Protein 1PSM (pdb70)

Structure (mmCIF, N/CA/C/O backbone):
data_1PSM
#
_entry.id   1PSM
#
_cell.length_a   1.000
_cell.length_b   1.000
_cell.length_c   1.000
_cell.angle_alpha   90.00
_cell.angle_beta   90.00
_cell.angle_gamma   90.00
#
_symmetry.space_group_name_H-M   'P 1'
#
loop_
_atom_site.group_PDB
_atom_site.id
_atom_site.type_symbol
_atom_site.label_atom_id
_atom_site.label_alt_id
_atom_site.label_comp_id
_atom_site.label_asym_id
_atom_site.label_entity_id
_atom_site.label_seq_id
_atom_site.pdbx_PDB_ins_code
_atom_site.Cartn_x
_atom_site.Cartn_y
_atom_site.Cartn_z
_atom_site.occupancy
_atom_site.B_iso_or_equiv
_atom_site.auth_seq_id
_atom_site.auth_comp_id
_atom_site.auth_asym_id
_atom_site.auth_atom_id
_atom_site.pdbx_PDB_model_num
ATOM 1 N N . GLU A 1 1 ? 0.238 -0.153 -0.857 1.00 0.00 1 GLU A N 1
ATOM 2 C CA . GLU A 1 1 ? 1.695 0.093 -0.970 1.00 0.00 1 GLU A CA 1
ATOM 3 C C . GLU A 1 1 ? 1.850 1.530 -0.544 1.00 0.00 1 GLU A C 1
ATOM 4 O O . GLU A 1 1 ? 0.995 2.009 0.202 1.00 0.00 1 GLU A O 1
ATOM 18 N N . ALA A 1 2 ? 2.891 2.270 -1.024 1.00 0.00 2 ALA A N 1
ATOM 19 C CA . ALA A 1 2 ? 3.148 3.660 -0.674 1.00 0.00 2 ALA A CA 1
ATOM 20 C C . ALA A 1 2 ? 3.400 4.433 -1.949 1.00 0.00 2 ALA A C 1
ATOM 21 O O . ALA A 1 2 ? 4.383 5.170 -2.066 1.00 0.00 2 ALA A O 1
ATOM 28 N N . TYR A 1 3 ? 2.461 4.281 -2.916 1.00 0.00 3 TYR A N 1
ATOM 29 C CA . TYR A 1 3 ? 2.452 4.695 -4.315 1.00 0.00 3 TYR A CA 1
ATOM 30 C C . TYR A 1 3 ? 2.334 6.200 -4.522 1.00 0.00 3 TYR A C 1
ATOM 31 O O . TYR A 1 3 ? 3.324 6.938 -4.505 1.00 0.00 3 TYR A O 1
ATOM 49 N N . LYS A 1 4 ? 1.081 6.668 -4.713 1.00 0.00 4 LYS A N 1
ATOM 50 C CA . LYS A 1 4 ? 0.675 8.011 -5.022 1.00 0.00 4 LYS A CA 1
ATOM 51 C C . LYS A 1 4 ? -0.444 8.301 -4.062 1.00 0.00 4 LYS A C 1
ATOM 52 O O . LYS A 1 4 ? -1.579 7.867 -4.243 1.00 0.00 4 LYS A O 1
ATOM 71 N N . LYS A 1 5 ? -0.099 9.088 -3.028 1.00 0.00 5 LYS A N 1
ATOM 72 C CA . LYS A 1 5 ? -0.955 9.612 -2.009 1.00 0.00 5 LYS A CA 1
ATOM 73 C C . LYS A 1 5 ? -0.076 10.764 -1.619 1.00 0.00 5 LYS A C 1
ATOM 74 O O . LYS A 1 5 ? 1.028 10.886 -2.166 1.00 0.00 5 LYS A O 1
ATOM 93 N N . ALA A 1 6 ? -0.501 11.588 -0.632 1.00 0.00 6 ALA A N 1
ATOM 94 C CA . ALA A 1 6 ? 0.286 12.643 -0.019 1.00 0.00 6 ALA A CA 1
ATOM 95 C C . ALA A 1 6 ? 1.026 12.067 1.169 1.00 0.00 6 ALA A C 1
ATOM 96 O O . ALA A 1 6 ? 0.441 11.771 2.207 1.00 0.00 6 ALA A O 1
ATOM 103 N N . LYS A 1 7 ? 2.365 11.878 1.024 1.00 0.00 7 LYS A N 1
ATOM 104 C CA . LYS A 1 7 ? 3.256 11.243 1.995 1.00 0.00 7 LYS A CA 1
ATOM 105 C C . LYS A 1 7 ? 3.801 12.272 2.962 1.00 0.00 7 LYS A C 1
ATOM 106 O O . LYS A 1 7 ? 4.277 11.944 4.044 1.00 0.00 7 LYS A O 1
ATOM 125 N N . GLN A 1 8 ? 3.628 13.569 2.584 1.00 0.00 8 GLN A N 1
ATOM 126 C CA . GLN A 1 8 ? 3.927 14.751 3.378 1.00 0.00 8 GLN A CA 1
ATOM 127 C C . GLN A 1 8 ? 2.802 15.099 4.346 1.00 0.00 8 GLN A C 1
ATOM 128 O O . GLN A 1 8 ? 3.019 15.765 5.346 1.00 0.00 8 GLN A O 1
ATOM 142 N N . ALA A 1 9 ? 1.550 14.655 4.062 1.00 0.00 9 ALA A N 1
ATOM 143 C CA . ALA A 1 9 ? 0.397 14.755 4.949 1.00 0.00 9 ALA A CA 1
ATOM 144 C C . ALA A 1 9 ? 0.152 13.410 5.601 1.00 0.00 9 ALA A C 1
ATOM 145 O O . ALA A 1 9 ? -0.583 12.596 5.047 1.00 0.00 9 ALA A O 1
ATOM 152 N N . SER A 1 10 ? 0.766 13.076 6.747 1.00 0.00 10 SER A N 1
ATOM 153 C CA . SER A 1 10 ? 0.625 11.772 7.352 1.00 0.00 10 SER A CA 1
ATOM 154 C C . SER A 1 10 ? 1.349 12.027 8.631 1.00 0.00 10 SER A C 1
ATOM 155 O O . SER A 1 10 ? 1.803 13.156 8.852 1.00 0.00 10 SER A O 1
ATOM 163 N N . GLN A 1 11 ? 1.567 10.958 9.453 1.00 0.00 11 GLN A N 1
ATOM 164 C CA . GLN A 1 11 ? 2.186 10.973 10.772 1.00 0.00 11 GLN A CA 1
ATOM 165 C C . GLN A 1 11 ? 3.686 11.239 10.767 1.00 0.00 11 GLN A C 1
ATOM 166 O O . GLN A 1 11 ? 4.320 11.387 11.810 1.00 0.00 11 GLN A O 1
ATOM 180 N N . ASP A 1 12 ? 4.238 11.414 9.538 1.00 0.00 12 ASP A N 1
ATOM 181 C CA . ASP A 1 12 ? 5.579 11.844 9.203 1.00 0.00 12 ASP A CA 1
ATOM 182 C C . ASP A 1 12 ? 5.693 13.360 9.241 1.00 0.00 12 ASP A C 1
ATOM 183 O O . ASP A 1 12 ? 6.764 13.915 9.470 1.00 0.00 12 ASP A O 1
ATOM 192 N N . ALA A 1 13 ? 4.537 14.076 9.100 1.00 0.00 13 ALA A N 1
ATOM 193 C CA . ALA A 1 13 ? 4.475 15.517 9.308 1.00 0.00 13 ALA A CA 1
ATOM 194 C C . ALA A 1 13 ? 3.953 15.815 10.684 1.00 0.00 13 ALA A C 1
ATOM 195 O O . ALA A 1 13 ? 4.220 16.887 11.210 1.00 0.00 13 ALA A O 1
ATOM 202 N N . GLU A 1 14 ? 3.220 14.860 11.316 1.00 0.00 14 GLU A N 1
ATOM 203 C CA . GLU A 1 14 ? 2.563 14.988 12.604 1.00 0.00 14 GLU A CA 1
ATOM 204 C C . GLU A 1 14 ? 3.526 14.793 13.750 1.00 0.00 14 GLU A C 1
ATOM 205 O O . GLU A 1 14 ? 3.443 15.482 14.763 1.00 0.00 14 GLU A O 1
ATOM 217 N N . GLN A 1 15 ? 4.496 13.838 13.600 1.00 0.00 15 GLN A N 1
ATOM 218 C CA . GLN A 1 15 ? 5.466 13.499 14.643 1.00 0.00 15 GLN A CA 1
ATOM 219 C C . GLN A 1 15 ? 6.652 14.450 14.645 1.00 0.00 15 GLN A C 1
ATOM 220 O O . GLN A 1 15 ? 7.144 14.859 15.699 1.00 0.00 15 GLN A O 1
ATOM 234 N N . ALA A 1 16 ? 7.061 14.927 13.438 1.00 0.00 16 ALA A N 1
ATOM 235 C CA . ALA A 1 16 ? 8.184 15.824 13.182 1.00 0.00 16 ALA A CA 1
ATOM 236 C C . ALA A 1 16 ? 7.838 17.273 13.490 1.00 0.00 16 ALA A C 1
ATOM 237 O O . ALA A 1 16 ? 8.698 18.147 13.564 1.00 0.00 16 ALA A O 1
ATOM 244 N N . ALA A 1 17 ? 6.521 17.524 13.701 1.00 0.00 17 ALA A N 1
ATOM 245 C CA . ALA A 1 17 ? 5.939 18.740 14.229 1.00 0.00 17 ALA A CA 1
ATOM 246 C C . ALA A 1 17 ? 5.802 18.711 15.738 1.00 0.00 17 ALA A C 1
ATOM 247 O O . ALA A 1 17 ? 5.650 19.753 16.371 1.00 0.00 17 ALA A O 1
ATOM 254 N N . LYS A 1 18 ? 5.858 17.494 16.351 1.00 0.00 18 LYS A N 1
ATOM 255 C CA . LYS A 1 18 ? 5.644 17.289 17.772 1.00 0.00 18 LYS A CA 1
ATOM 256 C C . LYS A 1 18 ? 6.965 17.395 18.492 1.00 0.00 18 LYS A C 1
ATOM 257 O O . LYS A 1 18 ? 7.084 18.107 19.476 1.00 0.00 18 LYS A O 1
ATOM 276 N N . ASP A 1 19 ? 8.048 16.774 17.950 1.00 0.00 19 ASP A N 1
ATOM 277 C CA . ASP A 1 19 ? 9.395 16.866 18.528 1.00 0.00 19 ASP A CA 1
ATOM 278 C C . ASP A 1 19 ? 10.159 18.052 17.950 1.00 0.00 19 ASP A C 1
ATOM 279 O O . ASP A 1 19 ? 11.369 18.185 18.109 1.00 0.00 19 ASP A O 1
ATOM 288 N N . ALA A 1 20 ? 9.396 18.983 17.315 1.00 0.00 20 ALA A N 1
ATOM 289 C CA . ALA A 1 20 ? 9.746 20.343 16.954 1.00 0.00 20 ALA A CA 1
ATOM 290 C C . ALA A 1 20 ? 9.395 21.357 18.031 1.00 0.00 20 ALA A C 1
ATOM 291 O O . ALA A 1 20 ? 10.147 22.317 18.201 1.00 0.00 20 ALA A O 1
ATOM 298 N N . GLU A 1 21 ? 8.237 21.174 18.768 1.00 0.00 21 GLU A N 1
ATOM 299 C CA . GLU A 1 21 ? 7.728 22.087 19.814 1.00 0.00 21 GLU A CA 1
ATOM 300 C C . GLU A 1 21 ? 8.424 21.820 21.127 1.00 0.00 21 GLU A C 1
ATOM 301 O O . GLU A 1 21 ? 8.596 22.688 21.983 1.00 0.00 21 GLU A O 1
ATOM 313 N N . ASN A 1 22 ? 8.814 20.523 21.282 1.00 0.00 22 ASN A N 1
ATOM 314 C CA . ASN A 1 22 ? 9.167 19.825 22.517 1.00 0.00 22 ASN A CA 1
ATOM 315 C C . ASN A 1 22 ? 10.449 20.340 23.124 1.00 0.00 22 ASN A C 1
ATOM 316 O O . ASN A 1 22 ? 10.630 20.298 24.333 1.00 0.00 22 ASN A O 1
ATOM 327 N N . ALA A 1 23 ? 11.315 20.964 22.284 1.00 0.00 23 ALA A N 1
ATOM 328 C CA . ALA A 1 23 ? 12.554 21.609 22.691 1.00 0.00 23 ALA A CA 1
ATOM 329 C C . ALA A 1 23 ? 12.321 23.003 23.262 1.00 0.00 23 ALA A C 1
ATOM 330 O O . ALA A 1 23 ? 13.035 23.435 24.160 1.00 0.00 23 ALA A O 1
ATOM 337 N N . SER A 1 24 ? 11.270 23.732 22.788 1.00 0.00 24 SER A N 1
ATOM 338 C CA . SER A 1 24 ? 10.864 25.054 23.251 1.00 0.00 24 SER A CA 1
ATOM 339 C C . SER A 1 24 ? 9.863 24.980 24.376 1.00 0.00 24 SER A C 1
ATOM 340 O O . SER A 1 24 ? 9.638 25.964 25.068 1.00 0.00 24 SER A O 1
ATOM 348 N N . LYS A 1 25 ? 9.273 23.771 24.619 1.00 0.00 25 LYS A N 1
ATOM 349 C CA . LYS A 1 25 ? 8.520 23.416 25.817 1.00 0.00 25 LYS A CA 1
ATOM 350 C C . LYS A 1 25 ? 9.422 23.235 27.022 1.00 0.00 25 LYS A C 1
ATOM 351 O O . LYS A 1 25 ? 9.132 23.749 28.100 1.00 0.00 25 LYS A O 1
ATOM 370 N N . GLU A 1 26 ? 10.585 22.554 26.792 1.00 0.00 26 GLU A N 1
ATOM 371 C CA . GLU A 1 26 ? 11.707 22.464 27.730 1.00 0.00 26 GLU A CA 1
ATOM 372 C C . GLU A 1 26 ? 12.460 23.784 27.870 1.00 0.00 26 GLU A C 1
ATOM 373 O O . GLU A 1 26 ? 12.506 24.376 28.946 1.00 0.00 26 GLU A O 1
ATOM 385 N N . ALA A 1 27 ? 13.024 24.336 26.758 1.00 0.00 27 ALA A N 1
ATOM 386 C CA . ALA A 1 27 ? 13.820 25.555 26.753 1.00 0.00 27 ALA A CA 1
ATOM 387 C C . ALA A 1 27 ? 12.973 26.804 26.545 1.00 0.00 27 ALA A C 1
ATOM 388 O O . ALA A 1 27 ? 13.358 27.731 25.832 1.00 0.00 27 ALA A O 1
ATOM 395 N N . GLU A 1 28 ? 11.824 26.848 27.286 1.00 0.00 28 GLU A N 1
ATOM 396 C CA . GLU A 1 28 ? 10.917 27.950 27.574 1.00 0.00 28 GLU A CA 1
ATOM 397 C C . GLU A 1 28 ? 11.384 28.631 28.836 1.00 0.00 28 GLU A C 1
ATOM 398 O O . GLU A 1 28 ? 11.296 29.854 28.970 1.00 0.00 28 GLU A O 1
ATOM 410 N N . GLU A 1 29 ? 11.839 27.792 29.826 1.00 0.00 29 GLU A N 1
ATOM 411 C CA . GLU A 1 29 ? 11.803 27.985 31.282 1.00 0.00 29 GLU A CA 1
ATOM 412 C C . GLU A 1 29 ? 12.690 29.099 31.820 1.00 0.00 29 GLU A C 1
ATOM 413 O O . GLU A 1 29 ? 12.587 29.496 32.978 1.00 0.00 29 GLU A O 1
ATOM 425 N N . ALA A 1 30 ? 13.569 29.681 30.962 1.00 0.00 30 ALA A N 1
ATOM 426 C CA . ALA A 1 30 ? 14.383 30.854 31.271 1.00 0.00 30 ALA A CA 1
ATOM 427 C C . ALA A 1 30 ? 13.673 32.152 30.905 1.00 0.00 30 ALA A C 1
ATOM 428 O O . ALA A 1 30 ? 13.993 33.216 31.435 1.00 0.00 30 ALA A O 1
ATOM 435 N N . ALA A 1 31 ? 12.698 32.081 29.955 1.00 0.00 31 ALA A N 1
ATOM 436 C CA . ALA A 1 31 ? 11.778 33.151 29.591 1.00 0.00 31 ALA A CA 1
ATOM 437 C C . ALA A 1 31 ? 10.507 33.056 30.412 1.00 0.00 31 ALA A C 1
ATOM 438 O O . ALA A 1 31 ? 10.220 33.904 31.255 1.00 0.00 31 ALA A O 1
ATOM 445 N N . LYS A 1 32 ? 9.726 31.972 30.154 1.00 0.00 32 LYS A N 1
ATOM 446 C CA . LYS A 1 32 ? 8.470 31.600 30.797 1.00 0.00 32 LYS A CA 1
ATOM 447 C C . LYS A 1 32 ? 7.260 32.326 30.215 1.00 0.00 32 LYS A C 1
ATOM 448 O O . LYS A 1 32 ? 6.595 33.127 30.870 1.00 0.00 32 LYS A O 1
ATOM 467 N N . GLU A 1 33 ? 6.886 32.043 28.940 1.00 0.00 33 GLU A N 1
ATOM 468 C CA . GLU A 1 33 ? 5.919 32.791 28.126 1.00 0.00 33 GLU A CA 1
ATOM 469 C C . GLU A 1 33 ? 4.465 32.382 28.330 1.00 0.00 33 GLU A C 1
ATOM 470 O O . GLU A 1 33 ? 3.632 32.380 27.426 1.00 0.00 33 GLU A O 1
ATOM 482 N N . ALA A 1 34 ? 4.167 32.064 29.608 1.00 0.00 34 ALA A N 1
ATOM 483 C CA . ALA A 1 34 ? 2.908 32.162 30.309 1.00 0.00 34 ALA A CA 1
ATOM 484 C C . ALA A 1 34 ? 2.822 33.513 30.997 1.00 0.00 34 ALA A C 1
ATOM 485 O O . ALA A 1 34 ? 1.756 34.116 31.079 1.00 0.00 34 ALA A O 1
ATOM 492 N N . VAL A 1 35 ? 3.973 34.003 31.549 1.00 0.00 35 VAL A N 1
ATOM 493 C CA . VAL A 1 35 ? 4.033 35.096 32.512 1.00 0.00 35 VAL A CA 1
ATOM 494 C C . VAL A 1 35 ? 4.810 36.254 31.911 1.00 0.00 35 VAL A C 1
ATOM 495 O O . VAL A 1 35 ? 5.147 37.225 32.586 1.00 0.00 35 VAL A O 1
ATOM 508 N N . ASN A 1 36 ? 5.069 36.172 30.586 1.00 0.00 36 ASN A N 1
ATOM 509 C CA . ASN A 1 36 ? 5.613 37.208 29.745 1.00 0.00 36 ASN A CA 1
ATOM 510 C C . ASN A 1 36 ? 4.820 36.920 28.501 1.00 0.00 36 ASN A C 1
ATOM 511 O O . ASN A 1 36 ? 4.506 35.756 28.273 1.00 0.00 36 ASN A O 1
ATOM 522 N N . LEU A 1 37 ? 4.508 37.976 27.721 1.00 0.00 37 LEU A N 1
ATOM 523 C CA . LEU A 1 37 ? 3.787 37.952 26.471 1.00 0.00 37 LEU A CA 1
ATOM 524 C C . LEU A 1 37 ? 4.210 39.271 25.847 1.00 0.00 37 LEU A C 1
ATOM 525 O O . LEU A 1 37 ? 3.384 40.012 25.318 1.00 0.00 37 LEU A O 1
ATOM 541 N N . LYS A 1 38 ? 5.514 39.634 25.929 1.00 0.00 38 LYS A N 1
ATOM 542 C CA . LYS A 1 38 ? 6.031 40.868 25.383 1.00 0.00 38 LYS A CA 1
ATOM 543 C C . LYS A 1 38 ? 7.472 40.570 24.973 1.00 0.00 38 LYS A C 1
ATOM 544 O O . LYS A 1 38 ? 8.086 39.647 25.571 1.00 0.00 38 LYS A O 1
ATOM 564 N N . GLU A 1 1 ? 7.173 4.425 2.451 1.00 0.00 1 GLU A N 2
ATOM 565 C CA . GLU A 1 1 ? 6.428 4.435 3.753 1.00 0.00 1 GLU A CA 2
ATOM 566 C C . GLU A 1 1 ? 6.925 3.695 4.981 1.00 0.00 1 GLU A C 2
ATOM 567 O O . GLU A 1 1 ? 6.167 3.598 5.941 1.00 0.00 1 GLU A O 2
ATOM 581 N N . ALA A 1 2 ? 8.170 3.172 5.073 1.00 0.00 2 ALA A N 2
ATOM 582 C CA . ALA A 1 2 ? 8.613 2.565 6.318 1.00 0.00 2 ALA A CA 2
ATOM 583 C C . ALA A 1 2 ? 10.094 2.802 6.360 1.00 0.00 2 ALA A C 2
ATOM 584 O O . ALA A 1 2 ? 10.820 2.401 5.452 1.00 0.00 2 ALA A O 2
ATOM 591 N N . TYR A 1 3 ? 10.550 3.519 7.424 1.00 0.00 3 TYR A N 2
ATOM 592 C CA . TYR A 1 3 ? 11.917 3.990 7.564 1.00 0.00 3 TYR A CA 2
ATOM 593 C C . TYR A 1 3 ? 12.294 4.140 9.040 1.00 0.00 3 TYR A C 2
ATOM 594 O O . TYR A 1 3 ? 13.389 4.622 9.331 1.00 0.00 3 TYR A O 2
ATOM 612 N N . LYS A 1 4 ? 11.371 3.760 9.973 1.00 0.00 4 LYS A N 2
ATOM 613 C CA . LYS A 1 4 ? 11.288 4.072 11.409 1.00 0.00 4 LYS A CA 2
ATOM 614 C C . LYS A 1 4 ? 10.307 5.220 11.591 1.00 0.00 4 LYS A C 2
ATOM 615 O O . LYS A 1 4 ? 10.201 6.072 10.712 1.00 0.00 4 LYS A O 2
ATOM 634 N N . LYS A 1 5 ? 9.543 5.244 12.730 1.00 0.00 5 LYS A N 2
ATOM 635 C CA . LYS A 1 5 ? 8.639 6.308 13.190 1.00 0.00 5 LYS A CA 2
ATOM 636 C C . LYS A 1 5 ? 7.310 6.387 12.448 1.00 0.00 5 LYS A C 2
ATOM 637 O O . LYS A 1 5 ? 6.445 7.229 12.713 1.00 0.00 5 LYS A O 2
ATOM 656 N N . ALA A 1 6 ? 7.126 5.446 11.487 1.00 0.00 6 ALA A N 2
ATOM 657 C CA . ALA A 1 6 ? 6.100 5.370 10.463 1.00 0.00 6 ALA A CA 2
ATOM 658 C C . ALA A 1 6 ? 4.828 4.732 10.990 1.00 0.00 6 ALA A C 2
ATOM 659 O O . ALA A 1 6 ? 4.382 3.687 10.523 1.00 0.00 6 ALA A O 2
ATOM 666 N N . LYS A 1 7 ? 4.247 5.423 11.999 1.00 0.00 7 LYS A N 2
ATOM 667 C CA . LYS A 1 7 ? 2.982 5.250 12.674 1.00 0.00 7 LYS A CA 2
ATOM 668 C C . LYS A 1 7 ? 1.995 6.256 12.100 1.00 0.00 7 LYS A C 2
ATOM 669 O O . LYS A 1 7 ? 2.397 7.339 11.682 1.00 0.00 7 LYS A O 2
ATOM 688 N N . GLN A 1 8 ? 0.667 5.965 12.127 1.00 0.00 8 GLN A N 2
ATOM 689 C CA . GLN A 1 8 ? -0.383 6.758 11.491 1.00 0.00 8 GLN A CA 2
ATOM 690 C C . GLN A 1 8 ? -1.443 7.180 12.507 1.00 0.00 8 GLN A C 2
ATOM 691 O O . GLN A 1 8 ? -2.628 7.247 12.199 1.00 0.00 8 GLN A O 2
ATOM 705 N N . ALA A 1 9 ? -1.031 7.441 13.759 1.00 0.00 9 ALA A N 2
ATOM 706 C CA . ALA A 1 9 ? -1.899 7.829 14.872 1.00 0.00 9 ALA A CA 2
ATOM 707 C C . ALA A 1 9 ? -1.870 9.329 15.162 1.00 0.00 9 ALA A C 2
ATOM 708 O O . ALA A 1 9 ? -2.593 9.813 16.031 1.00 0.00 9 ALA A O 2
ATOM 715 N N . SER A 1 10 ? -0.959 10.066 14.457 1.00 0.00 10 SER A N 2
ATOM 716 C CA . SER A 1 10 ? -0.691 11.514 14.450 1.00 0.00 10 SER A CA 2
ATOM 717 C C . SER A 1 10 ? -0.166 12.103 15.746 1.00 0.00 10 SER A C 2
ATOM 718 O O . SER A 1 10 ? -0.387 13.267 16.069 1.00 0.00 10 SER A O 2
ATOM 726 N N . GLN A 1 11 ? 0.590 11.261 16.483 1.00 0.00 11 GLN A N 2
ATOM 727 C CA . GLN A 1 11 ? 1.375 11.569 17.668 1.00 0.00 11 GLN A CA 2
ATOM 728 C C . GLN A 1 11 ? 2.827 11.706 17.297 1.00 0.00 11 GLN A C 2
ATOM 729 O O . GLN A 1 11 ? 3.632 12.316 17.990 1.00 0.00 11 GLN A O 2
ATOM 743 N N . ASP A 1 12 ? 3.153 11.031 16.170 1.00 0.00 12 ASP A N 2
ATOM 744 C CA . ASP A 1 12 ? 4.463 10.866 15.574 1.00 0.00 12 ASP A CA 2
ATOM 745 C C . ASP A 1 12 ? 4.599 11.811 14.424 1.00 0.00 12 ASP A C 2
ATOM 746 O O . ASP A 1 12 ? 5.581 12.530 14.270 1.00 0.00 12 ASP A O 2
ATOM 755 N N . ALA A 1 13 ? 3.548 11.827 13.578 1.00 0.00 13 ALA A N 2
ATOM 756 C CA . ALA A 1 13 ? 3.524 12.314 12.213 1.00 0.00 13 ALA A CA 2
ATOM 757 C C . ALA A 1 13 ? 3.146 13.775 12.156 1.00 0.00 13 ALA A C 2
ATOM 758 O O . ALA A 1 13 ? 3.378 14.459 11.166 1.00 0.00 13 ALA A O 2
ATOM 765 N N . GLU A 1 14 ? 2.558 14.257 13.275 1.00 0.00 14 GLU A N 2
ATOM 766 C CA . GLU A 1 14 ? 2.198 15.615 13.606 1.00 0.00 14 GLU A CA 2
ATOM 767 C C . GLU A 1 14 ? 3.366 16.258 14.331 1.00 0.00 14 GLU A C 2
ATOM 768 O O . GLU A 1 14 ? 3.634 17.446 14.179 1.00 0.00 14 GLU A O 2
ATOM 780 N N . GLN A 1 15 ? 4.140 15.427 15.090 1.00 0.00 15 GLN A N 2
ATOM 781 C CA . GLN A 1 15 ? 5.247 15.803 15.973 1.00 0.00 15 GLN A CA 2
ATOM 782 C C . GLN A 1 15 ? 6.548 15.863 15.200 1.00 0.00 15 GLN A C 2
ATOM 783 O O . GLN A 1 15 ? 7.401 16.696 15.474 1.00 0.00 15 GLN A O 2
ATOM 797 N N . ALA A 1 16 ? 6.722 15.047 14.124 1.00 0.00 16 ALA A N 2
ATOM 798 C CA . ALA A 1 16 ? 7.876 15.042 13.210 1.00 0.00 16 ALA A CA 2
ATOM 799 C C . ALA A 1 16 ? 7.993 16.307 12.353 1.00 0.00 16 ALA A C 2
ATOM 800 O O . ALA A 1 16 ? 9.036 16.603 11.782 1.00 0.00 16 ALA A O 2
ATOM 807 N N . ALA A 1 17 ? 6.878 17.081 12.317 1.00 0.00 17 ALA A N 2
ATOM 808 C CA . ALA A 1 17 ? 6.722 18.405 11.744 1.00 0.00 17 ALA A CA 2
ATOM 809 C C . ALA A 1 17 ? 6.995 19.538 12.721 1.00 0.00 17 ALA A C 2
ATOM 810 O O . ALA A 1 17 ? 7.153 20.675 12.280 1.00 0.00 17 ALA A O 2
ATOM 817 N N . LYS A 1 18 ? 7.030 19.262 14.061 1.00 0.00 18 LYS A N 2
ATOM 818 C CA . LYS A 1 18 ? 7.234 20.251 15.133 1.00 0.00 18 LYS A CA 2
ATOM 819 C C . LYS A 1 18 ? 8.692 20.416 15.470 1.00 0.00 18 LYS A C 2
ATOM 820 O O . LYS A 1 18 ? 9.082 21.357 16.151 1.00 0.00 18 LYS A O 2
ATOM 839 N N . ASP A 1 19 ? 9.536 19.464 15.012 1.00 0.00 19 ASP A N 2
ATOM 840 C CA . ASP A 1 19 ? 10.912 19.156 15.419 1.00 0.00 19 ASP A CA 2
ATOM 841 C C . ASP A 1 19 ? 11.982 20.211 15.192 1.00 0.00 19 ASP A C 2
ATOM 842 O O . ASP A 1 19 ? 13.135 20.045 15.571 1.00 0.00 19 ASP A O 2
ATOM 851 N N . ALA A 1 20 ? 11.567 21.374 14.630 1.00 0.00 20 ALA A N 2
ATOM 852 C CA . ALA A 1 20 ? 12.299 22.631 14.530 1.00 0.00 20 ALA A CA 2
ATOM 853 C C . ALA A 1 20 ? 12.030 23.549 15.710 1.00 0.00 20 ALA A C 2
ATOM 854 O O . ALA A 1 20 ? 12.940 24.2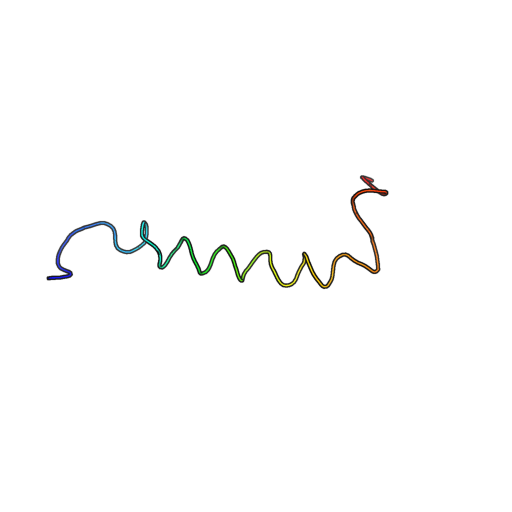05 16.229 1.00 0.00 20 ALA A O 2
ATOM 861 N N . GLU A 1 21 ? 10.729 23.575 16.166 1.00 0.00 21 GLU A N 2
ATOM 862 C CA . GLU A 1 21 ? 10.123 24.397 17.224 1.00 0.00 21 GLU A CA 2
ATOM 863 C C . GLU A 1 21 ? 10.358 23.713 18.562 1.00 0.00 21 GLU A C 2
ATOM 864 O O . GLU A 1 21 ? 10.274 24.310 19.632 1.00 0.00 21 GLU A O 2
ATOM 876 N N . ASN A 1 22 ? 10.688 22.405 18.479 1.00 0.00 22 ASN A N 2
ATOM 877 C CA . ASN A 1 22 ? 10.807 21.420 19.541 1.00 0.00 22 ASN A CA 2
ATOM 878 C C . ASN A 1 22 ? 12.041 21.550 20.398 1.00 0.00 22 ASN A C 2
ATOM 879 O O . ASN A 1 22 ? 12.070 21.039 21.511 1.00 0.00 22 ASN A O 2
ATOM 890 N N . ALA A 1 23 ? 13.063 22.305 19.931 1.00 0.00 23 ALA A N 2
ATOM 891 C CA . ALA A 1 23 ? 14.239 22.688 20.712 1.00 0.00 23 ALA A CA 2
ATOM 892 C C . ALA A 1 23 ? 13.955 23.666 21.858 1.00 0.00 23 ALA A C 2
ATOM 893 O O . ALA A 1 23 ? 14.342 23.428 23.000 1.00 0.00 23 ALA A O 2
ATOM 900 N N . SER A 1 24 ? 13.250 24.803 21.583 1.00 0.00 24 SER A N 2
ATOM 901 C CA . SER A 1 24 ? 12.878 25.819 22.572 1.00 0.00 24 SER A CA 2
ATOM 902 C C . SER A 1 24 ? 11.509 25.577 23.196 1.00 0.00 24 SER A C 2
ATOM 903 O O . SER A 1 24 ? 11.024 26.415 23.956 1.00 0.00 24 SER A O 2
ATOM 911 N N . LYS A 1 25 ? 10.896 24.399 22.911 1.00 0.00 25 LYS A N 2
ATOM 912 C CA . LYS A 1 25 ? 9.562 23.960 23.348 1.00 0.00 25 LYS A CA 2
ATOM 913 C C . LYS A 1 25 ? 9.615 23.400 24.741 1.00 0.00 25 LYS A C 2
ATOM 914 O O . LYS A 1 25 ? 8.628 23.366 25.470 1.00 0.00 25 LYS A O 2
ATOM 933 N N . GLU A 1 26 ? 10.816 22.926 25.152 1.00 0.00 26 GLU A N 2
ATOM 934 C CA . GLU A 1 26 ? 11.054 22.319 26.450 1.00 0.00 26 GLU A CA 2
ATOM 935 C C . GLU A 1 26 ? 11.465 23.343 27.495 1.00 0.00 26 GLU A C 2
ATOM 936 O O . GLU A 1 26 ? 11.110 23.271 28.671 1.00 0.00 26 GLU A O 2
ATOM 948 N N . ALA A 1 27 ? 12.204 24.377 27.020 1.00 0.00 27 ALA A N 2
ATOM 949 C CA . ALA A 1 27 ? 12.789 25.443 27.810 1.00 0.00 27 ALA A CA 2
ATOM 950 C C . ALA A 1 27 ? 11.768 26.466 28.259 1.00 0.00 27 ALA A C 2
ATOM 951 O O . ALA A 1 27 ? 11.921 27.028 29.336 1.00 0.00 27 ALA A O 2
ATOM 958 N N . GLU A 1 28 ? 10.697 26.695 27.451 1.00 0.00 28 GLU A N 2
ATOM 959 C CA . GLU A 1 28 ? 9.634 27.685 27.624 1.00 0.00 28 GLU A CA 2
ATOM 960 C C . GLU A 1 28 ? 8.822 27.600 28.916 1.00 0.00 28 GLU A C 2
ATOM 961 O O . GLU A 1 28 ? 8.904 28.528 29.712 1.00 0.00 28 GLU A O 2
ATOM 973 N N . GLU A 1 29 ? 8.078 26.465 29.174 1.00 0.00 29 GLU A N 2
ATOM 974 C CA . GLU A 1 29 ? 7.245 26.188 30.369 1.00 0.00 29 GLU A CA 2
ATOM 975 C C . GLU A 1 29 ? 8.089 26.066 31.622 1.00 0.00 29 GLU A C 2
ATOM 976 O O . GLU A 1 29 ? 7.671 26.393 32.727 1.00 0.00 29 GLU A O 2
ATOM 988 N N . ALA A 1 30 ? 9.342 25.618 31.423 1.00 0.00 30 ALA A N 2
ATOM 989 C CA . ALA A 1 30 ? 10.335 25.257 32.403 1.00 0.00 30 ALA A CA 2
ATOM 990 C C . ALA A 1 30 ? 11.091 26.455 32.921 1.00 0.00 30 ALA A C 2
ATOM 991 O O . ALA A 1 30 ? 11.248 26.606 34.127 1.00 0.00 30 ALA A O 2
ATOM 998 N N . ALA A 1 31 ? 11.543 27.366 32.017 1.00 0.00 31 ALA A N 2
ATOM 999 C CA . ALA A 1 31 ? 12.132 28.664 32.313 1.00 0.00 31 ALA A CA 2
ATOM 1000 C C . ALA A 1 31 ? 11.079 29.758 32.353 1.00 0.00 31 ALA A C 2
ATOM 1001 O O . ALA A 1 31 ? 11.356 30.929 32.097 1.00 0.00 31 ALA A O 2
ATOM 1008 N N . LYS A 1 32 ? 9.843 29.381 32.774 1.00 0.00 32 LYS A N 2
ATOM 1009 C CA . LYS A 1 32 ? 8.749 30.249 33.171 1.00 0.00 32 LYS A CA 2
ATOM 1010 C C . LYS A 1 32 ? 8.764 30.261 34.681 1.00 0.00 32 LYS A C 2
ATOM 1011 O O . LYS A 1 32 ? 9.420 31.117 35.282 1.00 0.00 32 LYS A O 2
ATOM 1030 N N . GLU A 1 33 ? 8.107 29.244 35.313 1.00 0.00 33 GLU A N 2
ATOM 1031 C CA . GLU A 1 33 ? 7.880 29.093 36.751 1.00 0.00 33 GLU A CA 2
ATOM 1032 C C . GLU A 1 33 ? 9.141 28.843 37.565 1.00 0.00 33 GLU A C 2
ATOM 1033 O O . GLU A 1 33 ? 9.214 29.219 38.732 1.00 0.00 33 GLU A O 2
ATOM 1045 N N . ALA A 1 34 ? 10.162 28.192 36.958 1.00 0.00 34 ALA A N 2
ATOM 1046 C CA . ALA A 1 34 ? 11.432 27.898 37.605 1.00 0.00 34 ALA A CA 2
ATOM 1047 C C . ALA A 1 34 ? 12.530 28.932 37.432 1.00 0.00 34 ALA A C 2
ATOM 1048 O O . ALA A 1 34 ? 13.656 28.681 37.860 1.00 0.00 34 ALA A O 2
ATOM 1055 N N . VAL A 1 35 ? 12.267 30.093 36.766 1.00 0.00 35 VAL A N 2
ATOM 1056 C CA . VAL A 1 35 ? 13.285 31.100 36.480 1.00 0.00 35 VAL A CA 2
ATOM 1057 C C . VAL A 1 35 ? 12.697 32.439 36.831 1.00 0.00 35 VAL A C 2
ATOM 1058 O O . VAL A 1 35 ? 13.208 33.149 37.698 1.00 0.00 35 VAL A O 2
ATOM 1071 N N . ASN A 1 36 ? 11.617 32.848 36.105 1.00 0.00 36 ASN A N 2
ATOM 1072 C CA . ASN A 1 36 ? 11.078 34.205 36.192 1.00 0.00 36 ASN A CA 2
ATOM 1073 C C . ASN A 1 36 ? 9.848 34.234 37.070 1.00 0.00 36 ASN A C 2
ATOM 1074 O O . ASN A 1 36 ? 9.641 35.213 37.782 1.00 0.00 36 ASN A O 2
ATOM 1085 N N . LEU A 1 37 ? 9.029 33.158 37.016 1.00 0.00 37 LEU A N 2
ATOM 1086 C CA . LEU A 1 37 ? 7.899 32.806 37.862 1.00 0.00 37 LEU A CA 2
ATOM 1087 C C . LEU A 1 37 ? 6.572 33.006 37.147 1.00 0.00 37 LEU A C 2
ATOM 1088 O O . LEU A 1 37 ? 5.509 32.752 37.708 1.00 0.00 37 LEU A O 2
ATOM 1104 N N . LYS A 1 38 ? 6.617 33.492 35.887 1.00 0.00 38 LYS A N 2
ATOM 1105 C CA . LYS A 1 38 ? 5.471 33.710 35.040 1.00 0.00 38 LYS A CA 2
ATOM 1106 C C . LYS A 1 38 ? 5.876 32.929 33.788 1.00 0.00 38 LYS A C 2
ATOM 1107 O O . LYS A 1 38 ? 4.987 32.468 33.011 1.00 0.00 38 LYS A O 2
ATOM 1127 N N . GLU A 1 1 ? 1.668 2.342 -8.200 1.00 0.00 1 GLU A N 3
ATOM 1128 C CA . GLU A 1 1 ? 0.632 1.387 -7.756 1.00 0.00 1 GLU A CA 3
ATOM 1129 C C . GLU A 1 1 ? -0.334 2.255 -7.013 1.00 0.00 1 GLU A C 3
ATOM 1130 O O . GLU A 1 1 ? -0.686 3.332 -7.493 1.00 0.00 1 GLU A O 3
ATOM 1144 N N . ALA A 1 2 ? -0.721 1.843 -5.781 1.00 0.00 2 ALA A N 3
ATOM 1145 C CA . ALA A 1 2 ? -1.595 2.573 -4.886 1.00 0.00 2 ALA A CA 3
ATOM 1146 C C . ALA A 1 2 ? -0.761 3.277 -3.829 1.00 0.00 2 ALA A C 3
ATOM 1147 O O . ALA A 1 2 ? -0.835 2.943 -2.648 1.00 0.00 2 ALA A O 3
ATOM 1154 N N . TYR A 1 3 ? 0.046 4.276 -4.260 1.00 0.00 3 TYR A N 3
ATOM 1155 C CA . TYR A 1 3 ? 0.776 5.216 -3.444 1.00 0.00 3 TYR A CA 3
ATOM 1156 C C . TYR A 1 3 ? 1.200 6.206 -4.506 1.00 0.00 3 TYR A C 3
ATOM 1157 O O . TYR A 1 3 ? 0.930 5.963 -5.682 1.00 0.00 3 TYR A O 3
ATOM 1175 N N . LYS A 1 4 ? 1.847 7.332 -4.123 1.00 0.00 4 LYS A N 3
ATOM 1176 C CA . LYS A 1 4 ? 2.231 8.418 -5.006 1.00 0.00 4 LYS A CA 3
ATOM 1177 C C . LYS A 1 4 ? 3.571 8.853 -4.457 1.00 0.00 4 LYS A C 3
ATOM 1178 O O . LYS A 1 4 ? 4.456 8.042 -4.206 1.00 0.00 4 LYS A O 3
ATOM 1197 N N . LYS A 1 5 ? 3.732 10.167 -4.171 1.00 0.00 5 LYS A N 3
ATOM 1198 C CA . LYS A 1 5 ? 4.789 10.748 -3.359 1.00 0.00 5 LYS A CA 3
ATOM 1199 C C . LYS A 1 5 ? 4.073 11.438 -2.223 1.00 0.00 5 LYS A C 3
ATOM 1200 O O . LYS A 1 5 ? 4.576 12.381 -1.622 1.00 0.00 5 LYS A O 3
ATOM 1219 N N . ALA A 1 6 ? 2.877 10.875 -1.896 1.00 0.00 6 ALA A N 3
ATOM 1220 C CA . ALA A 1 6 ? 2.194 10.893 -0.622 1.00 0.00 6 ALA A CA 3
ATOM 1221 C C . ALA A 1 6 ? 2.677 9.649 0.092 1.00 0.00 6 ALA A C 3
ATOM 1222 O O . ALA A 1 6 ? 2.786 8.583 -0.517 1.00 0.00 6 ALA A O 3
ATOM 1229 N N . LYS A 1 7 ? 3.005 9.803 1.395 1.00 0.00 7 LYS A N 3
ATOM 1230 C CA . LYS A 1 7 ? 3.780 8.883 2.212 1.00 0.00 7 LYS A CA 3
ATOM 1231 C C . LYS A 1 7 ? 2.885 8.011 3.060 1.00 0.00 7 LYS A C 3
ATOM 1232 O O . LYS A 1 7 ? 3.307 6.958 3.533 1.00 0.00 7 LYS A O 3
ATOM 1251 N N . GLN A 1 8 ? 1.654 8.491 3.351 1.00 0.00 8 GLN A N 3
ATOM 1252 C CA . GLN A 1 8 ? 0.739 7.964 4.329 1.00 0.00 8 GLN A CA 3
ATOM 1253 C C . GLN A 1 8 ? -0.266 9.085 4.301 1.00 0.00 8 GLN A C 3
ATOM 1254 O O . GLN A 1 8 ? -0.361 9.751 3.271 1.00 0.00 8 GLN A O 3
ATOM 1268 N N . ALA A 1 9 ? -0.942 9.368 5.448 1.00 0.00 9 ALA A N 3
ATOM 1269 C CA . ALA A 1 9 ? -1.856 10.476 5.662 1.00 0.00 9 ALA A CA 3
ATOM 1270 C C . ALA A 1 9 ? -1.090 11.611 6.309 1.00 0.00 9 ALA A C 3
ATOM 1271 O O . ALA A 1 9 ? -0.331 12.326 5.656 1.00 0.00 9 ALA A O 3
ATOM 1278 N N . SER A 1 10 ? -1.243 11.849 7.630 1.00 0.00 10 SER A N 3
ATOM 1279 C CA . SER A 1 10 ? -0.522 12.924 8.283 1.00 0.00 10 SER A CA 3
ATOM 1280 C C . SER A 1 10 ? -0.275 12.542 9.712 1.00 0.00 10 SER A C 3
ATOM 1281 O O . SER A 1 10 ? -0.451 13.355 10.608 1.00 0.00 10 SER A O 3
ATOM 1289 N N . GLN A 1 11 ? 0.207 11.293 9.957 1.00 0.00 11 GLN A N 3
ATOM 1290 C CA . GLN A 1 11 ? 0.521 10.706 11.260 1.00 0.00 11 GLN A CA 3
ATOM 1291 C C . GLN A 1 11 ? 1.972 10.944 11.589 1.00 0.00 11 GLN A C 3
ATOM 1292 O O . GLN A 1 11 ? 2.424 10.819 12.716 1.00 0.00 11 GLN A O 3
ATOM 1306 N N . ASP A 1 12 ? 2.723 11.264 10.514 1.00 0.00 12 ASP A N 3
ATOM 1307 C CA . ASP A 1 12 ? 4.158 11.360 10.391 1.00 0.00 12 ASP A CA 3
ATOM 1308 C C . ASP A 1 12 ? 4.535 12.818 10.465 1.00 0.00 12 ASP A C 3
ATOM 1309 O O . ASP A 1 12 ? 5.693 13.215 10.554 1.00 0.00 12 ASP A O 3
ATOM 1318 N N . ALA A 1 13 ? 3.472 13.655 10.456 1.00 0.00 13 ALA A N 3
ATOM 1319 C CA . ALA A 1 13 ? 3.500 15.099 10.450 1.00 0.00 13 ALA A CA 3
ATOM 1320 C C . ALA A 1 13 ? 3.272 15.630 11.843 1.00 0.00 13 ALA A C 3
ATOM 1321 O O . ALA A 1 13 ? 3.545 16.797 12.109 1.00 0.00 13 ALA A O 3
ATOM 1328 N N . GLU A 1 14 ? 2.796 14.754 12.776 1.00 0.00 14 GLU A N 3
ATOM 1329 C CA . GLU A 1 14 ? 2.533 15.048 14.169 1.00 0.00 14 GLU A CA 3
ATOM 1330 C C . GLU A 1 14 ? 3.807 14.914 14.969 1.00 0.00 14 GLU A C 3
ATOM 1331 O O . GLU A 1 14 ? 4.065 15.662 15.909 1.00 0.00 14 GLU A O 3
ATOM 1343 N N . GLN A 1 15 ? 4.686 13.950 14.599 1.00 0.00 15 GLN A N 3
ATOM 1344 C CA . GLN A 1 15 ? 5.904 13.659 15.350 1.00 0.00 15 GLN A CA 3
ATOM 1345 C C . GLN A 1 15 ? 7.025 14.592 14.894 1.00 0.00 15 GLN A C 3
ATOM 1346 O O . GLN A 1 15 ? 7.861 15.052 15.669 1.00 0.00 15 GLN A O 3
ATOM 1360 N N . ALA A 1 16 ? 6.905 15.049 13.617 1.00 0.00 16 ALA A N 3
ATOM 1361 C CA . ALA A 1 16 ? 7.695 16.098 12.991 1.00 0.00 16 ALA A CA 3
ATOM 1362 C C . ALA A 1 16 ? 7.297 17.504 13.431 1.00 0.00 16 ALA A C 3
ATOM 1363 O O . ALA A 1 16 ? 7.970 18.474 13.095 1.00 0.00 16 ALA A O 3
ATOM 1370 N N . ALA A 1 17 ? 6.190 17.622 14.222 1.00 0.00 17 ALA A N 3
ATOM 1371 C CA . ALA A 1 17 ? 5.817 18.833 14.940 1.00 0.00 17 ALA A CA 3
ATOM 1372 C C . ALA A 1 17 ? 6.433 18.824 16.326 1.00 0.00 17 ALA A C 3
ATOM 1373 O O . ALA A 1 17 ? 6.753 19.868 16.888 1.00 0.00 17 ALA A O 3
ATOM 1380 N N . LYS A 1 18 ? 6.682 17.612 16.893 1.00 0.00 18 LYS A N 3
ATOM 1381 C CA . LYS A 1 18 ? 7.117 17.381 18.262 1.00 0.00 18 LYS A CA 3
ATOM 1382 C C . LYS A 1 18 ? 8.599 17.570 18.429 1.00 0.00 18 LYS A C 3
ATOM 1383 O O . LYS A 1 18 ? 9.041 18.118 19.434 1.00 0.00 18 LYS A O 3
ATOM 1402 N N . ASP A 1 19 ? 9.403 17.183 17.405 1.00 0.00 19 ASP A N 3
ATOM 1403 C CA . ASP A 1 19 ? 10.853 17.366 17.364 1.00 0.00 19 ASP A CA 3
ATOM 1404 C C . ASP A 1 19 ? 11.223 18.699 16.730 1.00 0.00 19 ASP A C 3
ATOM 1405 O O . ASP A 1 19 ? 12.394 19.046 16.592 1.00 0.00 19 ASP A O 3
ATOM 1414 N N . ALA A 1 20 ? 10.178 19.498 16.379 1.00 0.00 20 ALA A N 3
ATOM 1415 C CA . ALA A 1 20 ? 10.232 20.921 16.119 1.00 0.00 20 ALA A CA 3
ATOM 1416 C C . ALA A 1 20 ? 9.969 21.687 17.407 1.00 0.00 20 ALA A C 3
ATOM 1417 O O . ALA A 1 20 ? 10.800 22.515 17.779 1.00 0.00 20 ALA A O 3
ATOM 1424 N N . GLU A 1 21 ? 8.823 21.397 18.130 1.00 0.00 21 GLU A N 3
ATOM 1425 C CA . GLU A 1 21 ? 8.356 22.016 19.389 1.00 0.00 21 GLU A CA 3
ATOM 1426 C C . GLU A 1 21 ? 9.328 21.833 20.558 1.00 0.00 21 GLU A C 3
ATOM 1427 O O . GLU A 1 21 ? 9.568 22.766 21.328 1.00 0.00 21 GLU A O 3
ATOM 1439 N N . ASN A 1 22 ? 9.962 20.624 20.677 1.00 0.00 22 ASN A N 3
ATOM 1440 C CA . ASN A 1 22 ? 10.905 20.215 21.736 1.00 0.00 22 ASN A CA 3
ATOM 1441 C C . ASN A 1 22 ? 12.193 21.006 21.820 1.00 0.00 22 ASN A C 3
ATOM 1442 O O . ASN A 1 22 ? 12.872 20.964 22.840 1.00 0.00 22 ASN A O 3
ATOM 1453 N N . ALA A 1 23 ? 12.521 21.828 20.792 1.00 0.00 23 ALA A N 3
ATOM 1454 C CA . ALA A 1 23 ? 13.651 22.747 20.810 1.00 0.00 23 ALA A CA 3
ATOM 1455 C C . ALA A 1 23 ? 13.414 23.999 21.644 1.00 0.00 23 ALA A C 3
ATOM 1456 O O . ALA A 1 23 ? 14.359 24.552 22.199 1.00 0.00 23 ALA A O 3
ATOM 1463 N N . SER A 1 24 ? 12.133 24.455 21.769 1.00 0.00 24 SER A N 3
ATOM 1464 C CA . SER A 1 24 ? 11.706 25.585 22.582 1.00 0.00 24 SER A CA 3
ATOM 1465 C C . SER A 1 24 ? 11.316 25.203 23.979 1.00 0.00 24 SER A C 3
ATOM 1466 O O . SER A 1 24 ? 11.543 25.983 24.898 1.00 0.00 24 SER A O 3
ATOM 1474 N N . LYS A 1 25 ? 10.780 23.965 24.166 1.00 0.00 25 LYS A N 3
ATOM 1475 C CA . LYS A 1 25 ? 10.191 23.363 25.370 1.00 0.00 25 LYS A CA 3
ATOM 1476 C C . LYS A 1 25 ? 11.106 23.230 26.582 1.00 0.00 25 LYS A C 3
ATOM 1477 O O . LYS A 1 25 ? 10.672 22.899 27.680 1.00 0.00 25 LYS A O 3
ATOM 1496 N N . GLU A 1 26 ? 12.409 23.510 26.383 1.00 0.00 26 GLU A N 3
ATOM 1497 C CA . GLU A 1 26 ? 13.453 23.625 27.395 1.00 0.00 26 GLU A CA 3
ATOM 1498 C C . GLU A 1 26 ? 13.412 24.982 28.122 1.00 0.00 26 GLU A C 3
ATOM 1499 O O . GLU A 1 26 ? 13.051 25.119 29.293 1.00 0.00 26 GLU A O 3
ATOM 1511 N N . ALA A 1 27 ? 13.782 26.045 27.363 1.00 0.00 27 ALA A N 3
ATOM 1512 C CA . ALA A 1 27 ? 14.078 27.387 27.830 1.00 0.00 27 ALA A CA 3
ATOM 1513 C C . ALA A 1 27 ? 12.861 28.277 27.853 1.00 0.00 27 ALA A C 3
ATOM 1514 O O . ALA A 1 27 ? 12.761 29.187 28.678 1.00 0.00 27 ALA A O 3
ATOM 1521 N N . GLU A 1 28 ? 11.857 28.000 26.978 1.00 0.00 28 GLU A N 3
ATOM 1522 C CA . GLU A 1 28 ? 10.639 28.792 26.829 1.00 0.00 28 GLU A CA 3
ATOM 1523 C C . GLU A 1 28 ? 9.574 28.274 27.766 1.00 0.00 28 GLU A C 3
ATOM 1524 O O . GLU A 1 28 ? 8.613 28.968 28.077 1.00 0.00 28 GLU A O 3
ATOM 1536 N N . GLU A 1 29 ? 9.790 27.061 28.344 1.00 0.00 29 GLU A N 3
ATOM 1537 C CA . GLU A 1 29 ? 8.939 26.494 29.381 1.00 0.00 29 GLU A CA 3
ATOM 1538 C C . GLU A 1 29 ? 9.424 26.917 30.756 1.00 0.00 29 GLU A C 3
ATOM 1539 O O . GLU A 1 29 ? 8.650 27.098 31.695 1.00 0.00 29 GLU A O 3
ATOM 1551 N N . ALA A 1 30 ? 10.750 27.198 30.853 1.00 0.00 30 ALA A N 3
ATOM 1552 C CA . ALA A 1 30 ? 11.425 27.722 32.032 1.00 0.00 30 ALA A CA 3
ATOM 1553 C C . ALA A 1 30 ? 11.229 29.225 32.147 1.00 0.00 30 ALA A C 3
ATOM 1554 O O . ALA A 1 30 ? 10.874 29.725 33.211 1.00 0.00 30 ALA A O 3
ATOM 1561 N N . ALA A 1 31 ? 11.336 29.971 31.006 1.00 0.00 31 ALA A N 3
ATOM 1562 C CA . ALA A 1 31 ? 11.029 31.386 30.874 1.00 0.00 31 ALA A CA 3
ATOM 1563 C C . ALA A 1 31 ? 9.566 31.623 30.543 1.00 0.00 31 ALA A C 3
ATOM 1564 O O . ALA A 1 31 ? 9.228 32.516 29.767 1.00 0.00 31 ALA A O 3
ATOM 1571 N N . LYS A 1 32 ? 8.666 30.844 31.194 1.00 0.00 32 LYS A N 3
ATOM 1572 C CA . LYS A 1 32 ? 7.243 31.028 31.206 1.00 0.00 32 LYS A CA 3
ATOM 1573 C C . LYS A 1 32 ? 6.847 30.841 32.626 1.00 0.00 32 LYS A C 3
ATOM 1574 O O . LYS A 1 32 ? 6.830 31.809 33.391 1.00 0.00 32 LYS A O 3
ATOM 1593 N N . GLU A 1 33 ? 6.562 29.577 33.055 1.00 0.00 33 GLU A N 3
ATOM 1594 C CA . GLU A 1 33 ? 5.758 29.319 34.244 1.00 0.00 33 GLU A CA 3
ATOM 1595 C C . GLU A 1 33 ? 6.577 29.457 35.514 1.00 0.00 33 GLU A C 3
ATOM 1596 O O . GLU A 1 33 ? 6.065 29.848 36.549 1.00 0.00 33 GLU A O 3
ATOM 1608 N N . ALA A 1 34 ? 7.913 29.243 35.419 1.00 0.00 34 ALA A N 3
ATOM 1609 C CA . ALA A 1 34 ? 8.863 29.421 36.510 1.00 0.00 34 ALA A CA 3
ATOM 1610 C C . ALA A 1 34 ? 9.460 30.821 36.551 1.00 0.00 34 ALA A C 3
ATOM 1611 O O . ALA A 1 34 ? 10.463 31.052 37.227 1.00 0.00 34 ALA A O 3
ATOM 1618 N N . VAL A 1 35 ? 8.847 31.785 35.812 1.00 0.00 35 VAL A N 3
ATOM 1619 C CA . VAL A 1 35 ? 9.225 33.184 35.758 1.00 0.00 35 VAL A CA 3
ATOM 1620 C C . VAL A 1 35 ? 8.025 34.006 36.160 1.00 0.00 35 VAL A C 3
ATOM 1621 O O . VAL A 1 35 ? 8.068 34.689 37.177 1.00 0.00 35 VAL A O 3
ATOM 1634 N N . ASN A 1 36 ? 6.944 34.039 35.339 1.00 0.00 36 ASN A N 3
ATOM 1635 C CA . ASN A 1 36 ? 5.972 35.139 35.362 1.00 0.00 36 ASN A CA 3
ATOM 1636 C C . ASN A 1 36 ? 4.692 34.738 36.057 1.00 0.00 36 ASN A C 3
ATOM 1637 O O . ASN A 1 36 ? 4.041 35.568 36.708 1.00 0.00 36 ASN A O 3
ATOM 1648 N N . LEU A 1 37 ? 4.323 33.432 35.907 1.00 0.00 37 LEU A N 3
ATOM 1649 C CA . LEU A 1 37 ? 3.278 32.703 36.615 1.00 0.00 37 LEU A CA 3
ATOM 1650 C C . LEU A 1 37 ? 1.901 33.046 36.054 1.00 0.00 37 LEU A C 3
ATOM 1651 O O . LEU A 1 37 ? 0.886 33.023 36.745 1.00 0.00 37 LEU A O 3
ATOM 1667 N N . LYS A 1 38 ? 1.900 33.472 34.772 1.00 0.00 38 LYS A N 3
ATOM 1668 C CA . LYS A 1 38 ? 0.788 34.017 34.037 1.00 0.00 38 LYS A CA 3
ATOM 1669 C C . LYS A 1 38 ? 0.890 33.390 32.630 1.00 0.00 38 LYS A C 3
ATOM 1670 O O . LYS A 1 38 ? -0.097 33.514 31.853 1.00 0.00 38 LYS A O 3
ATOM 1690 N N . GLU A 1 1 ? 1.296 3.737 20.815 1.00 0.00 1 GLU A N 4
ATOM 1691 C CA . GLU A 1 1 ? -0.102 3.263 21.035 1.00 0.00 1 GLU A CA 4
ATOM 1692 C C . GLU A 1 1 ? -0.623 3.937 22.273 1.00 0.00 1 GLU A C 4
ATOM 1693 O O . GLU A 1 1 ? -1.180 5.025 22.159 1.00 0.00 1 GLU A O 4
ATOM 1707 N N . ALA A 1 2 ? -0.380 3.348 23.478 1.00 0.00 2 ALA A N 4
ATOM 1708 C CA . ALA A 1 2 ? -0.700 3.936 24.777 1.00 0.00 2 ALA A CA 4
ATOM 1709 C C . ALA A 1 2 ? 0.492 4.682 25.357 1.00 0.00 2 ALA A C 4
ATOM 1710 O O . ALA A 1 2 ? 0.348 5.497 26.262 1.00 0.00 2 ALA A O 4
ATOM 1717 N N . TYR A 1 3 ? 1.695 4.455 24.783 1.00 0.00 3 TYR A N 4
ATOM 1718 C CA . TYR A 1 3 ? 2.834 5.333 24.894 1.00 0.00 3 TYR A CA 4
ATOM 1719 C C . TYR A 1 3 ? 3.482 5.022 23.567 1.00 0.00 3 TYR A C 4
ATOM 1720 O O . TYR A 1 3 ? 3.144 3.978 22.994 1.00 0.00 3 TYR A O 4
ATOM 1738 N N . LYS A 1 4 ? 4.368 5.924 23.047 1.00 0.00 4 LYS A N 4
ATOM 1739 C CA . LYS A 1 4 ? 5.263 5.852 21.879 1.00 0.00 4 LYS A CA 4
ATOM 1740 C C . LYS A 1 4 ? 4.739 5.126 20.634 1.00 0.00 4 LYS A C 4
ATOM 1741 O O . LYS A 1 4 ? 3.580 5.309 20.267 1.00 0.00 4 LYS A O 4
ATOM 1760 N N . LYS A 1 5 ? 5.574 4.259 20.001 1.00 0.00 5 LYS A N 4
ATOM 1761 C CA . LYS A 1 5 ? 5.317 3.427 18.826 1.00 0.00 5 LYS A CA 4
ATOM 1762 C C . LYS A 1 5 ? 4.959 4.136 17.508 1.00 0.00 5 LYS A C 4
ATOM 1763 O O . LYS A 1 5 ? 3.895 4.730 17.334 1.00 0.00 5 LYS A O 4
ATOM 1782 N N . ALA A 1 6 ? 5.861 4.005 16.497 1.00 0.00 6 ALA A N 4
ATOM 1783 C CA . ALA A 1 6 ? 5.676 4.487 15.147 1.00 0.00 6 ALA A CA 4
ATOM 1784 C C . ALA A 1 6 ? 5.031 3.380 14.341 1.00 0.00 6 ALA A C 4
ATOM 1785 O O . ALA A 1 6 ? 5.447 2.228 14.402 1.00 0.00 6 ALA A O 4
ATOM 1792 N N . LYS A 1 7 ? 3.953 3.721 13.583 1.00 0.00 7 LYS A N 4
ATOM 1793 C CA . LYS A 1 7 ? 3.244 2.805 12.704 1.00 0.00 7 LYS A CA 4
ATOM 1794 C C . LYS A 1 7 ? 3.720 3.093 11.307 1.00 0.00 7 LYS A C 4
ATOM 1795 O O . LYS A 1 7 ? 4.622 3.898 11.115 1.00 0.00 7 LYS A O 4
ATOM 1814 N N . GLN A 1 8 ? 3.065 2.507 10.281 1.00 0.00 8 GLN A N 4
ATOM 1815 C CA . GLN A 1 8 ? 3.324 2.784 8.880 1.00 0.00 8 GLN A CA 4
ATOM 1816 C C . GLN A 1 8 ? 2.069 3.362 8.295 1.00 0.00 8 GLN A C 4
ATOM 1817 O O . GLN A 1 8 ? 1.544 2.923 7.276 1.00 0.00 8 GLN A O 4
ATOM 1831 N N . ALA A 1 9 ? 1.601 4.417 8.974 1.00 0.00 9 ALA A N 4
ATOM 1832 C CA . ALA A 1 9 ? 0.607 5.366 8.517 1.00 0.00 9 ALA A CA 4
ATOM 1833 C C . ALA A 1 9 ? 1.384 6.586 8.062 1.00 0.00 9 ALA A C 4
ATOM 1834 O O . ALA A 1 9 ? 2.289 6.513 7.231 1.00 0.00 9 ALA A O 4
ATOM 1841 N N . SER A 1 10 ? 1.080 7.757 8.634 1.00 0.00 10 SER A N 4
ATOM 1842 C CA . SER A 1 10 ? 1.847 8.963 8.434 1.00 0.00 10 SER A CA 4
ATOM 1843 C C . SER A 1 10 ? 1.521 9.751 9.666 1.00 0.00 10 SER A C 4
ATOM 1844 O O . SER A 1 10 ? 0.953 10.834 9.598 1.00 0.00 10 SER A O 4
ATOM 1852 N N . GLN A 1 11 ? 1.902 9.187 10.847 1.00 0.00 11 GLN A N 4
ATOM 1853 C CA . GLN A 1 11 ? 1.821 9.822 12.158 1.00 0.00 11 GLN A CA 4
ATOM 1854 C C . GLN A 1 11 ? 3.117 10.555 12.448 1.00 0.00 11 GLN A C 4
ATOM 1855 O O . GLN A 1 11 ? 3.211 11.424 13.315 1.00 0.00 11 GLN A O 4
ATOM 1869 N N . ASP A 1 12 ? 4.157 10.194 11.651 1.00 0.00 12 ASP A N 4
ATOM 1870 C CA . ASP A 1 12 ? 5.548 10.571 11.783 1.00 0.00 12 ASP A CA 4
ATOM 1871 C C . ASP A 1 12 ? 5.767 12.028 11.422 1.00 0.00 12 ASP A C 4
ATOM 1872 O O . ASP A 1 12 ? 6.410 12.770 12.148 1.00 0.00 12 ASP A O 4
ATOM 1881 N N . ALA A 1 13 ? 5.117 12.501 10.325 1.00 0.00 13 ALA A N 4
ATOM 1882 C CA . ALA A 1 13 ? 5.212 13.856 9.785 1.00 0.00 13 ALA A CA 4
ATOM 1883 C C . ALA A 1 13 ? 4.277 14.822 10.501 1.00 0.00 13 ALA A C 4
ATOM 1884 O O . ALA A 1 13 ? 4.319 16.031 10.300 1.00 0.00 13 ALA A O 4
ATOM 1891 N N . GLU A 1 14 ? 3.437 14.254 11.406 1.00 0.00 14 GLU A N 4
ATOM 1892 C CA . GLU A 1 14 ? 2.548 14.908 12.334 1.00 0.00 14 GLU A CA 4
ATOM 1893 C C . GLU A 1 14 ? 3.272 15.149 13.639 1.00 0.00 14 GLU A C 4
ATOM 1894 O O . GLU A 1 14 ? 3.147 16.221 14.229 1.00 0.00 14 GLU A O 4
ATOM 1906 N N . GLN A 1 15 ? 4.055 14.134 14.098 1.00 0.00 15 GLN A N 4
ATOM 1907 C CA . GLN A 1 15 ? 4.784 14.096 15.354 1.00 0.00 15 GLN A CA 4
ATOM 1908 C C . GLN A 1 15 ? 6.097 14.837 15.262 1.00 0.00 15 GLN A C 4
ATOM 1909 O O . GLN A 1 15 ? 6.424 15.648 16.126 1.00 0.00 15 GLN A O 4
ATOM 1923 N N . ALA A 1 16 ? 6.854 14.637 14.138 1.00 0.00 16 ALA A N 4
ATOM 1924 C CA . ALA A 1 16 ? 8.176 15.206 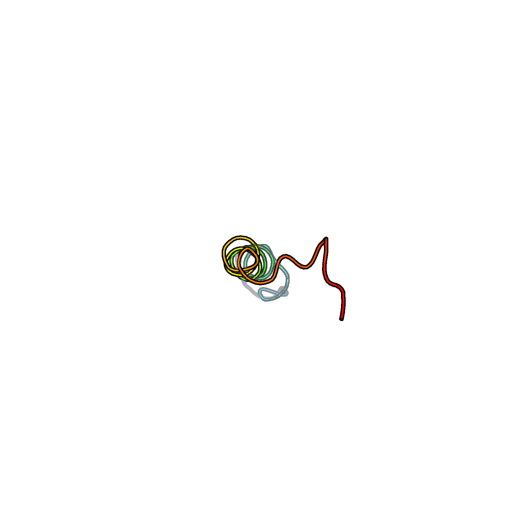13.865 1.00 0.00 16 ALA A CA 4
ATOM 1925 C C . ALA A 1 16 ? 8.125 16.690 13.543 1.00 0.00 16 ALA A C 4
ATOM 1926 O O . ALA A 1 16 ? 9.106 17.421 13.639 1.00 0.00 16 ALA A O 4
ATOM 1933 N N . ALA A 1 17 ? 6.896 17.174 13.233 1.00 0.00 17 ALA A N 4
ATOM 1934 C CA . ALA A 1 17 ? 6.506 18.558 13.014 1.00 0.00 17 ALA A CA 4
ATOM 1935 C C . ALA A 1 17 ? 6.197 19.281 14.315 1.00 0.00 17 ALA A C 4
ATOM 1936 O O . ALA A 1 17 ? 6.302 20.504 14.390 1.00 0.00 17 ALA A O 4
ATOM 1943 N N . LYS A 1 18 ? 5.813 18.526 15.396 1.00 0.00 18 LYS A N 4
ATOM 1944 C CA . LYS A 1 18 ? 5.460 19.061 16.704 1.00 0.00 18 LYS A CA 4
ATOM 1945 C C . LYS A 1 18 ? 6.648 19.145 17.638 1.00 0.00 18 LYS A C 4
ATOM 1946 O O . LYS A 1 18 ? 6.694 20.018 18.500 1.00 0.00 18 LYS A O 4
ATOM 1965 N N . ASP A 1 19 ? 7.707 18.312 17.432 1.00 0.00 19 ASP A N 4
ATOM 1966 C CA . ASP A 1 19 ? 8.951 18.328 18.219 1.00 0.00 19 ASP A CA 4
ATOM 1967 C C . ASP A 1 19 ? 9.963 19.308 17.632 1.00 0.00 19 ASP A C 4
ATOM 1968 O O . ASP A 1 19 ? 11.143 19.275 17.961 1.00 0.00 19 ASP A O 4
ATOM 1977 N N . ALA A 1 20 ? 9.497 20.238 16.754 1.00 0.00 20 ALA A N 4
ATOM 1978 C CA . ALA A 1 20 ? 10.233 21.377 16.243 1.00 0.00 20 ALA A CA 4
ATOM 1979 C C . ALA A 1 20 ? 10.022 22.596 17.132 1.00 0.00 20 ALA A C 4
ATOM 1980 O O . ALA A 1 20 ? 10.938 23.383 17.367 1.00 0.00 20 ALA A O 4
ATOM 1987 N N . GLU A 1 21 ? 8.773 22.749 17.673 1.00 0.00 21 GLU A N 4
ATOM 1988 C CA . GLU A 1 21 ? 8.302 23.823 18.547 1.00 0.00 21 GLU A CA 4
ATOM 1989 C C . GLU A 1 21 ? 8.538 23.391 19.981 1.00 0.00 21 GLU A C 4
ATOM 1990 O O . GLU A 1 21 ? 9.155 24.115 20.769 1.00 0.00 21 GLU A O 4
ATOM 2002 N N . ASN A 1 22 ? 8.144 22.119 20.315 1.00 0.00 22 ASN A N 4
ATOM 2003 C CA . ASN A 1 22 ? 8.237 21.444 21.630 1.00 0.00 22 ASN A CA 4
ATOM 2004 C C . ASN A 1 22 ? 9.645 21.141 22.077 1.00 0.00 22 ASN A C 4
ATOM 2005 O O . ASN A 1 22 ? 9.859 20.811 23.237 1.00 0.00 22 ASN A O 4
ATOM 2016 N N . ALA A 1 23 ? 10.633 21.318 21.162 1.00 0.00 23 ALA A N 4
ATOM 2017 C CA . ALA A 1 23 ? 12.059 21.191 21.441 1.00 0.00 23 ALA A CA 4
ATOM 2018 C C . ALA A 1 23 ? 12.597 22.350 22.261 1.00 0.00 23 ALA A C 4
ATOM 2019 O O . ALA A 1 23 ? 13.387 22.151 23.178 1.00 0.00 23 ALA A O 4
ATOM 2026 N N . SER A 1 24 ? 12.170 23.598 21.938 1.00 0.00 24 SER A N 4
ATOM 2027 C CA . SER A 1 24 ? 12.622 24.818 22.596 1.00 0.00 24 SER A CA 4
ATOM 2028 C C . SER A 1 24 ? 11.759 25.223 23.770 1.00 0.00 24 SER A C 4
ATOM 2029 O O . SER A 1 24 ? 12.187 25.996 24.625 1.00 0.00 24 SER A O 4
ATOM 2037 N N . LYS A 1 25 ? 10.517 24.669 23.887 1.00 0.00 25 LYS A N 4
ATOM 2038 C CA . LYS A 1 25 ? 9.534 24.964 24.925 1.00 0.00 25 LYS A CA 4
ATOM 2039 C C . LYS A 1 25 ? 9.940 24.584 26.353 1.00 0.00 25 LYS A C 4
ATOM 2040 O O . LYS A 1 25 ? 9.538 25.258 27.304 1.00 0.00 25 LYS A O 4
ATOM 2059 N N . GLU A 1 26 ? 10.878 23.589 26.464 1.00 0.00 26 GLU A N 4
ATOM 2060 C CA . GLU A 1 26 ? 11.660 23.198 27.644 1.00 0.00 26 GLU A CA 4
ATOM 2061 C C . GLU A 1 26 ? 12.573 24.310 28.165 1.00 0.00 26 GLU A C 4
ATOM 2062 O O . GLU A 1 26 ? 12.780 24.457 29.366 1.00 0.00 26 GLU A O 4
ATOM 2074 N N . ALA A 1 27 ? 13.126 25.158 27.251 1.00 0.00 27 ALA A N 4
ATOM 2075 C CA . ALA A 1 27 ? 14.052 26.238 27.548 1.00 0.00 27 ALA A CA 4
ATOM 2076 C C . ALA A 1 27 ? 13.317 27.527 27.792 1.00 0.00 27 ALA A C 4
ATOM 2077 O O . ALA A 1 27 ? 13.879 28.467 28.340 1.00 0.00 27 ALA A O 4
ATOM 2084 N N . GLU A 1 28 ? 12.036 27.574 27.345 1.00 0.00 28 GLU A N 4
ATOM 2085 C CA . GLU A 1 28 ? 11.250 28.790 27.178 1.00 0.00 28 GLU A CA 4
ATOM 2086 C C . GLU A 1 28 ? 10.511 29.076 28.480 1.00 0.00 28 GLU A C 4
ATOM 2087 O O . GLU A 1 28 ? 10.504 30.211 28.949 1.00 0.00 28 GLU A O 4
ATOM 2099 N N . GLU A 1 29 ? 9.921 28.024 29.130 1.00 0.00 29 GLU A N 4
ATOM 2100 C CA . GLU A 1 29 ? 9.298 28.158 30.457 1.00 0.00 29 GLU A CA 4
ATOM 2101 C C . GLU A 1 29 ? 10.283 27.893 31.602 1.00 0.00 29 GLU A C 4
ATOM 2102 O O . GLU A 1 29 ? 10.106 28.378 32.717 1.00 0.00 29 GLU A O 4
ATOM 2114 N N . ALA A 1 30 ? 11.428 27.200 31.343 1.00 0.00 30 ALA A N 4
ATOM 2115 C CA . ALA A 1 30 ? 12.483 26.976 32.351 1.00 0.00 30 ALA A CA 4
ATOM 2116 C C . ALA A 1 30 ? 13.355 28.207 32.520 1.00 0.00 30 ALA A C 4
ATOM 2117 O O . ALA A 1 30 ? 13.888 28.486 33.593 1.00 0.00 30 ALA A O 4
ATOM 2124 N N . ALA A 1 31 ? 13.380 29.052 31.443 1.00 0.00 31 ALA A N 4
ATOM 2125 C CA . ALA A 1 31 ? 13.809 30.433 31.426 1.00 0.00 31 ALA A CA 4
ATOM 2126 C C . ALA A 1 31 ? 12.650 31.350 31.694 1.00 0.00 31 ALA A C 4
ATOM 2127 O O . ALA A 1 31 ? 12.393 32.288 30.945 1.00 0.00 31 ALA A O 4
ATOM 2134 N N . LYS A 1 32 ? 11.913 31.066 32.793 1.00 0.00 32 LYS A N 4
ATOM 2135 C CA . LYS A 1 32 ? 10.772 31.822 33.222 1.00 0.00 32 LYS A CA 4
ATOM 2136 C C . LYS A 1 32 ? 10.635 31.606 34.703 1.00 0.00 32 LYS A C 4
ATOM 2137 O O . LYS A 1 32 ? 10.425 32.581 35.419 1.00 0.00 32 LYS A O 4
ATOM 2156 N N . GLU A 1 33 ? 10.749 30.315 35.191 1.00 0.00 33 GLU A N 4
ATOM 2157 C CA . GLU A 1 33 ? 10.604 29.818 36.580 1.00 0.00 33 GLU A CA 4
ATOM 2158 C C . GLU A 1 33 ? 11.200 30.692 37.691 1.00 0.00 33 GLU A C 4
ATOM 2159 O O . GLU A 1 33 ? 10.521 31.013 38.661 1.00 0.00 33 GLU A O 4
ATOM 2171 N N . ALA A 1 34 ? 12.492 31.094 37.540 1.00 0.00 34 ALA A N 4
ATOM 2172 C CA . ALA A 1 34 ? 13.164 32.133 38.309 1.00 0.00 34 ALA A CA 4
ATOM 2173 C C . ALA A 1 34 ? 13.047 33.512 37.664 1.00 0.00 34 ALA A C 4
ATOM 2174 O O . ALA A 1 34 ? 12.261 34.366 38.072 1.00 0.00 34 ALA A O 4
ATOM 2181 N N . VAL A 1 35 ? 13.922 33.726 36.642 1.00 0.00 35 VAL A N 4
ATOM 2182 C CA . VAL A 1 35 ? 14.123 34.926 35.844 1.00 0.00 35 VAL A CA 4
ATOM 2183 C C . VAL A 1 35 ? 14.788 34.410 34.575 1.00 0.00 35 VAL A C 4
ATOM 2184 O O . VAL A 1 35 ? 14.379 34.742 33.465 1.00 0.00 35 VAL A O 4
ATOM 2197 N N . ASN A 1 36 ? 15.879 33.611 34.715 1.00 0.00 36 ASN A N 4
ATOM 2198 C CA . ASN A 1 36 ? 16.713 33.188 33.595 1.00 0.00 36 ASN A CA 4
ATOM 2199 C C . ASN A 1 36 ? 17.015 31.721 33.788 1.00 0.00 36 ASN A C 4
ATOM 2200 O O . ASN A 1 36 ? 16.335 30.878 33.233 1.00 0.00 36 ASN A O 4
ATOM 2211 N N . LEU A 1 37 ? 18.085 31.366 34.537 1.00 0.00 37 LEU A N 4
ATOM 2212 C CA . LEU A 1 37 ? 18.485 29.986 34.839 1.00 0.00 37 LEU A CA 4
ATOM 2213 C C . LEU A 1 37 ? 18.975 29.202 33.611 1.00 0.00 37 LEU A C 4
ATOM 2214 O O . LEU A 1 37 ? 18.612 28.041 33.421 1.00 0.00 37 LEU A O 4
ATOM 2230 N N . LYS A 1 38 ? 19.783 29.817 32.706 1.00 0.00 38 LYS A N 4
ATOM 2231 C CA . LYS A 1 38 ? 20.102 29.180 31.441 1.00 0.00 38 LYS A CA 4
ATOM 2232 C C . LYS A 1 38 ? 21.511 29.596 31.027 1.00 0.00 38 LYS A C 4
ATOM 2233 O O . LYS A 1 38 ? 22.266 28.709 30.546 1.00 0.00 38 LYS A O 4
ATOM 2253 N N . GLU A 1 1 ? -0.064 12.067 -5.271 1.00 0.00 1 GLU A N 5
ATOM 2254 C CA . GLU A 1 1 ? 1.233 11.670 -5.846 1.00 0.00 1 GLU A CA 5
ATOM 2255 C C . GLU A 1 1 ? 0.869 10.417 -6.588 1.00 0.00 1 GLU A C 5
ATOM 2256 O O . GLU A 1 1 ? -0.315 10.240 -6.889 1.00 0.00 1 GLU A O 5
ATOM 2270 N N . ALA A 1 2 ? 1.846 9.540 -6.900 1.00 0.00 2 ALA A N 5
ATOM 2271 C CA . ALA A 1 2 ? 1.594 8.291 -7.578 1.00 0.00 2 ALA A CA 5
ATOM 2272 C C . ALA A 1 2 ? 2.854 7.497 -7.413 1.00 0.00 2 ALA A C 5
ATOM 2273 O O . ALA A 1 2 ? 3.526 7.183 -8.390 1.00 0.00 2 ALA A O 5
ATOM 2280 N N . TYR A 1 3 ? 3.218 7.170 -6.154 1.00 0.00 3 TYR A N 5
ATOM 2281 C CA . TYR A 1 3 ? 4.350 6.322 -5.844 1.00 0.00 3 TYR A CA 5
ATOM 2282 C C . TYR A 1 3 ? 3.842 5.358 -4.795 1.00 0.00 3 TYR A C 5
ATOM 2283 O O . TYR A 1 3 ? 2.677 4.962 -4.810 1.00 0.00 3 TYR A O 5
ATOM 2301 N N . LYS A 1 4 ? 4.724 4.939 -3.863 1.00 0.00 4 LYS A N 5
ATOM 2302 C CA . LYS A 1 4 ? 4.465 3.933 -2.870 1.00 0.00 4 LYS A CA 5
ATOM 2303 C C . LYS A 1 4 ? 5.487 4.344 -1.845 1.00 0.00 4 LYS A C 5
ATOM 2304 O O . LYS A 1 4 ? 6.669 4.415 -2.167 1.00 0.00 4 LYS A O 5
ATOM 2323 N N . LYS A 1 5 ? 5.070 4.709 -0.608 1.00 0.00 5 LYS A N 5
ATOM 2324 C CA . LYS A 1 5 ? 5.930 5.309 0.401 1.00 0.00 5 LYS A CA 5
ATOM 2325 C C . LYS A 1 5 ? 5.705 4.501 1.658 1.00 0.00 5 LYS A C 5
ATOM 2326 O O . LYS A 1 5 ? 4.858 3.603 1.688 1.00 0.00 5 LYS A O 5
ATOM 2345 N N . ALA A 1 6 ? 6.534 4.789 2.706 1.00 0.00 6 ALA A N 5
ATOM 2346 C CA . ALA A 1 6 ? 6.553 4.176 4.026 1.00 0.00 6 ALA A CA 5
ATOM 2347 C C . ALA A 1 6 ? 5.681 4.924 5.021 1.00 0.00 6 ALA A C 5
ATOM 2348 O O . ALA A 1 6 ? 4.533 5.285 4.776 1.00 0.00 6 ALA A O 5
ATOM 2355 N N . LYS A 1 7 ? 6.274 5.210 6.207 1.00 0.00 7 LYS A N 5
ATOM 2356 C CA . LYS A 1 7 ? 5.727 6.030 7.261 1.00 0.00 7 LYS A CA 5
ATOM 2357 C C . LYS A 1 7 ? 6.384 7.394 7.159 1.00 0.00 7 LYS A C 5
ATOM 2358 O O . LYS A 1 7 ? 7.429 7.680 7.739 1.00 0.00 7 LYS A O 5
ATOM 2377 N N . GLN A 1 8 ? 5.726 8.251 6.341 1.00 0.00 8 GLN A N 5
ATOM 2378 C CA . GLN A 1 8 ? 5.989 9.662 6.160 1.00 0.00 8 GLN A CA 5
ATOM 2379 C C . GLN A 1 8 ? 4.696 10.302 6.602 1.00 0.00 8 GLN A C 5
ATOM 2380 O O . GLN A 1 8 ? 4.565 10.679 7.760 1.00 0.00 8 GLN A O 5
ATOM 2394 N N . ALA A 1 9 ? 3.675 10.431 5.707 1.00 0.00 9 ALA A N 5
ATOM 2395 C CA . ALA A 1 9 ? 2.533 11.336 5.868 1.00 0.00 9 ALA A CA 5
ATOM 2396 C C . ALA A 1 9 ? 1.411 10.737 6.700 1.00 0.00 9 ALA A C 5
ATOM 2397 O O . ALA A 1 9 ? 0.478 10.122 6.183 1.00 0.00 9 ALA A O 5
ATOM 2404 N N . SER A 1 10 ? 1.525 10.861 8.031 1.00 0.00 10 SER A N 5
ATOM 2405 C CA . SER A 1 10 ? 0.764 10.150 9.018 1.00 0.00 10 SER A CA 5
ATOM 2406 C C . SER A 1 10 ? 1.464 10.688 10.236 1.00 0.00 10 SER A C 5
ATOM 2407 O O . SER A 1 10 ? 1.950 11.821 10.184 1.00 0.00 10 SER A O 5
ATOM 2415 N N . GLN A 1 11 ? 1.604 9.898 11.342 1.00 0.00 11 GLN A N 5
ATOM 2416 C CA . GLN A 1 11 ? 2.013 10.321 12.680 1.00 0.00 11 GLN A CA 5
ATOM 2417 C C . GLN A 1 11 ? 3.478 10.697 12.789 1.00 0.00 11 GLN A C 5
ATOM 2418 O O . GLN A 1 11 ? 3.842 11.571 13.569 1.00 0.00 11 GLN A O 5
ATOM 2432 N N . ASP A 1 12 ? 4.335 10.123 11.911 1.00 0.00 12 ASP A N 5
ATOM 2433 C CA . ASP A 1 12 ? 5.751 10.415 11.737 1.00 0.00 12 ASP A CA 5
ATOM 2434 C C . ASP A 1 12 ? 6.012 11.713 10.989 1.00 0.00 12 ASP A C 5
ATOM 2435 O O . ASP A 1 12 ? 7.086 12.292 11.110 1.00 0.00 12 ASP A O 5
ATOM 2444 N N . ALA A 1 13 ? 5.005 12.261 10.254 1.00 0.00 13 ALA A N 5
ATOM 2445 C CA . ALA A 1 13 ? 5.092 13.599 9.669 1.00 0.00 13 ALA A CA 5
ATOM 2446 C C . ALA A 1 13 ? 4.443 14.587 10.602 1.00 0.00 13 ALA A C 5
ATOM 2447 O O . ALA A 1 13 ? 4.837 15.749 10.663 1.00 0.00 13 ALA A O 5
ATOM 2454 N N . GLU A 1 14 ? 3.425 14.115 11.374 1.00 0.00 14 GLU A N 5
ATOM 2455 C CA . GLU A 1 14 ? 2.544 14.915 12.209 1.00 0.00 14 GLU A CA 5
ATOM 2456 C C . GLU A 1 14 ? 3.188 15.244 13.536 1.00 0.00 14 GLU A C 5
ATOM 2457 O O . GLU A 1 14 ? 3.085 16.372 14.008 1.00 0.00 14 GLU A O 5
ATOM 2469 N N . GLN A 1 15 ? 3.906 14.268 14.170 1.00 0.00 15 GLN A N 5
ATOM 2470 C CA . GLN A 1 15 ? 4.579 14.416 15.457 1.00 0.00 15 GLN A CA 5
ATOM 2471 C C . GLN A 1 15 ? 5.921 15.112 15.319 1.00 0.00 15 GLN A C 5
ATOM 2472 O O . GLN A 1 15 ? 6.337 15.854 16.210 1.00 0.00 15 GLN A O 5
ATOM 2486 N N . ALA A 1 16 ? 6.600 14.981 14.140 1.00 0.00 16 ALA A N 5
ATOM 2487 C CA . ALA A 1 16 ? 7.903 15.586 13.851 1.00 0.00 16 ALA A CA 5
ATOM 2488 C C . ALA A 1 16 ? 7.831 17.074 13.504 1.00 0.00 16 ALA A C 5
ATOM 2489 O O . ALA A 1 16 ? 8.844 17.737 13.312 1.00 0.00 16 ALA A O 5
ATOM 2496 N N . ALA A 1 17 ? 6.587 17.628 13.445 1.00 0.00 17 ALA A N 5
ATOM 2497 C CA . ALA A 1 17 ? 6.288 19.054 13.389 1.00 0.00 17 ALA A CA 5
ATOM 2498 C C . ALA A 1 17 ? 6.117 19.650 14.776 1.00 0.00 17 ALA A C 5
ATOM 2499 O O . ALA A 1 17 ? 6.385 20.827 15.005 1.00 0.00 17 ALA A O 5
ATOM 2506 N N . LYS A 1 18 ? 5.665 18.820 15.757 1.00 0.00 18 LYS A N 5
ATOM 2507 C CA . LYS A 1 18 ? 5.317 19.187 17.126 1.00 0.00 18 LYS A CA 5
ATOM 2508 C C . LYS A 1 18 ? 6.519 19.069 18.048 1.00 0.00 18 LYS A C 5
ATOM 2509 O O . LYS A 1 18 ? 6.742 19.902 18.924 1.00 0.00 18 LYS A O 5
ATOM 2528 N N . ASP A 1 19 ? 7.394 18.044 17.811 1.00 0.00 19 ASP A N 5
ATOM 2529 C CA . ASP A 1 19 ? 8.634 17.774 18.576 1.00 0.00 19 ASP A CA 5
ATOM 2530 C C . ASP A 1 19 ? 9.772 18.675 18.140 1.00 0.00 19 ASP A C 5
ATOM 2531 O O . ASP A 1 19 ? 10.822 18.782 18.768 1.00 0.00 19 ASP A O 5
ATOM 2540 N N . ALA A 1 20 ? 9.499 19.402 17.032 1.00 0.00 20 ALA A N 5
ATOM 2541 C CA . ALA A 1 20 ? 10.314 20.424 16.423 1.00 0.00 20 ALA A CA 5
ATOM 2542 C C . ALA A 1 20 ? 10.105 21.776 17.087 1.00 0.00 20 ALA A C 5
ATOM 2543 O O . ALA A 1 20 ? 11.055 22.550 17.153 1.00 0.00 20 ALA A O 5
ATOM 2550 N N . GLU A 1 21 ? 8.873 22.086 17.611 1.00 0.00 21 GLU A N 5
ATOM 2551 C CA . GLU A 1 21 ? 8.566 23.332 18.336 1.00 0.00 21 GLU A CA 5
ATOM 2552 C C . GLU A 1 21 ? 8.797 23.183 19.822 1.00 0.00 21 GLU A C 5
ATOM 2553 O O . GLU A 1 21 ? 9.176 24.135 20.507 1.00 0.00 21 GLU A O 5
ATOM 2565 N N . ASN A 1 22 ? 8.702 21.915 20.327 1.00 0.00 22 ASN A N 5
ATOM 2566 C CA . ASN A 1 22 ? 8.880 21.518 21.730 1.00 0.00 22 ASN A CA 5
ATOM 2567 C C . ASN A 1 22 ? 10.339 21.447 22.151 1.00 0.00 22 ASN A C 5
ATOM 2568 O O . ASN A 1 22 ? 10.677 21.177 23.299 1.00 0.00 22 ASN A O 5
ATOM 2579 N N . ALA A 1 23 ? 11.246 21.772 21.206 1.00 0.00 23 ALA A N 5
ATOM 2580 C CA . ALA A 1 23 ? 12.680 21.774 21.361 1.00 0.00 23 ALA A CA 5
ATOM 2581 C C . ALA A 1 23 ? 13.185 23.059 21.966 1.00 0.00 23 ALA A C 5
ATOM 2582 O O . ALA A 1 23 ? 14.157 23.041 22.715 1.00 0.00 23 ALA A O 5
ATOM 2589 N N . SER A 1 24 ? 12.526 24.220 21.667 1.00 0.00 24 SER A N 5
ATOM 2590 C CA . SER A 1 24 ? 12.807 25.510 22.288 1.00 0.00 24 SER A CA 5
ATOM 2591 C C . SER A 1 24 ? 11.945 25.703 23.501 1.00 0.00 24 SER A C 5
ATOM 2592 O O . SER A 1 24 ? 12.410 26.233 24.510 1.00 0.00 24 SER A O 5
ATOM 2600 N N . LYS A 1 25 ? 10.672 25.210 23.479 1.00 0.00 25 LYS A N 5
ATOM 2601 C CA . LYS A 1 25 ? 9.675 25.358 24.548 1.00 0.00 25 LYS A CA 5
ATOM 2602 C C . LYS A 1 25 ? 10.114 24.943 25.950 1.00 0.00 25 LYS A C 5
ATOM 2603 O O . LYS A 1 25 ? 9.705 25.567 26.920 1.00 0.00 25 LYS A O 5
ATOM 2622 N N . GLU A 1 26 ? 11.046 23.964 26.007 1.00 0.00 26 GLU A N 5
ATOM 2623 C CA . GLU A 1 26 ? 11.754 23.414 27.151 1.00 0.00 26 GLU A CA 5
ATOM 2624 C C . GLU A 1 26 ? 12.802 24.355 27.761 1.00 0.00 26 GLU A C 5
ATOM 2625 O O . GLU A 1 26 ? 13.176 24.212 28.923 1.00 0.00 26 GLU A O 5
ATOM 2637 N N . ALA A 1 27 ? 13.249 25.401 27.003 1.00 0.00 27 ALA A N 5
ATOM 2638 C CA . ALA A 1 27 ? 14.065 26.513 27.458 1.00 0.00 27 ALA A CA 5
ATOM 2639 C C . ALA A 1 27 ? 13.154 27.630 27.924 1.00 0.00 27 ALA A C 5
ATOM 2640 O O . ALA A 1 27 ? 13.274 28.070 29.066 1.00 0.00 27 ALA A O 5
ATOM 2647 N N . GLU A 1 28 ? 12.153 28.043 27.079 1.00 0.00 28 GLU A N 5
ATOM 2648 C CA . GLU A 1 28 ? 11.157 29.090 27.345 1.00 0.00 28 GLU A CA 5
ATOM 2649 C C . GLU A 1 28 ? 10.257 28.835 28.561 1.00 0.00 28 GLU A C 5
ATOM 2650 O O . GLU A 1 28 ? 9.994 29.753 29.335 1.00 0.00 28 GLU A O 5
ATOM 2662 N N . GLU A 1 29 ? 9.784 27.572 28.796 1.00 0.00 29 GLU A N 5
ATOM 2663 C CA . GLU A 1 29 ? 8.986 27.231 29.982 1.00 0.00 29 GLU A CA 5
ATOM 2664 C C . GLU A 1 29 ? 9.825 26.780 31.170 1.00 0.00 29 GLU A C 5
ATOM 2665 O O . GLU A 1 29 ? 9.291 26.602 32.261 1.00 0.00 29 GLU A O 5
ATOM 2677 N N . ALA A 1 30 ? 11.183 26.676 31.032 1.00 0.00 30 ALA A N 5
ATOM 2678 C CA . ALA A 1 30 ? 12.114 26.482 32.144 1.00 0.00 30 ALA A CA 5
ATOM 2679 C C . ALA A 1 30 ? 12.564 27.838 32.656 1.00 0.00 30 ALA A C 5
ATOM 2680 O O . ALA A 1 30 ? 12.441 28.189 33.830 1.00 0.00 30 ALA A O 5
ATOM 2687 N N . ALA A 1 31 ? 13.011 28.700 31.705 1.00 0.00 31 ALA A N 5
ATOM 2688 C CA . ALA A 1 31 ? 13.433 30.073 31.915 1.00 0.00 31 ALA A CA 5
ATOM 2689 C C . ALA A 1 31 ? 12.260 31.030 31.878 1.00 0.00 31 ALA A C 5
ATOM 2690 O O . ALA A 1 31 ? 12.275 32.053 31.195 1.00 0.00 31 ALA A O 5
ATOM 2697 N N . LYS A 1 32 ? 11.236 30.672 32.682 1.00 0.00 32 LYS A N 5
ATOM 2698 C CA . LYS A 1 32 ? 10.135 31.470 33.120 1.00 0.00 32 LYS A CA 5
ATOM 2699 C C . LYS A 1 32 ? 9.694 30.771 34.372 1.00 0.00 32 LYS A C 5
ATOM 2700 O O . LYS A 1 32 ? 9.737 31.343 35.462 1.00 0.00 32 LYS A O 5
ATOM 2719 N N . GLU A 1 33 ? 9.296 29.468 34.279 1.00 0.00 33 GLU A N 5
ATOM 2720 C CA . GLU A 1 33 ? 8.681 28.759 35.396 1.00 0.00 33 GLU A CA 5
ATOM 2721 C C . GLU A 1 33 ? 9.656 28.223 36.434 1.00 0.00 33 GLU A C 5
ATOM 2722 O O . GLU A 1 33 ? 9.260 28.077 37.578 1.00 0.00 33 GLU A O 5
ATOM 2734 N N . ALA A 1 34 ? 10.958 27.974 36.139 1.00 0.00 34 ALA A N 5
ATOM 2735 C CA . ALA A 1 34 ? 11.949 27.642 37.164 1.00 0.00 34 ALA A CA 5
ATOM 2736 C C . ALA A 1 34 ? 12.669 28.857 37.708 1.00 0.00 34 ALA A C 5
ATOM 2737 O O . ALA A 1 34 ? 13.057 28.893 38.873 1.00 0.00 34 ALA A O 5
ATOM 2744 N N . VAL A 1 35 ? 12.924 29.872 36.841 1.00 0.00 35 VAL A N 5
ATOM 2745 C CA . VAL A 1 35 ? 13.850 30.982 37.084 1.00 0.00 35 VAL A CA 5
ATOM 2746 C C . VAL A 1 35 ? 13.197 32.090 37.887 1.00 0.00 35 VAL A C 5
ATOM 2747 O O . VAL A 1 35 ? 13.873 32.881 38.542 1.00 0.00 35 VAL A O 5
ATOM 2760 N N . ASN A 1 36 ? 11.848 32.156 37.882 1.00 0.00 36 ASN A N 5
ATOM 2761 C CA . ASN A 1 36 ? 11.134 33.143 38.654 1.00 0.00 36 ASN A CA 5
ATOM 2762 C C . ASN A 1 36 ? 9.790 32.612 39.037 1.00 0.00 36 ASN A C 5
ATOM 2763 O O . ASN A 1 36 ? 9.304 32.976 40.109 1.00 0.00 36 ASN A O 5
ATOM 2774 N N . LEU A 1 37 ? 9.124 31.789 38.166 1.00 0.00 37 LEU A N 5
ATOM 2775 C CA . LEU A 1 37 ? 7.882 31.080 38.473 1.00 0.00 37 LEU A CA 5
ATOM 2776 C C . LEU A 1 37 ? 6.686 31.987 38.254 1.00 0.00 37 LEU A C 5
ATOM 2777 O O . LEU A 1 37 ? 5.622 31.771 38.821 1.00 0.00 37 LEU A O 5
ATOM 2793 N N . LYS A 1 38 ? 6.856 33.081 37.470 1.00 0.00 38 LYS A N 5
ATOM 2794 C CA . LYS A 1 38 ? 5.810 34.042 37.248 1.00 0.00 38 LYS A CA 5
ATOM 2795 C C . LYS A 1 38 ? 6.172 34.714 35.932 1.00 0.00 38 LYS A C 5
ATOM 2796 O O . LYS A 1 38 ? 7.078 34.182 35.222 1.00 0.00 38 LYS A O 5
ATOM 2816 N N . GLU A 1 1 ? 4.810 5.174 14.298 1.00 0.00 1 GLU A N 6
ATOM 2817 C CA . GLU A 1 1 ? 5.214 3.729 14.401 1.00 0.00 1 GLU A CA 6
ATOM 2818 C C . GLU A 1 1 ? 4.220 2.682 13.877 1.00 0.00 1 GLU A C 6
ATOM 2819 O O . GLU A 1 1 ? 3.840 1.771 14.607 1.00 0.00 1 GLU A O 6
ATOM 2833 N N . ALA A 1 2 ? 3.738 2.732 12.606 1.00 0.00 2 ALA A N 6
ATOM 2834 C CA . ALA A 1 2 ? 2.621 1.887 12.164 1.00 0.00 2 ALA A CA 6
ATOM 2835 C C . ALA A 1 2 ? 3.059 0.803 11.193 1.00 0.00 2 ALA A C 6
ATOM 2836 O O . ALA A 1 2 ? 4.120 0.203 11.342 1.00 0.00 2 ALA A O 6
ATOM 2843 N N . TYR A 1 3 ? 2.214 0.592 10.157 1.00 0.00 3 TYR A N 6
ATOM 2844 C CA . TYR A 1 3 ? 2.415 -0.164 8.949 1.00 0.00 3 TYR A CA 6
ATOM 2845 C C . TYR A 1 3 ? 1.111 0.195 8.282 1.00 0.00 3 TYR A C 6
ATOM 2846 O O . TYR A 1 3 ? 0.237 0.755 8.955 1.00 0.00 3 TYR A O 6
ATOM 2864 N N . LYS A 1 4 ? 0.952 -0.132 6.977 1.00 0.00 4 LYS A N 6
ATOM 2865 C CA . LYS A 1 4 ? -0.328 -0.179 6.299 1.00 0.00 4 LYS A CA 6
ATOM 2866 C C . LYS A 1 4 ? -0.325 -1.372 5.395 1.00 0.00 4 LYS A C 6
ATOM 2867 O O . LYS A 1 4 ? -0.946 -2.382 5.730 1.00 0.00 4 LYS A O 6
ATOM 2886 N N . LYS A 1 5 ? 0.309 -1.268 4.202 1.00 0.00 5 LYS A N 6
ATOM 2887 C CA . LYS A 1 5 ? 0.292 -2.280 3.164 1.00 0.00 5 LYS A CA 6
ATOM 2888 C C . LYS A 1 5 ? 1.622 -2.144 2.472 1.00 0.00 5 LYS A C 6
ATOM 2889 O O . LYS A 1 5 ? 2.558 -2.872 2.782 1.00 0.00 5 LYS A O 6
ATOM 2908 N N . ALA A 1 6 ? 1.727 -1.204 1.492 1.00 0.00 6 ALA A N 6
ATOM 2909 C CA . ALA A 1 6 ? 2.935 -0.938 0.717 1.00 0.00 6 ALA A CA 6
ATOM 2910 C C . ALA A 1 6 ? 3.813 0.128 1.349 1.00 0.00 6 ALA A C 6
ATOM 2911 O O . ALA A 1 6 ? 5.016 -0.046 1.526 1.00 0.00 6 ALA A O 6
ATOM 2918 N N . LYS A 1 7 ? 3.211 1.300 1.693 1.00 0.00 7 LYS A N 6
ATOM 2919 C CA . LYS A 1 7 ? 3.819 2.374 2.463 1.00 0.00 7 LYS A CA 6
ATOM 2920 C C . LYS A 1 7 ? 3.317 2.293 3.890 1.00 0.00 7 LYS A C 6
ATOM 2921 O O . LYS A 1 7 ? 2.567 1.375 4.225 1.00 0.00 7 LYS A O 6
ATOM 2940 N N . GLN A 1 8 ? 3.714 3.270 4.754 1.00 0.00 8 GLN A N 6
ATOM 2941 C CA . GLN A 1 8 ? 3.394 3.331 6.174 1.00 0.00 8 GLN A CA 6
ATOM 2942 C C . GLN A 1 8 ? 2.288 4.368 6.380 1.00 0.00 8 GLN A C 6
ATOM 2943 O O . GLN A 1 8 ? 1.358 4.473 5.578 1.00 0.00 8 GLN A O 6
ATOM 2957 N N . ALA A 1 9 ? 2.346 5.151 7.496 1.00 0.00 9 ALA A N 6
ATOM 2958 C CA . ALA A 1 9 ? 1.364 6.123 7.917 1.00 0.00 9 ALA A CA 6
ATOM 2959 C C . ALA A 1 9 ? 1.871 7.493 7.529 1.00 0.00 9 ALA A C 6
ATOM 2960 O O . ALA A 1 9 ? 2.893 7.631 6.863 1.00 0.00 9 ALA A O 6
ATOM 2967 N N . SER A 1 10 ? 1.150 8.552 7.940 1.00 0.00 10 SER A N 6
ATOM 2968 C CA . SER A 1 10 ? 1.473 9.932 7.609 1.00 0.00 10 SER A CA 6
ATOM 2969 C C . SER A 1 10 ? 1.527 10.758 8.865 1.00 0.00 10 SER A C 6
ATOM 2970 O O . SER A 1 10 ? 1.328 11.968 8.836 1.00 0.00 10 SER A O 6
ATOM 2978 N N . GLN A 1 11 ? 1.795 10.089 10.013 1.00 0.00 11 GLN A N 6
ATOM 2979 C CA . GLN A 1 11 ? 1.665 10.646 11.347 1.00 0.00 11 GLN A CA 6
ATOM 2980 C C . GLN A 1 11 ? 3.017 11.062 11.876 1.00 0.00 11 GLN A C 6
ATOM 2981 O O . GLN A 1 11 ? 3.177 12.130 12.465 1.00 0.00 11 GLN A O 6
ATOM 2995 N N . ASP A 1 12 ? 4.056 10.243 11.576 1.00 0.00 12 ASP A N 6
ATOM 2996 C CA . ASP A 1 12 ? 5.455 10.262 12.012 1.00 0.00 12 ASP A CA 6
ATOM 2997 C C . ASP A 1 12 ? 6.213 11.386 11.332 1.00 0.00 12 ASP A C 6
ATOM 2998 O O . ASP A 1 12 ? 7.194 11.929 11.835 1.00 0.00 12 ASP A O 6
ATOM 3007 N N . ALA A 1 13 ? 5.664 11.749 10.137 1.00 0.00 13 ALA A N 6
ATOM 3008 C CA . ALA A 1 13 ? 6.067 12.821 9.261 1.00 0.00 13 ALA A CA 6
ATOM 3009 C C . ALA A 1 13 ? 5.373 14.123 9.613 1.00 0.00 13 ALA A C 6
ATOM 3010 O O . ALA A 1 13 ? 5.840 15.177 9.183 1.00 0.00 13 ALA A O 6
ATOM 3017 N N . GLU A 1 14 ? 4.253 14.101 10.407 1.00 0.00 14 GLU A N 6
ATOM 3018 C CA . GLU A 1 14 ? 3.585 15.276 10.940 1.00 0.00 14 GLU A CA 6
ATOM 3019 C C . GLU A 1 14 ? 4.170 15.600 12.291 1.00 0.00 14 GLU A C 6
ATOM 3020 O O . GLU A 1 14 ? 4.558 16.733 12.565 1.00 0.00 14 GLU A O 6
ATOM 3032 N N . GLN A 1 15 ? 4.260 14.571 13.190 1.00 0.00 15 GLN A N 6
ATOM 3033 C CA . GLN A 1 15 ? 4.597 14.712 14.610 1.00 0.00 15 GLN A CA 6
ATOM 3034 C C . GLN A 1 15 ? 6.007 15.218 14.831 1.00 0.00 15 GLN A C 6
ATOM 3035 O O . GLN A 1 15 ? 6.253 16.085 15.666 1.00 0.00 15 GLN A O 6
ATOM 3049 N N . ALA A 1 16 ? 6.925 14.821 13.914 1.00 0.00 16 ALA A N 6
ATOM 3050 C CA . ALA A 1 16 ? 8.284 15.318 13.769 1.00 0.00 16 ALA A CA 6
ATOM 3051 C C . ALA A 1 16 ? 8.419 16.815 13.440 1.00 0.00 16 ALA A C 6
ATOM 3052 O O . ALA A 1 16 ? 9.493 17.391 13.583 1.00 0.00 16 ALA A O 6
ATOM 3059 N N . ALA A 1 17 ? 7.304 17.486 13.027 1.00 0.00 17 ALA A N 6
ATOM 3060 C CA . ALA A 1 17 ? 7.205 18.935 12.832 1.00 0.00 17 ALA A CA 6
ATOM 3061 C C . ALA A 1 17 ? 6.742 19.674 14.076 1.00 0.00 17 ALA A C 6
ATOM 3062 O O . ALA A 1 17 ? 7.060 20.847 14.265 1.00 0.00 17 ALA A O 6
ATOM 3069 N N . LYS A 1 18 ? 5.966 18.972 14.954 1.00 0.00 18 LYS A N 6
ATOM 3070 C CA . LYS A 1 18 ? 5.427 19.450 16.225 1.00 0.00 18 LYS A CA 6
ATOM 3071 C C . LYS A 1 18 ? 6.383 19.173 17.355 1.00 0.00 18 LYS A C 6
ATOM 3072 O O . LYS A 1 18 ? 6.406 19.885 18.354 1.00 0.00 18 LYS A O 6
ATOM 3091 N N . ASP A 1 19 ? 7.272 18.157 17.189 1.00 0.00 19 ASP A N 6
ATOM 3092 C CA . ASP A 1 19 ? 8.328 17.741 18.117 1.00 0.00 19 ASP A CA 6
ATOM 3093 C C . ASP A 1 19 ? 9.557 18.637 18.040 1.00 0.00 19 ASP A C 6
ATOM 3094 O O . ASP A 1 19 ? 10.559 18.427 18.719 1.00 0.00 19 ASP A O 6
ATOM 3103 N N . ALA A 1 20 ? 9.446 19.728 17.242 1.00 0.00 20 ALA A N 6
ATOM 3104 C CA . ALA A 1 20 ? 10.299 20.901 17.233 1.00 0.00 20 ALA A CA 6
ATOM 3105 C C . ALA A 1 20 ? 9.768 21.957 18.194 1.00 0.00 20 ALA A C 6
ATOM 3106 O O . ALA A 1 20 ? 10.542 22.662 18.834 1.00 0.00 20 ALA A O 6
ATOM 3113 N N . GLU A 1 21 ? 8.418 22.070 18.350 1.00 0.00 21 GLU A N 6
ATOM 3114 C CA . GLU A 1 21 ? 7.740 23.095 19.148 1.00 0.00 21 GLU A CA 6
ATOM 3115 C C . GLU A 1 21 ? 7.570 22.584 20.571 1.00 0.00 21 GLU A C 6
ATOM 3116 O O . GLU A 1 21 ? 7.716 23.319 21.541 1.00 0.00 21 GLU A O 6
ATOM 3128 N N . ASN A 1 22 ? 7.394 21.237 20.700 1.00 0.00 22 ASN A N 6
ATOM 3129 C CA . ASN A 1 22 ? 7.453 20.408 21.910 1.00 0.00 22 ASN A CA 6
ATOM 3130 C C . ASN A 1 22 ? 8.858 20.126 22.377 1.00 0.00 22 ASN A C 6
ATOM 3131 O O . ASN A 1 22 ? 9.034 19.486 23.406 1.00 0.00 22 ASN A O 6
ATOM 3142 N N . ALA A 1 23 ? 9.888 20.636 21.659 1.00 0.00 23 ALA A N 6
ATOM 3143 C CA . ALA A 1 23 ? 11.273 20.645 22.094 1.00 0.00 23 ALA A CA 6
ATOM 3144 C C . ALA A 1 23 ? 11.568 21.917 22.850 1.00 0.00 23 ALA A C 6
ATOM 3145 O O . ALA A 1 23 ? 12.082 21.883 23.961 1.00 0.00 23 ALA A O 6
ATOM 3152 N N . SER A 1 24 ? 11.231 23.097 22.272 1.00 0.00 24 SER A N 6
ATOM 3153 C CA . SER A 1 24 ? 11.467 24.416 22.842 1.00 0.00 24 SER A CA 6
ATOM 3154 C C . SER A 1 24 ? 10.345 24.971 23.701 1.00 0.00 24 SER A C 6
ATOM 3155 O O . SER A 1 24 ? 10.384 26.136 24.082 1.00 0.00 24 SER A O 6
ATOM 3163 N N . LYS A 1 25 ? 9.336 24.148 24.103 1.00 0.00 25 LYS A N 6
ATOM 3164 C CA . LYS A 1 25 ? 8.224 24.562 24.965 1.00 0.00 25 LYS A CA 6
ATOM 3165 C C . LYS A 1 25 ? 8.621 24.475 26.419 1.00 0.00 25 LYS A C 6
ATOM 3166 O O . LYS A 1 25 ? 8.147 25.214 27.279 1.00 0.00 25 LYS A O 6
ATOM 3185 N N . GLU A 1 26 ? 9.603 23.567 26.662 1.00 0.00 26 GLU A N 6
ATOM 3186 C CA . GLU A 1 26 ? 10.351 23.393 27.891 1.00 0.00 26 GLU A CA 6
ATOM 3187 C C . GLU A 1 26 ? 11.626 24.231 27.905 1.00 0.00 26 GLU A C 6
ATOM 3188 O O . GLU A 1 26 ? 12.586 23.962 28.619 1.00 0.00 26 GLU A O 6
ATOM 3200 N N . ALA A 1 27 ? 11.638 25.354 27.133 1.00 0.00 27 ALA A N 6
ATOM 3201 C CA . ALA A 1 27 ? 12.591 26.453 27.237 1.00 0.00 27 ALA A CA 6
ATOM 3202 C C . ALA A 1 27 ? 12.088 27.529 28.182 1.00 0.00 27 ALA A C 6
ATOM 3203 O O . ALA A 1 27 ? 12.751 28.555 28.359 1.00 0.00 27 ALA A O 6
ATOM 3210 N N . GLU A 1 28 ? 10.903 27.296 28.838 1.00 0.00 28 GLU A N 6
ATOM 3211 C CA . GLU A 1 28 ? 10.138 28.242 29.657 1.00 0.00 28 GLU A CA 6
ATOM 3212 C C . GLU A 1 28 ? 10.838 28.564 30.970 1.00 0.00 28 GLU A C 6
ATOM 3213 O O . GLU A 1 28 ? 10.808 29.708 31.414 1.00 0.00 28 GLU A O 6
ATOM 3225 N N . GLU A 1 29 ? 11.581 27.592 31.569 1.00 0.00 29 GLU A N 6
ATOM 3226 C CA . GLU A 1 29 ? 12.536 27.840 32.658 1.00 0.00 29 GLU A CA 6
ATOM 3227 C C . GLU A 1 29 ? 13.974 28.125 32.226 1.00 0.00 29 GLU A C 6
ATOM 3228 O O . GLU A 1 29 ? 14.840 28.287 33.079 1.00 0.00 29 GLU A O 6
ATOM 3240 N N . ALA A 1 30 ? 14.272 28.292 30.903 1.00 0.00 30 ALA A N 6
ATOM 3241 C CA . ALA A 1 30 ? 15.555 28.811 30.413 1.00 0.00 30 ALA A CA 6
ATOM 3242 C C . ALA A 1 30 ? 15.455 30.323 30.299 1.00 0.00 30 ALA A C 6
ATOM 3243 O O . ALA A 1 30 ? 16.371 31.077 30.630 1.00 0.00 30 ALA A O 6
ATOM 3250 N N . ALA A 1 31 ? 14.232 30.811 29.946 1.00 0.00 31 ALA A N 6
ATOM 3251 C CA . ALA A 1 31 ? 13.790 32.201 29.893 1.00 0.00 31 ALA A CA 6
ATOM 3252 C C . ALA A 1 31 ? 13.584 32.850 31.268 1.00 0.00 31 ALA A C 6
ATOM 3253 O O . ALA A 1 31 ? 12.701 33.680 31.483 1.00 0.00 31 ALA A O 6
ATOM 3260 N N . LYS A 1 32 ? 14.471 32.477 32.221 1.00 0.00 32 LYS A N 6
ATOM 3261 C CA .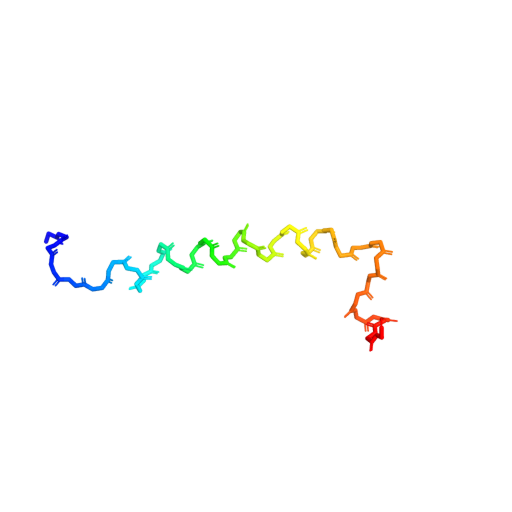 LYS A 1 32 ? 14.551 32.884 33.598 1.00 0.00 32 LYS A CA 6
ATOM 3262 C C . LYS A 1 32 ? 15.937 33.429 33.882 1.00 0.00 32 LYS A C 6
ATOM 3263 O O . LYS A 1 32 ? 16.050 34.468 34.530 1.00 0.00 32 LYS A O 6
ATOM 3282 N N . GLU A 1 33 ? 17.026 32.752 33.403 1.00 0.00 33 GLU A N 6
ATOM 3283 C CA . GLU A 1 33 ? 18.406 33.253 33.473 1.00 0.00 33 GLU A CA 6
ATOM 3284 C C . GLU A 1 33 ? 18.842 33.849 32.151 1.00 0.00 33 GLU A C 6
ATOM 3285 O O . GLU A 1 33 ? 19.861 34.534 32.074 1.00 0.00 33 GLU A O 6
ATOM 3297 N N . ALA A 1 34 ? 18.119 33.545 31.039 1.00 0.00 34 ALA A N 6
ATOM 3298 C CA . ALA A 1 34 ? 18.477 34.006 29.707 1.00 0.00 34 ALA A CA 6
ATOM 3299 C C . ALA A 1 34 ? 17.852 35.333 29.312 1.00 0.00 34 ALA A C 6
ATOM 3300 O O . ALA A 1 34 ? 18.481 36.135 28.630 1.00 0.00 34 ALA A O 6
ATOM 3307 N N . VAL A 1 35 ? 16.569 35.584 29.681 1.00 0.00 35 VAL A N 6
ATOM 3308 C CA . VAL A 1 35 ? 15.766 36.676 29.111 1.00 0.00 35 VAL A CA 6
ATOM 3309 C C . VAL A 1 35 ? 15.582 37.765 30.159 1.00 0.00 35 VAL A C 6
ATOM 3310 O O . VAL A 1 35 ? 15.152 38.884 29.887 1.00 0.00 35 VAL A O 6
ATOM 3323 N N . ASN A 1 36 ? 15.919 37.446 31.419 1.00 0.00 36 ASN A N 6
ATOM 3324 C CA . ASN A 1 36 ? 15.856 38.345 32.535 1.00 0.00 36 ASN A CA 6
ATOM 3325 C C . ASN A 1 36 ? 16.780 37.611 33.451 1.00 0.00 36 ASN A C 6
ATOM 3326 O O . ASN A 1 36 ? 17.475 36.717 32.970 1.00 0.00 36 ASN A O 6
ATOM 3337 N N . LEU A 1 37 ? 16.771 37.967 34.750 1.00 0.00 37 LEU A N 6
ATOM 3338 C CA . LEU A 1 37 ? 17.413 37.261 35.833 1.00 0.00 37 LEU A CA 6
ATOM 3339 C C . LEU A 1 37 ? 16.887 37.994 37.033 1.00 0.00 37 LEU A C 6
ATOM 3340 O O . LEU A 1 37 ? 17.632 38.567 37.827 1.00 0.00 37 LEU A O 6
ATOM 3356 N N . LYS A 1 38 ? 15.539 38.051 37.141 1.00 0.00 38 LYS A N 6
ATOM 3357 C CA . LYS A 1 38 ? 14.825 38.686 38.229 1.00 0.00 38 LYS A CA 6
ATOM 3358 C C . LYS A 1 38 ? 14.092 37.568 39.000 1.00 0.00 38 LYS A C 6
ATOM 3359 O O . LYS A 1 38 ? 14.727 36.948 39.898 1.00 0.00 38 LYS A O 6
ATOM 3379 N N . GLU A 1 1 ? 10.539 33.049 8.802 1.00 0.00 1 GLU A N 7
ATOM 3380 C CA . GLU A 1 1 ? 11.071 32.662 7.473 1.00 0.00 1 GLU A CA 7
ATOM 3381 C C . GLU A 1 1 ? 10.208 31.477 7.206 1.00 0.00 1 GLU A C 7
ATOM 3382 O O . GLU A 1 1 ? 10.193 30.582 8.052 1.00 0.00 1 GLU A O 7
ATOM 3396 N N . ALA A 1 2 ? 9.430 31.447 6.085 1.00 0.00 2 ALA A N 7
ATOM 3397 C CA . ALA A 1 2 ? 8.636 30.304 5.635 1.00 0.00 2 ALA A CA 7
ATOM 3398 C C . ALA A 1 2 ? 7.376 30.052 6.451 1.00 0.00 2 ALA A C 7
ATOM 3399 O O . ALA A 1 2 ? 7.065 28.915 6.797 1.00 0.00 2 ALA A O 7
ATOM 3406 N N . TYR A 1 3 ? 6.603 31.132 6.780 1.00 0.00 3 TYR A N 7
ATOM 3407 C CA . TYR A 1 3 ? 5.399 31.068 7.604 1.00 0.00 3 TYR A CA 7
ATOM 3408 C C . TYR A 1 3 ? 4.234 30.747 6.691 1.00 0.00 3 TYR A C 7
ATOM 3409 O O . TYR A 1 3 ? 3.940 31.457 5.734 1.00 0.00 3 TYR A O 7
ATOM 3427 N N . LYS A 1 4 ? 3.617 29.596 6.980 1.00 0.00 4 LYS A N 7
ATOM 3428 C CA . LYS A 1 4 ? 2.803 28.844 6.087 1.00 0.00 4 LYS A CA 7
ATOM 3429 C C . LYS A 1 4 ? 2.376 27.804 7.079 1.00 0.00 4 LYS A C 7
ATOM 3430 O O . LYS A 1 4 ? 2.694 27.906 8.266 1.00 0.00 4 LYS A O 7
ATOM 3449 N N . LYS A 1 5 ? 1.699 26.740 6.622 1.00 0.00 5 LYS A N 7
ATOM 3450 C CA . LYS A 1 5 ? 1.439 25.571 7.400 1.00 0.00 5 LYS A CA 7
ATOM 3451 C C . LYS A 1 5 ? 1.763 24.461 6.445 1.00 0.00 5 LYS A C 7
ATOM 3452 O O . LYS A 1 5 ? 0.900 23.984 5.720 1.00 0.00 5 LYS A O 7
ATOM 3471 N N . ALA A 1 6 ? 3.075 24.100 6.384 1.00 0.00 6 ALA A N 7
ATOM 3472 C CA . ALA A 1 6 ? 3.644 23.030 5.573 1.00 0.00 6 ALA A CA 7
ATOM 3473 C C . ALA A 1 6 ? 3.686 21.713 6.326 1.00 0.00 6 ALA A C 7
ATOM 3474 O O . ALA A 1 6 ? 4.075 20.680 5.790 1.00 0.00 6 ALA A O 7
ATOM 3481 N N . LYS A 1 7 ? 3.287 21.767 7.619 1.00 0.00 7 LYS A N 7
ATOM 3482 C CA . LYS A 1 7 ? 3.094 20.683 8.555 1.00 0.00 7 LYS A CA 7
ATOM 3483 C C . LYS A 1 7 ? 1.608 20.431 8.599 1.00 0.00 7 LYS A C 7
ATOM 3484 O O . LYS A 1 7 ? 0.869 21.349 8.234 1.00 0.00 7 LYS A O 7
ATOM 3503 N N . GLN A 1 8 ? 1.165 19.219 9.066 1.00 0.00 8 GLN A N 7
ATOM 3504 C CA . GLN A 1 8 ? -0.212 18.727 9.071 1.00 0.00 8 GLN A CA 7
ATOM 3505 C C . GLN A 1 8 ? -0.468 17.893 7.846 1.00 0.00 8 GLN A C 7
ATOM 3506 O O . GLN A 1 8 ? -1.442 18.053 7.108 1.00 0.00 8 GLN A O 7
ATOM 3520 N N . ALA A 1 9 ? 0.528 17.009 7.614 1.00 0.00 9 ALA A N 7
ATOM 3521 C CA . ALA A 1 9 ? 0.691 16.167 6.441 1.00 0.00 9 ALA A CA 7
ATOM 3522 C C . ALA A 1 9 ? 0.265 14.738 6.651 1.00 0.00 9 ALA A C 7
ATOM 3523 O O . ALA A 1 9 ? -0.345 14.143 5.768 1.00 0.00 9 ALA A O 7
ATOM 3530 N N . SER A 1 10 ? 0.647 14.096 7.774 1.00 0.00 10 SER A N 7
ATOM 3531 C CA . SER A 1 10 ? 0.453 12.687 8.034 1.00 0.00 10 SER A CA 7
ATOM 3532 C C . SER A 1 10 ? 1.198 12.555 9.319 1.00 0.00 10 SER A C 7
ATOM 3533 O O . SER A 1 10 ? 1.798 13.534 9.773 1.00 0.00 10 SER A O 7
ATOM 3541 N N . GLN A 1 11 ? 1.273 11.304 9.867 1.00 0.00 11 GLN A N 7
ATOM 3542 C CA . GLN A 1 11 ? 1.995 10.838 11.048 1.00 0.00 11 GLN A CA 7
ATOM 3543 C C . GLN A 1 11 ? 3.460 11.221 11.091 1.00 0.00 11 GLN A C 7
ATOM 3544 O O . GLN A 1 11 ? 3.993 11.537 12.144 1.00 0.00 11 GLN A O 7
ATOM 3558 N N . ASP A 1 12 ? 4.100 11.323 9.904 1.00 0.00 12 ASP A N 7
ATOM 3559 C CA . ASP A 1 12 ? 5.432 11.825 9.597 1.00 0.00 12 ASP A CA 7
ATOM 3560 C C . ASP A 1 12 ? 5.686 13.260 9.995 1.00 0.00 12 ASP A C 7
ATOM 3561 O O . ASP A 1 12 ? 6.720 13.621 10.553 1.00 0.00 12 ASP A O 7
ATOM 3570 N N . ALA A 1 13 ? 4.682 14.126 9.719 1.00 0.00 13 ALA A N 7
ATOM 3571 C CA . ALA A 1 13 ? 4.757 15.564 9.884 1.00 0.00 13 ALA A CA 7
ATOM 3572 C C . ALA A 1 13 ? 4.215 15.910 11.229 1.00 0.00 13 ALA A C 7
ATOM 3573 O O . ALA A 1 13 ? 4.643 16.891 11.831 1.00 0.00 13 ALA A O 7
ATOM 3580 N N . GLU A 1 14 ? 3.309 15.045 11.771 1.00 0.00 14 GLU A N 7
ATOM 3581 C CA . GLU A 1 14 ? 2.690 15.207 13.079 1.00 0.00 14 GLU A CA 7
ATOM 3582 C C . GLU A 1 14 ? 3.601 14.715 14.180 1.00 0.00 14 GLU A C 7
ATOM 3583 O O . GLU A 1 14 ? 3.517 15.196 15.306 1.00 0.00 14 GLU A O 7
ATOM 3595 N N . GLN A 1 15 ? 4.541 13.778 13.866 1.00 0.00 15 GLN A N 7
ATOM 3596 C CA . GLN A 1 15 ? 5.560 13.266 14.780 1.00 0.00 15 GLN A CA 7
ATOM 3597 C C . GLN A 1 15 ? 6.835 14.082 14.727 1.00 0.00 15 GLN A C 7
ATOM 3598 O O . GLN A 1 15 ? 7.469 14.327 15.755 1.00 0.00 15 GLN A O 7
ATOM 3612 N N . ALA A 1 16 ? 7.249 14.551 13.514 1.00 0.00 16 ALA A N 7
ATOM 3613 C CA . ALA A 1 16 ? 8.519 15.259 13.322 1.00 0.00 16 ALA A CA 7
ATOM 3614 C C . ALA A 1 16 ? 8.461 16.697 13.801 1.00 0.00 16 ALA A C 7
ATOM 3615 O O . ALA A 1 16 ? 9.455 17.291 14.207 1.00 0.00 16 ALA A O 7
ATOM 3622 N N . ALA A 1 17 ? 7.229 17.276 13.807 1.00 0.00 17 ALA A N 7
ATOM 3623 C CA . ALA A 1 17 ? 6.964 18.612 14.302 1.00 0.00 17 ALA A CA 7
ATOM 3624 C C . ALA A 1 17 ? 6.621 18.600 15.776 1.00 0.00 17 ALA A C 7
ATOM 3625 O O . ALA A 1 17 ? 6.563 19.644 16.416 1.00 0.00 17 ALA A O 7
ATOM 3632 N N . LYS A 1 18 ? 6.432 17.396 16.385 1.00 0.00 18 LYS A N 7
ATOM 3633 C CA . LYS A 1 18 ? 6.036 17.193 17.774 1.00 0.00 18 LYS A CA 7
ATOM 3634 C C . LYS A 1 18 ? 7.249 17.286 18.651 1.00 0.00 18 LYS A C 7
ATOM 3635 O O . LYS A 1 18 ? 7.226 17.946 19.674 1.00 0.00 18 LYS A O 7
ATOM 3654 N N . ASP A 1 19 ? 8.374 16.681 18.207 1.00 0.00 19 ASP A N 7
ATOM 3655 C CA . ASP A 1 19 ? 9.696 16.692 18.824 1.00 0.00 19 ASP A CA 7
ATOM 3656 C C . ASP A 1 19 ? 10.383 18.034 18.610 1.00 0.00 19 ASP A C 7
ATOM 3657 O O . ASP A 1 19 ? 11.127 18.524 19.453 1.00 0.00 19 ASP A O 7
ATOM 3666 N N . ALA A 1 20 ? 10.081 18.681 17.447 1.00 0.00 20 ALA A N 7
ATOM 3667 C CA . ALA A 1 20 ? 10.714 19.896 16.968 1.00 0.00 20 ALA A CA 7
ATOM 3668 C C . ALA A 1 20 ? 10.029 21.168 17.428 1.00 0.00 20 ALA A C 7
ATOM 3669 O O . ALA A 1 20 ? 10.697 22.188 17.563 1.00 0.00 20 ALA A O 7
ATOM 3676 N N . GLU A 1 21 ? 8.684 21.173 17.691 1.00 0.00 21 GLU A N 7
ATOM 3677 C CA . GLU A 1 21 ? 8.003 22.320 18.288 1.00 0.00 21 GLU A CA 7
ATOM 3678 C C . GLU A 1 21 ? 7.983 22.247 19.801 1.00 0.00 21 GLU A C 7
ATOM 3679 O O . GLU A 1 21 ? 7.780 23.278 20.432 1.00 0.00 21 GLU A O 7
ATOM 3691 N N . ASN A 1 22 ? 8.204 21.060 20.439 1.00 0.00 22 ASN A N 7
ATOM 3692 C CA . ASN A 1 22 ? 8.137 20.859 21.889 1.00 0.00 22 ASN A CA 7
ATOM 3693 C C . ASN A 1 22 ? 9.394 21.331 22.589 1.00 0.00 22 ASN A C 7
ATOM 3694 O O . ASN A 1 22 ? 9.339 21.810 23.718 1.00 0.00 22 ASN A O 7
ATOM 3705 N N . ALA A 1 23 ? 10.562 21.294 21.894 1.00 0.00 23 ALA A N 7
ATOM 3706 C CA . ALA A 1 23 ? 11.874 21.636 22.445 1.00 0.00 23 ALA A CA 7
ATOM 3707 C C . ALA A 1 23 ? 12.042 23.129 22.720 1.00 0.00 23 ALA A C 7
ATOM 3708 O O . ALA A 1 23 ? 12.774 23.534 23.616 1.00 0.00 23 ALA A O 7
ATOM 3715 N N . SER A 1 24 ? 11.306 23.983 21.956 1.00 0.00 24 SER A N 7
ATOM 3716 C CA . SER A 1 24 ? 11.203 25.422 22.137 1.00 0.00 24 SER A CA 7
ATOM 3717 C C . SER A 1 24 ? 10.048 25.826 23.044 1.00 0.00 24 SER A C 7
ATOM 3718 O O . SER A 1 24 ? 9.945 26.982 23.442 1.00 0.00 24 SER A O 7
ATOM 3726 N N . LYS A 1 25 ? 9.179 24.855 23.430 1.00 0.00 25 LYS A N 7
ATOM 3727 C CA . LYS A 1 25 ? 8.094 24.962 24.393 1.00 0.00 25 LYS A CA 7
ATOM 3728 C C . LYS A 1 25 ? 8.568 24.599 25.789 1.00 0.00 25 LYS A C 7
ATOM 3729 O O . LYS A 1 25 ? 8.082 25.152 26.772 1.00 0.00 25 LYS A O 7
ATOM 3748 N N . GLU A 1 26 ? 9.599 23.702 25.908 1.00 0.00 26 GLU A N 7
ATOM 3749 C CA . GLU A 1 26 ? 10.309 23.339 27.135 1.00 0.00 26 GLU A CA 7
ATOM 3750 C C . GLU A 1 26 ? 11.296 24.418 27.566 1.00 0.00 26 GLU A C 7
ATOM 3751 O O . GLU A 1 26 ? 11.914 24.338 28.622 1.00 0.00 26 GLU A O 7
ATOM 3763 N N . ALA A 1 27 ? 11.437 25.487 26.738 1.00 0.00 27 ALA A N 7
ATOM 3764 C CA . ALA A 1 27 ? 12.333 26.611 26.932 1.00 0.00 27 ALA A CA 7
ATOM 3765 C C . ALA A 1 27 ? 11.788 27.666 27.876 1.00 0.00 27 ALA A C 7
ATOM 3766 O O . ALA A 1 27 ? 12.498 28.616 28.200 1.00 0.00 27 ALA A O 7
ATOM 3773 N N . GLU A 1 28 ? 10.523 27.490 28.370 1.00 0.00 28 GLU A N 7
ATOM 3774 C CA . GLU A 1 28 ? 9.712 28.338 29.244 1.00 0.00 28 GLU A CA 7
ATOM 3775 C C . GLU A 1 28 ? 10.363 28.655 30.569 1.00 0.00 28 GLU A C 7
ATOM 3776 O O . GLU A 1 28 ? 10.263 29.774 31.048 1.00 0.00 28 GLU A O 7
ATOM 3788 N N . GLU A 1 29 ? 11.034 27.641 31.174 1.00 0.00 29 GLU A N 7
ATOM 3789 C CA . GLU A 1 29 ? 11.637 27.662 32.500 1.00 0.00 29 GLU A CA 7
ATOM 3790 C C . GLU A 1 29 ? 13.083 28.125 32.479 1.00 0.00 29 GLU A C 7
ATOM 3791 O O . GLU A 1 29 ? 13.602 28.652 33.461 1.00 0.00 29 GLU A O 7
ATOM 3803 N N . ALA A 1 30 ? 13.743 27.984 31.298 1.00 0.00 30 ALA A N 7
ATOM 3804 C CA . ALA A 1 30 ? 15.121 28.345 31.009 1.00 0.00 30 ALA A CA 7
ATOM 3805 C C . ALA A 1 30 ? 15.173 29.780 30.534 1.00 0.00 30 ALA A C 7
ATOM 3806 O O . ALA A 1 30 ? 16.045 30.545 30.924 1.00 0.00 30 ALA A O 7
ATOM 3813 N N . ALA A 1 31 ? 14.154 30.197 29.729 1.00 0.00 31 ALA A N 7
ATOM 3814 C CA . ALA A 1 31 ? 13.903 31.565 29.288 1.00 0.00 31 ALA A CA 7
ATOM 3815 C C . ALA A 1 31 ? 12.979 32.297 30.247 1.00 0.00 31 ALA A C 7
ATOM 3816 O O . ALA A 1 31 ? 12.105 33.066 29.847 1.00 0.00 31 ALA A O 7
ATOM 3823 N N . LYS A 1 32 ? 13.198 32.074 31.560 1.00 0.00 32 LYS A N 7
ATOM 3824 C CA . LYS A 1 32 ? 12.469 32.675 32.651 1.00 0.00 32 LYS A CA 7
ATOM 3825 C C . LYS A 1 32 ? 13.540 33.307 33.515 1.00 0.00 32 LYS A C 7
ATOM 3826 O O . LYS A 1 32 ? 13.978 34.435 33.269 1.00 0.00 32 LYS A O 7
ATOM 3845 N N . GLU A 1 33 ? 14.068 32.536 34.507 1.00 0.00 33 GLU A N 7
ATOM 3846 C CA . GLU A 1 33 ? 14.807 33.016 35.671 1.00 0.00 33 GLU A CA 7
ATOM 3847 C C . GLU A 1 33 ? 16.302 33.136 35.402 1.00 0.00 33 GLU A C 7
ATOM 3848 O O . GLU A 1 33 ? 17.065 33.671 36.200 1.00 0.00 33 GLU A O 7
ATOM 3860 N N . ALA A 1 34 ? 16.753 32.645 34.222 1.00 0.00 34 ALA A N 7
ATOM 3861 C CA . ALA A 1 34 ? 18.102 32.836 33.713 1.00 0.00 34 ALA A CA 7
ATOM 3862 C C . ALA A 1 34 ? 18.233 34.073 32.839 1.00 0.00 34 ALA A C 7
ATOM 3863 O O . ALA A 1 34 ? 19.308 34.657 32.742 1.00 0.00 34 ALA A O 7
ATOM 3870 N N . VAL A 1 35 ? 17.143 34.466 32.121 1.00 0.00 35 VAL A N 7
ATOM 3871 C CA . VAL A 1 35 ? 17.198 35.383 30.986 1.00 0.00 35 VAL A CA 7
ATOM 3872 C C . VAL A 1 35 ? 16.610 36.725 31.361 1.00 0.00 35 VAL A C 7
ATOM 3873 O O . VAL A 1 35 ? 17.208 37.760 31.082 1.00 0.00 35 VAL A O 7
ATOM 3886 N N . ASN A 1 36 ? 15.408 36.753 31.986 1.00 0.00 36 ASN A N 7
ATOM 3887 C CA . ASN A 1 36 ? 14.708 37.994 32.322 1.00 0.00 36 ASN A CA 7
ATOM 3888 C C . ASN A 1 36 ? 14.678 38.183 33.824 1.00 0.00 36 ASN A C 7
ATOM 3889 O O . ASN A 1 36 ? 14.464 39.291 34.306 1.00 0.00 36 ASN A O 7
ATOM 3900 N N . LEU A 1 37 ? 14.914 37.076 34.578 1.00 0.00 37 LEU A N 7
ATOM 3901 C CA . LEU A 1 37 ? 15.228 37.015 36.003 1.00 0.00 37 LEU A CA 7
ATOM 3902 C C . LEU A 1 37 ? 13.986 36.977 36.880 1.00 0.00 37 LEU A C 7
ATOM 3903 O O . LEU A 1 37 ? 14.104 37.038 38.103 1.00 0.00 37 LEU A O 7
ATOM 3919 N N . LYS A 1 38 ? 12.771 36.894 36.286 1.00 0.00 38 LYS A N 7
ATOM 3920 C CA . LYS A 1 38 ? 11.539 37.133 37.009 1.00 0.00 38 LYS A CA 7
ATOM 3921 C C . LYS A 1 38 ? 10.542 36.048 36.584 1.00 0.00 38 LYS A C 7
ATOM 3922 O O . LYS A 1 38 ? 10.239 35.149 37.420 1.00 0.00 38 LYS A O 7
ATOM 3942 N N . GLU A 1 1 ? -7.800 12.480 7.331 1.00 0.00 1 GLU A N 8
ATOM 3943 C CA . GLU A 1 1 ? -8.346 13.617 8.116 1.00 0.00 1 GLU A CA 8
ATOM 3944 C C . GLU A 1 1 ? -8.752 14.692 7.154 1.00 0.00 1 GLU A C 8
ATOM 3945 O O . GLU A 1 1 ? -9.939 14.928 6.963 1.00 0.00 1 GLU A O 8
ATOM 3959 N N . ALA A 1 2 ? -7.769 15.348 6.481 1.00 0.00 2 ALA A N 8
ATOM 3960 C CA . ALA A 1 2 ? -7.993 16.331 5.437 1.00 0.00 2 ALA A CA 8
ATOM 3961 C C . ALA A 1 2 ? -7.676 15.671 4.103 1.00 0.00 2 ALA A C 8
ATOM 3962 O O . ALA A 1 2 ? -7.833 14.462 3.922 1.00 0.00 2 ALA A O 8
ATOM 3969 N N . TYR A 1 3 ? -7.133 16.476 3.151 1.00 0.00 3 TYR A N 8
ATOM 3970 C CA . TYR A 1 3 ? -6.586 16.068 1.866 1.00 0.00 3 TYR A CA 8
ATOM 3971 C C . TYR A 1 3 ? -5.083 15.892 2.091 1.00 0.00 3 TYR A C 8
ATOM 3972 O O . TYR A 1 3 ? -4.638 15.698 3.220 1.00 0.00 3 TYR A O 8
ATOM 3990 N N . LYS A 1 4 ? -4.253 15.994 1.027 1.00 0.00 4 LYS A N 8
ATOM 3991 C CA . LYS A 1 4 ? -2.807 15.970 1.101 1.00 0.00 4 LYS A CA 8
ATOM 3992 C C . LYS A 1 4 ? -2.370 17.292 0.534 1.00 0.00 4 LYS A C 8
ATOM 3993 O O . LYS A 1 4 ? -1.820 17.367 -0.559 1.00 0.00 4 LYS A O 8
ATOM 4012 N N . LYS A 1 5 ? -2.631 18.384 1.288 1.00 0.00 5 LYS A N 8
ATOM 4013 C CA . LYS A 1 5 ? -2.042 19.682 1.030 1.00 0.00 5 LYS A CA 8
ATOM 4014 C C . LYS A 1 5 ? -1.639 20.344 2.332 1.00 0.00 5 LYS A C 8
ATOM 4015 O O . LYS A 1 5 ? -1.198 21.489 2.318 1.00 0.00 5 LYS A O 8
ATOM 4034 N N . ALA A 1 6 ? -1.825 19.682 3.514 1.00 0.00 6 ALA A N 8
ATOM 4035 C CA . ALA A 1 6 ? -1.524 20.290 4.806 1.00 0.00 6 ALA A CA 8
ATOM 4036 C C . ALA A 1 6 ? -0.092 19.999 5.233 1.00 0.00 6 ALA A C 8
ATOM 4037 O O . ALA A 1 6 ? 0.636 19.266 4.572 1.00 0.00 6 ALA A O 8
ATOM 4044 N N . LYS A 1 7 ? 0.331 20.549 6.405 1.00 0.00 7 LYS A N 8
ATOM 4045 C CA . LYS A 1 7 ? 1.641 20.358 7.034 1.00 0.00 7 LYS A CA 8
ATOM 4046 C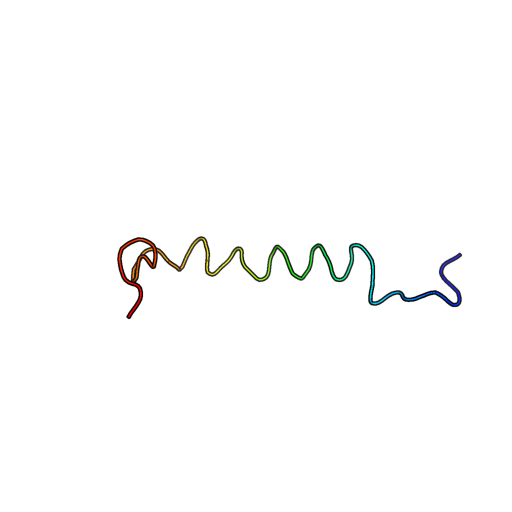 C . LYS A 1 7 ? 1.631 19.137 7.925 1.00 0.00 7 LYS A C 8
ATOM 4047 O O . LYS A 1 7 ? 2.666 18.596 8.309 1.00 0.00 7 LYS A O 8
ATOM 4066 N N . GLN A 1 8 ? 0.407 18.697 8.258 1.00 0.00 8 GLN A N 8
ATOM 4067 C CA . GLN A 1 8 ? 0.078 17.524 9.011 1.00 0.00 8 GLN A CA 8
ATOM 4068 C C . GLN A 1 8 ? -0.651 16.646 8.025 1.00 0.00 8 GLN A C 8
ATOM 4069 O O . GLN A 1 8 ? -1.743 16.979 7.562 1.00 0.00 8 GLN A O 8
ATOM 4083 N N . ALA A 1 9 ? -0.037 15.488 7.672 1.00 0.00 9 ALA A N 8
ATOM 4084 C CA . ALA A 1 9 ? -0.661 14.463 6.870 1.00 0.00 9 ALA A CA 8
ATOM 4085 C C . ALA A 1 9 ? -1.158 13.323 7.738 1.00 0.00 9 ALA A C 8
ATOM 4086 O O . ALA A 1 9 ? -2.098 12.644 7.333 1.00 0.00 9 ALA A O 8
ATOM 4093 N N . SER A 1 10 ? -0.596 13.061 8.951 1.00 0.00 10 SER A N 8
ATOM 4094 C CA . SER A 1 10 ? -1.080 12.038 9.852 1.00 0.00 10 SER A CA 8
ATOM 4095 C C . SER A 1 10 ? -0.195 12.256 11.035 1.00 0.00 10 SER A C 8
ATOM 4096 O O . SER A 1 10 ? 0.567 13.231 11.036 1.00 0.00 10 SER A O 8
ATOM 4104 N N . GLN A 1 11 ? -0.230 11.310 12.030 1.00 0.00 11 GLN A N 8
ATOM 4105 C CA . GLN A 1 11 ? 0.468 11.336 13.320 1.00 0.00 11 GLN A CA 8
ATOM 4106 C C . GLN A 1 11 ? 1.973 11.486 13.219 1.00 0.00 11 GLN A C 8
ATOM 4107 O O . GLN A 1 11 ? 2.593 12.197 13.997 1.00 0.00 11 GLN A O 8
ATOM 4121 N N . ASP A 1 12 ? 2.550 10.904 12.135 1.00 0.00 12 ASP A N 8
ATOM 4122 C CA . ASP A 1 12 ? 3.937 10.925 11.692 1.00 0.00 12 ASP A CA 8
ATOM 4123 C C . ASP A 1 12 ? 4.393 12.240 11.124 1.00 0.00 12 ASP A C 8
ATOM 4124 O O . ASP A 1 12 ? 5.584 12.441 10.906 1.00 0.00 12 ASP A O 8
ATOM 4133 N N . ALA A 1 13 ? 3.447 13.180 10.889 1.00 0.00 13 ALA A N 8
ATOM 4134 C CA . ALA A 1 13 ? 3.739 14.523 10.419 1.00 0.00 13 ALA A CA 8
ATOM 4135 C C . ALA A 1 13 ? 3.625 15.465 11.583 1.00 0.00 13 ALA A C 8
ATOM 4136 O O . ALA A 1 13 ? 4.278 16.502 11.611 1.00 0.00 13 ALA A O 8
ATOM 4143 N N . GLU A 1 14 ? 2.784 15.104 12.588 1.00 0.00 14 GLU A N 8
ATOM 4144 C CA . GLU A 1 14 ? 2.425 15.912 13.735 1.00 0.00 14 GLU A CA 8
ATOM 4145 C C . GLU A 1 14 ? 3.438 15.697 14.851 1.00 0.00 14 GLU A C 8
ATOM 4146 O O . GLU A 1 14 ? 3.755 16.602 15.616 1.00 0.00 14 GLU A O 8
ATOM 4158 N N . GLN A 1 15 ? 4.011 14.459 14.891 1.00 0.00 15 GLN A N 8
ATOM 4159 C CA . GLN A 1 15 ? 5.024 13.920 15.788 1.00 0.00 15 GLN A CA 8
ATOM 4160 C C . GLN A 1 15 ? 6.414 14.305 15.323 1.00 0.00 15 GLN A C 8
ATOM 4161 O O . GLN A 1 15 ? 7.336 14.458 16.118 1.00 0.00 15 GLN A O 8
ATOM 4175 N N . ALA A 1 16 ? 6.586 14.522 13.997 1.00 0.00 16 ALA A N 8
ATOM 4176 C CA . ALA A 1 16 ? 7.811 15.015 13.381 1.00 0.00 16 ALA A CA 8
ATOM 4177 C C . ALA A 1 16 ? 7.848 16.535 13.267 1.00 0.00 16 ALA A C 8
ATOM 4178 O O . ALA A 1 16 ? 8.823 17.108 12.785 1.00 0.00 16 ALA A O 8
ATOM 4185 N N . ALA A 1 17 ? 6.761 17.233 13.706 1.00 0.00 17 ALA A N 8
ATOM 4186 C CA . ALA A 1 17 ? 6.712 18.666 13.981 1.00 0.00 17 ALA A CA 8
ATOM 4187 C C . ALA A 1 17 ? 7.059 18.968 15.433 1.00 0.00 17 ALA A C 8
ATOM 4188 O O . ALA A 1 17 ? 7.440 20.081 15.797 1.00 0.00 17 ALA A O 8
ATOM 4195 N N . LYS A 1 18 ? 6.886 17.954 16.328 1.00 0.00 18 LYS A N 8
ATOM 4196 C CA . LYS A 1 18 ? 6.653 18.089 17.767 1.00 0.00 18 LYS A CA 8
ATOM 4197 C C . LYS A 1 18 ? 7.959 18.173 18.524 1.00 0.00 18 LYS A C 8
ATOM 4198 O O . LYS A 1 18 ? 8.044 18.691 19.636 1.00 0.00 18 LYS A O 8
ATOM 4217 N N . ASP A 1 19 ? 9.026 17.682 17.878 1.00 0.00 19 ASP A N 8
ATOM 4218 C CA . ASP A 1 19 ? 10.422 17.790 18.275 1.00 0.00 19 ASP A CA 8
ATOM 4219 C C . ASP A 1 19 ? 11.132 19.006 17.697 1.00 0.00 19 ASP A C 8
ATOM 4220 O O . ASP A 1 19 ? 12.249 19.335 18.091 1.00 0.00 19 ASP A O 8
ATOM 4229 N N . ALA A 1 20 ? 10.473 19.739 16.754 1.00 0.00 20 ALA A N 8
ATOM 4230 C CA . ALA A 1 20 ? 10.973 20.965 16.133 1.00 0.00 20 ALA A CA 8
ATOM 4231 C C . ALA A 1 20 ? 10.541 22.192 16.905 1.00 0.00 20 ALA A C 8
ATOM 4232 O O . ALA A 1 20 ? 11.242 23.205 16.922 1.00 0.00 20 ALA A O 8
ATOM 4239 N N . GLU A 1 21 ? 9.370 22.089 17.605 1.00 0.00 21 GLU A N 8
ATOM 4240 C CA . GLU A 1 21 ? 8.854 23.094 18.529 1.00 0.00 21 GLU A CA 8
ATOM 4241 C C . GLU A 1 21 ? 9.506 22.915 19.879 1.00 0.00 21 GLU A C 8
ATOM 4242 O O . GLU A 1 21 ? 9.865 23.876 20.544 1.00 0.00 21 GLU A O 8
ATOM 4254 N N . ASN A 1 22 ? 9.783 21.644 20.290 1.00 0.00 22 ASN A N 8
ATOM 4255 C CA . ASN A 1 22 ? 10.391 21.290 21.570 1.00 0.00 22 ASN A CA 8
ATOM 4256 C C . ASN A 1 22 ? 11.900 21.492 21.627 1.00 0.00 22 ASN A C 8
ATOM 4257 O O . ASN A 1 22 ? 12.534 21.090 22.593 1.00 0.00 22 ASN A O 8
ATOM 4268 N N . ALA A 1 23 ? 12.489 22.216 20.633 1.00 0.00 23 ALA A N 8
ATOM 4269 C CA . ALA A 1 23 ? 13.861 22.716 20.641 1.00 0.00 23 ALA A CA 8
ATOM 4270 C C . ALA A 1 23 ? 13.964 24.094 21.286 1.00 0.00 23 ALA A C 8
ATOM 4271 O O . ALA A 1 23 ? 15.002 24.448 21.839 1.00 0.00 23 ALA A O 8
ATOM 4278 N N . SER A 1 24 ? 12.879 24.928 21.248 1.00 0.00 24 SER A N 8
ATOM 4279 C CA . SER A 1 24 ? 12.830 26.272 21.831 1.00 0.00 24 SER A CA 8
ATOM 4280 C C . SER A 1 24 ? 12.340 26.203 23.256 1.00 0.00 24 SER A C 8
ATOM 4281 O O . SER A 1 24 ? 12.799 26.901 24.164 1.00 0.00 24 SER A O 8
ATOM 4289 N N . LYS A 1 25 ? 11.460 25.196 23.472 1.00 0.00 25 LYS A N 8
ATOM 4290 C CA . LYS A 1 25 ? 10.847 24.768 24.708 1.00 0.00 25 LYS A CA 8
ATOM 4291 C C . LYS A 1 25 ? 11.751 23.841 25.510 1.00 0.00 25 LYS A C 8
ATOM 4292 O O . LYS A 1 25 ? 11.288 23.073 26.343 1.00 0.00 25 LYS A O 8
ATOM 4311 N N . GLU A 1 26 ? 13.083 23.963 25.276 1.00 0.00 26 GLU A N 8
ATOM 4312 C CA . GLU A 1 26 ? 14.205 23.494 26.073 1.00 0.00 26 GLU A CA 8
ATOM 4313 C C . GLU A 1 26 ? 14.555 24.612 27.050 1.00 0.00 26 GLU A C 8
ATOM 4314 O O . GLU A 1 26 ? 14.875 24.392 28.213 1.00 0.00 26 GLU A O 8
ATOM 4326 N N . ALA A 1 27 ? 14.460 25.877 26.547 1.00 0.00 27 ALA A N 8
ATOM 4327 C CA . ALA A 1 27 ? 14.580 27.108 27.304 1.00 0.00 27 ALA A CA 8
ATOM 4328 C C . ALA A 1 27 ? 13.224 27.578 27.808 1.00 0.00 27 ALA A C 8
ATOM 4329 O O . ALA A 1 27 ? 13.058 27.773 29.014 1.00 0.00 27 ALA A O 8
ATOM 4336 N N . GLU A 1 28 ? 12.199 27.677 26.902 1.00 0.00 28 GLU A N 8
ATOM 4337 C CA . GLU A 1 28 ? 10.837 28.178 27.152 1.00 0.00 28 GLU A CA 8
ATOM 4338 C C . GLU A 1 28 ? 9.939 27.257 27.989 1.00 0.00 28 GLU A C 8
ATOM 4339 O O . GLU A 1 28 ? 8.741 27.490 28.145 1.00 0.00 28 GLU A O 8
ATOM 4351 N N . GLU A 1 29 ? 10.503 26.186 28.619 1.00 0.00 29 GLU A N 8
ATOM 4352 C CA . GLU A 1 29 ? 9.792 25.233 29.480 1.00 0.00 29 GLU A CA 8
ATOM 4353 C C . GLU A 1 29 ? 9.656 25.768 30.894 1.00 0.00 29 GLU A C 8
ATOM 4354 O O . GLU A 1 29 ? 8.765 25.370 31.641 1.00 0.00 29 GLU A O 8
ATOM 4366 N N . ALA A 1 30 ? 10.520 26.754 31.284 1.00 0.00 30 ALA A N 8
ATOM 4367 C CA . ALA A 1 30 ? 10.453 27.443 32.564 1.00 0.00 30 ALA A CA 8
ATOM 4368 C C . ALA A 1 30 ? 9.399 28.550 32.597 1.00 0.00 30 ALA A C 8
ATOM 4369 O O . ALA A 1 30 ? 9.023 29.005 33.677 1.00 0.00 30 ALA A O 8
ATOM 4376 N N . ALA A 1 31 ? 8.922 28.975 31.380 1.00 0.00 31 ALA A N 8
ATOM 4377 C CA . ALA A 1 31 ? 7.751 29.816 31.124 1.00 0.00 31 ALA A CA 8
ATOM 4378 C C . ALA A 1 31 ? 6.499 28.965 30.910 1.00 0.00 31 ALA A C 8
ATOM 4379 O O . ALA A 1 31 ? 5.604 28.946 31.756 1.00 0.00 31 ALA A O 8
ATOM 4386 N N . LYS A 1 32 ? 6.437 28.216 29.765 1.00 0.00 32 LYS A N 8
ATOM 4387 C CA . LYS A 1 32 ? 5.515 27.111 29.499 1.00 0.00 32 LYS A CA 8
ATOM 4388 C C . LYS A 1 32 ? 4.098 27.530 29.115 1.00 0.00 32 LYS A C 8
ATOM 4389 O O . LYS A 1 32 ? 3.104 27.018 29.629 1.00 0.00 32 LYS A O 8
ATOM 4408 N N . GLU A 1 33 ? 3.977 28.451 28.131 1.00 0.00 33 GLU A N 8
ATOM 4409 C CA . GLU A 1 33 ? 2.853 29.342 27.842 1.00 0.00 33 GLU A CA 8
ATOM 4410 C C . GLU A 1 33 ? 1.873 28.751 26.850 1.00 0.00 33 GLU A C 8
ATOM 4411 O O . GLU A 1 33 ? 1.057 29.431 26.229 1.00 0.00 33 GLU A O 8
ATOM 4423 N N . ALA A 1 34 ? 1.972 27.410 26.767 1.00 0.00 34 ALA A N 8
ATOM 4424 C CA . ALA A 1 34 ? 1.051 26.444 26.216 1.00 0.00 34 ALA A CA 8
ATOM 4425 C C . ALA A 1 34 ? 0.097 25.941 27.293 1.00 0.00 34 ALA A C 8
ATOM 4426 O O . ALA A 1 34 ? -1.120 25.899 27.107 1.00 0.00 34 ALA A O 8
ATOM 4433 N N . VAL A 1 35 ? 0.659 25.483 28.445 1.00 0.00 35 VAL A N 8
ATOM 4434 C CA . VAL A 1 35 ? -0.042 24.629 29.411 1.00 0.00 35 VAL A CA 8
ATOM 4435 C C . VAL A 1 35 ? -0.035 25.292 30.771 1.00 0.00 35 VAL A C 8
ATOM 4436 O O . VAL A 1 35 ? -0.115 24.644 31.816 1.00 0.00 35 VAL A O 8
ATOM 4449 N N . ASN A 1 36 ? 0.051 26.635 30.732 1.00 0.00 36 ASN A N 8
ATOM 4450 C CA . ASN A 1 36 ? -0.042 27.583 31.799 1.00 0.00 36 ASN A CA 8
ATOM 4451 C C . ASN A 1 36 ? -0.479 28.732 30.936 1.00 0.00 36 ASN A C 8
ATOM 4452 O O . ASN A 1 36 ? -0.149 28.742 29.749 1.00 0.00 36 ASN A O 8
ATOM 4463 N N . LEU A 1 37 ? -1.252 29.652 31.527 1.00 0.00 37 LEU A N 8
ATOM 4464 C CA . LEU A 1 37 ? -1.877 30.798 30.922 1.00 0.00 37 LEU A CA 8
ATOM 4465 C C . LEU A 1 37 ? -2.683 31.357 32.055 1.00 0.00 37 LEU A C 8
ATOM 4466 O O . LEU A 1 37 ? -3.871 31.629 31.922 1.00 0.00 37 LEU A O 8
ATOM 4482 N N . LYS A 1 38 ? -2.041 31.555 33.228 1.00 0.00 38 LYS A N 8
ATOM 4483 C CA . LYS A 1 38 ? -2.605 32.269 34.333 1.00 0.00 38 LYS A CA 8
ATOM 4484 C C . LYS A 1 38 ? -1.334 32.812 35.009 1.00 0.00 38 LYS A C 8
ATOM 4485 O O . LYS A 1 38 ? -0.232 32.268 34.719 1.00 0.00 38 LYS A O 8
ATOM 4505 N N . GLU A 1 1 ? -5.842 6.204 16.259 1.00 0.00 1 GLU A N 9
ATOM 4506 C CA . GLU A 1 1 ? -4.684 5.883 17.135 1.00 0.00 1 GLU A CA 9
ATOM 4507 C C . GLU A 1 1 ? -4.316 4.482 16.781 1.00 0.00 1 GLU A C 9
ATOM 4508 O O . GLU A 1 1 ? -3.670 4.294 15.758 1.00 0.00 1 GLU A O 9
ATOM 4522 N N . ALA A 1 2 ? -4.801 3.428 17.489 1.00 0.00 2 ALA A N 9
ATOM 4523 C CA . ALA A 1 2 ? -4.627 2.044 17.042 1.00 0.00 2 ALA A CA 9
ATOM 4524 C C . ALA A 1 2 ? -5.746 1.595 16.097 1.00 0.00 2 ALA A C 9
ATOM 4525 O O . ALA A 1 2 ? -6.620 0.829 16.485 1.00 0.00 2 ALA A O 9
ATOM 4532 N N . TYR A 1 3 ? -5.739 2.068 14.826 1.00 0.00 3 TYR A N 9
ATOM 4533 C CA . TYR A 1 3 ? -6.633 1.609 13.786 1.00 0.00 3 TYR A CA 9
ATOM 4534 C C . TYR A 1 3 ? -5.958 2.252 12.608 1.00 0.00 3 TYR A C 9
ATOM 4535 O O . TYR A 1 3 ? -5.107 3.119 12.809 1.00 0.00 3 TYR A O 9
ATOM 4553 N N . LYS A 1 4 ? -6.335 1.877 11.359 1.00 0.00 4 LYS A N 9
ATOM 4554 C CA . LYS A 1 4 ? -5.611 2.168 10.127 1.00 0.00 4 LYS A CA 9
ATOM 4555 C C . LYS A 1 4 ? -6.294 3.298 9.375 1.00 0.00 4 LYS A C 9
ATOM 4556 O O . LYS A 1 4 ? -6.429 3.299 8.152 1.00 0.00 4 LYS A O 9
ATOM 4575 N N . LYS A 1 5 ? -6.745 4.294 10.169 1.00 0.00 5 LYS A N 9
ATOM 4576 C CA . LYS A 1 5 ? -7.468 5.501 9.808 1.00 0.00 5 LYS A CA 9
ATOM 4577 C C . LYS A 1 5 ? -6.460 6.632 9.896 1.00 0.00 5 LYS A C 9
ATOM 4578 O O 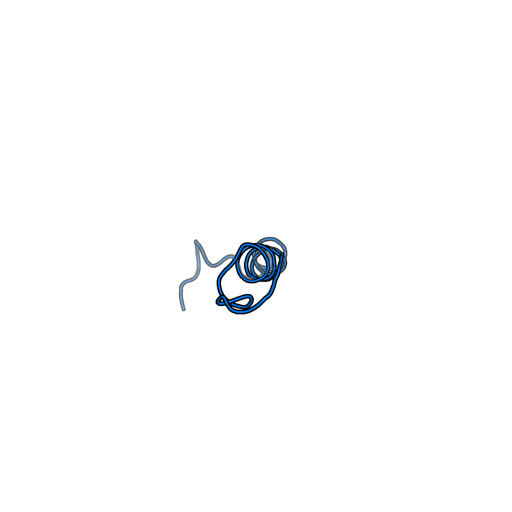. LYS A 1 5 ? -6.580 7.671 9.248 1.00 0.00 5 LYS A O 9
ATOM 4597 N N . ALA A 1 6 ? -5.397 6.389 10.722 1.00 0.00 6 ALA A N 9
ATOM 4598 C CA . ALA A 1 6 ? -4.106 7.046 10.756 1.00 0.00 6 ALA A CA 9
ATOM 4599 C C . ALA A 1 6 ? -3.205 6.244 9.843 1.00 0.00 6 ALA A C 9
ATOM 4600 O O . ALA A 1 6 ? -3.062 5.037 10.037 1.00 0.00 6 ALA A O 9
ATOM 4607 N N . LYS A 1 7 ? -2.661 6.904 8.799 1.00 0.00 7 LYS A N 9
ATOM 4608 C CA . LYS A 1 7 ? -1.646 6.430 7.883 1.00 0.00 7 LYS A CA 9
ATOM 4609 C C . LYS A 1 7 ? -0.328 7.054 8.314 1.00 0.00 7 LYS A C 9
ATOM 4610 O O . LYS A 1 7 ? -0.173 7.445 9.465 1.00 0.00 7 LYS A O 9
ATOM 4629 N N . GLN A 1 8 ? 0.658 7.248 7.386 1.00 0.00 8 GLN A N 9
ATOM 4630 C CA . GLN A 1 8 ? 1.945 7.884 7.687 1.00 0.00 8 GLN A CA 9
ATOM 4631 C C . GLN A 1 8 ? 1.843 9.397 7.705 1.00 0.00 8 GLN A C 9
ATOM 4632 O O . GLN A 1 8 ? 2.652 10.075 8.319 1.00 0.00 8 GLN A O 9
ATOM 4646 N N . ALA A 1 9 ? 0.835 9.953 6.980 1.00 0.00 9 ALA A N 9
ATOM 4647 C CA . ALA A 1 9 ? 0.515 11.372 6.928 1.00 0.00 9 ALA A CA 9
ATOM 4648 C C . ALA A 1 9 ? -0.664 11.552 7.845 1.00 0.00 9 ALA A C 9
ATOM 4649 O O . ALA A 1 9 ? -1.791 11.235 7.468 1.00 0.00 9 ALA A O 9
ATOM 4656 N N . SER A 1 10 ? -0.419 11.960 9.105 1.00 0.00 10 SER A N 9
ATOM 4657 C CA . SER A 1 10 ? -1.332 11.802 10.209 1.00 0.00 10 SER A CA 9
ATOM 4658 C C . SER A 1 10 ? -0.426 12.315 11.282 1.00 0.00 10 SER A C 9
ATOM 4659 O O . SER A 1 10 ? 0.489 13.089 10.976 1.00 0.00 10 SER A O 9
ATOM 4667 N N . GLN A 1 11 ? -0.584 11.824 12.540 1.00 0.00 11 GLN A N 9
ATOM 4668 C CA . GLN A 1 11 ? 0.128 12.221 13.747 1.00 0.00 11 GLN A CA 9
ATOM 4669 C C . GLN A 1 11 ? 1.578 11.761 13.743 1.00 0.00 11 GLN A C 9
ATOM 4670 O O . GLN A 1 11 ? 2.464 12.464 14.220 1.00 0.00 11 GLN A O 9
ATOM 4684 N N . ASP A 1 12 ? 1.855 10.626 13.040 1.00 0.00 12 ASP A N 9
ATOM 4685 C CA . ASP A 1 12 ? 3.170 10.041 12.804 1.00 0.00 12 ASP A CA 9
ATOM 4686 C C . ASP A 1 12 ? 3.907 10.659 11.620 1.00 0.00 12 ASP A C 9
ATOM 4687 O O . ASP A 1 12 ? 4.998 10.214 11.269 1.00 0.00 12 ASP A O 9
ATOM 4696 N N . ALA A 1 13 ? 3.341 11.736 11.002 1.00 0.00 13 ALA A N 9
ATOM 4697 C CA . ALA A 1 13 ? 4.105 12.684 10.199 1.00 0.00 13 ALA A CA 9
ATOM 4698 C C . ALA A 1 13 ? 4.309 13.938 10.998 1.00 0.00 13 ALA A C 9
ATOM 4699 O O . ALA A 1 13 ? 5.249 14.687 10.747 1.00 0.00 13 ALA A O 9
ATOM 4706 N N . GLU A 1 14 ? 3.391 14.210 11.965 1.00 0.00 14 GLU A N 9
ATOM 4707 C CA . GLU A 1 14 ? 3.177 15.492 12.603 1.00 0.00 14 GLU A CA 9
ATOM 4708 C C . GLU A 1 14 ? 4.108 15.629 13.775 1.00 0.00 14 GLU A C 9
ATOM 4709 O O . GLU A 1 14 ? 4.794 16.631 13.923 1.00 0.00 14 GLU A O 9
ATOM 4721 N N . GLN A 1 15 ? 4.218 14.548 14.595 1.00 0.00 15 GLN A N 9
ATOM 4722 C CA . GLN A 1 15 ? 4.984 14.365 15.827 1.00 0.00 15 GLN A CA 9
ATOM 4723 C C . GLN A 1 15 ? 6.488 14.432 15.603 1.00 0.00 15 GLN A C 9
ATOM 4724 O O . GLN A 1 15 ? 7.267 14.799 16.483 1.00 0.00 15 GLN A O 9
ATOM 4738 N N . ALA A 1 16 ? 6.886 14.129 14.339 1.00 0.00 16 ALA A N 9
ATOM 4739 C CA . ALA A 1 16 ? 8.236 14.219 13.813 1.00 0.00 16 ALA A CA 9
ATOM 4740 C C . ALA A 1 16 ? 8.561 15.621 13.320 1.00 0.00 16 ALA A C 9
ATOM 4741 O O . ALA A 1 16 ? 9.727 15.989 13.222 1.00 0.00 16 ALA A O 9
ATOM 4748 N N . ALA A 1 17 ? 7.523 16.472 13.041 1.00 0.00 17 ALA A N 9
ATOM 4749 C CA . ALA A 1 17 ? 7.711 17.899 12.760 1.00 0.00 17 ALA A CA 9
ATOM 4750 C C . ALA A 1 17 ? 7.626 18.706 14.042 1.00 0.00 17 ALA A C 9
ATOM 4751 O O . ALA A 1 17 ? 8.172 19.803 14.152 1.00 0.00 17 ALA A O 9
ATOM 4758 N N . LYS A 1 18 ? 6.918 18.142 15.068 1.00 0.00 18 LYS A N 9
ATOM 4759 C CA . LYS A 1 18 ? 6.565 18.746 16.345 1.00 0.00 18 LYS A CA 9
ATOM 4760 C C . LYS A 1 18 ? 7.734 18.754 17.301 1.00 0.00 18 LYS A C 9
ATOM 4761 O O . LYS A 1 18 ? 7.741 19.541 18.237 1.00 0.00 18 LYS A O 9
ATOM 4780 N N . ASP A 1 19 ? 8.764 17.907 17.047 1.00 0.00 19 ASP A N 9
ATOM 4781 C CA . ASP A 1 19 ? 9.993 17.773 17.837 1.00 0.00 19 ASP A CA 9
ATOM 4782 C C . ASP A 1 19 ? 11.001 18.849 17.465 1.00 0.00 19 ASP A C 9
ATOM 4783 O O . ASP A 1 19 ? 11.800 19.290 18.284 1.00 0.00 19 ASP A O 9
ATOM 4792 N N . ALA A 1 20 ? 10.930 19.365 16.210 1.00 0.00 20 ALA A N 9
ATOM 4793 C CA . ALA A 1 20 ? 11.835 20.371 15.650 1.00 0.00 20 ALA A CA 9
ATOM 4794 C C . ALA A 1 20 ? 11.406 21.791 15.989 1.00 0.00 20 ALA A C 9
ATOM 4795 O O . ALA A 1 20 ? 12.227 22.698 16.135 1.00 0.00 20 ALA A O 9
ATOM 4802 N N . GLU A 1 21 ? 10.071 21.993 16.154 1.00 0.00 21 GLU A N 9
ATOM 4803 C CA . GLU A 1 21 ? 9.468 23.221 16.639 1.00 0.00 21 GLU A CA 9
ATOM 4804 C C . GLU A 1 21 ? 9.319 23.234 18.158 1.00 0.00 21 GLU A C 9
ATOM 4805 O O . GLU A 1 21 ? 8.944 24.262 18.721 1.00 0.00 21 GLU A O 9
ATOM 4817 N N . ASN A 1 22 ? 9.617 22.094 18.857 1.00 0.00 22 ASN A N 9
ATOM 4818 C CA . ASN A 1 22 ? 9.602 21.916 20.307 1.00 0.00 22 ASN A CA 9
ATOM 4819 C C . ASN A 1 22 ? 10.908 22.351 20.936 1.00 0.00 22 ASN A C 9
ATOM 4820 O O . ASN A 1 22 ? 10.958 22.637 22.129 1.00 0.00 22 ASN A O 9
ATOM 4831 N N . ALA A 1 23 ? 11.990 22.498 20.124 1.00 0.00 23 ALA A N 9
ATOM 4832 C CA . ALA A 1 23 ? 13.320 22.956 20.548 1.00 0.00 23 ALA A CA 9
ATOM 4833 C C . ALA A 1 23 ? 13.408 24.411 21.038 1.00 0.00 23 ALA A C 9
ATOM 4834 O O . ALA A 1 23 ? 14.309 24.778 21.785 1.00 0.00 23 ALA A O 9
ATOM 4841 N N . SER A 1 24 ? 12.443 25.284 20.643 1.00 0.00 24 SER A N 9
ATOM 4842 C CA . SER A 1 24 ? 12.280 26.653 21.122 1.00 0.00 24 SER A CA 9
ATOM 4843 C C . SER A 1 24 ? 11.364 26.773 22.324 1.00 0.00 24 SER A C 9
ATOM 4844 O O . SER A 1 24 ? 11.336 27.794 23.012 1.00 0.00 24 SER A O 9
ATOM 4852 N N . LYS A 1 25 ? 10.545 25.710 22.557 1.00 0.00 25 LYS A N 9
ATOM 4853 C CA . LYS A 1 25 ? 9.446 25.586 23.495 1.00 0.00 25 LYS A CA 9
ATOM 4854 C C . LYS A 1 25 ? 9.913 25.049 24.831 1.00 0.00 25 LYS A C 9
ATOM 4855 O O . LYS A 1 25 ? 9.363 25.365 25.890 1.00 0.00 25 LYS A O 9
ATOM 4874 N N . GLU A 1 26 ? 11.065 24.312 24.816 1.00 0.00 26 GLU A N 9
ATOM 4875 C CA . GLU A 1 26 ? 11.794 23.788 25.972 1.00 0.00 26 GLU A CA 9
ATOM 4876 C C . GLU A 1 26 ? 12.625 24.863 26.681 1.00 0.00 26 GLU A C 9
ATOM 4877 O O . GLU A 1 26 ? 13.523 24.573 27.461 1.00 0.00 26 GLU A O 9
ATOM 4889 N N . ALA A 1 27 ? 12.301 26.160 26.423 1.00 0.00 27 ALA A N 9
ATOM 4890 C CA . ALA A 1 27 ? 12.787 27.361 27.069 1.00 0.00 27 ALA A CA 9
ATOM 4891 C C . ALA A 1 27 ? 11.919 27.771 28.249 1.00 0.00 27 ALA A C 9
ATOM 4892 O O . ALA A 1 27 ? 12.418 28.383 29.193 1.00 0.00 27 ALA A O 9
ATOM 4899 N N . GLU A 1 28 ? 10.591 27.415 28.253 1.00 0.00 28 GLU A N 9
ATOM 4900 C CA . GLU A 1 28 ? 9.576 27.824 29.237 1.00 0.00 28 GLU A CA 9
ATOM 4901 C C . GLU A 1 28 ? 9.580 26.993 30.516 1.00 0.00 28 GLU A C 9
ATOM 4902 O O . GLU A 1 28 ? 8.732 27.153 31.395 1.00 0.00 28 GLU A O 9
ATOM 4914 N N . GLU A 1 29 ? 10.601 26.110 30.667 1.00 0.00 29 GLU A N 9
ATOM 4915 C CA . GLU A 1 29 ? 10.873 25.258 31.815 1.00 0.00 29 GLU A CA 9
ATOM 4916 C C . GLU A 1 29 ? 11.581 26.044 32.901 1.00 0.00 29 GLU A C 9
ATOM 4917 O O . GLU A 1 29 ? 11.363 25.848 34.090 1.00 0.00 29 GLU A O 9
ATOM 4929 N N . ALA A 1 30 ? 12.372 27.064 32.484 1.00 0.00 30 ALA A N 9
ATOM 4930 C CA . ALA A 1 30 ? 13.225 27.913 33.302 1.00 0.00 30 ALA A CA 9
ATOM 4931 C C . ALA A 1 30 ? 12.449 29.026 33.978 1.00 0.00 30 ALA A C 9
ATOM 4932 O O . ALA A 1 30 ? 12.863 29.577 34.994 1.00 0.00 30 ALA A O 9
ATOM 4939 N N . ALA A 1 31 ? 11.239 29.318 33.428 1.00 0.00 31 ALA A N 9
ATOM 4940 C CA . ALA A 1 31 ? 10.233 30.200 33.980 1.00 0.00 31 ALA A CA 9
ATOM 4941 C C . ALA A 1 31 ? 9.271 29.430 34.864 1.00 0.00 31 ALA A C 9
ATOM 4942 O O . ALA A 1 31 ? 8.350 30.031 35.423 1.00 0.00 31 ALA A O 9
ATOM 4949 N N . LYS A 1 32 ? 9.451 28.084 34.997 1.00 0.00 32 LYS A N 9
ATOM 4950 C CA . LYS A 1 32 ? 8.501 27.221 35.671 1.00 0.00 32 LYS A CA 9
ATOM 4951 C C . LYS A 1 32 ? 9.171 26.341 36.705 1.00 0.00 32 LYS A C 9
ATOM 4952 O O . LYS A 1 32 ? 8.995 26.503 37.906 1.00 0.00 32 LYS A O 9
ATOM 4971 N N . GLU A 1 33 ? 9.952 25.336 36.274 1.00 0.00 33 GLU A N 9
ATOM 4972 C CA . GLU A 1 33 ? 10.413 24.235 37.102 1.00 0.00 33 GLU A CA 9
ATOM 4973 C C . GLU A 1 33 ? 11.836 24.421 37.557 1.00 0.00 33 GLU A C 9
ATOM 4974 O O . GLU A 1 33 ? 12.397 23.551 38.221 1.00 0.00 33 GLU A O 9
ATOM 4986 N N . ALA A 1 34 ? 12.419 25.613 37.258 1.00 0.00 34 ALA A N 9
ATOM 4987 C CA . ALA A 1 34 ? 13.449 26.271 38.054 1.00 0.00 34 ALA A CA 9
ATOM 4988 C C . ALA A 1 34 ? 12.908 27.253 39.070 1.00 0.00 34 ALA A C 9
ATOM 4989 O O . ALA A 1 34 ? 13.030 27.055 40.275 1.00 0.00 34 ALA A O 9
ATOM 4996 N N . VAL A 1 35 ? 12.338 28.396 38.594 1.00 0.00 35 VAL A N 9
ATOM 4997 C CA . VAL A 1 35 ? 12.240 29.620 39.391 1.00 0.00 35 VAL A CA 9
ATOM 4998 C C . VAL A 1 35 ? 10.920 29.770 40.103 1.00 0.00 35 VAL A C 9
ATOM 4999 O O . VAL A 1 35 ? 10.704 30.745 40.820 1.00 0.00 35 VAL A O 9
ATOM 5012 N N . ASN A 1 36 ? 9.973 28.839 39.861 1.00 0.00 36 ASN A N 9
ATOM 5013 C CA . ASN A 1 36 ? 8.582 29.044 40.184 1.00 0.00 36 ASN A CA 9
ATOM 5014 C C . ASN A 1 36 ? 8.151 27.984 41.159 1.00 0.00 36 ASN A C 9
ATOM 5015 O O . ASN A 1 36 ? 8.105 28.234 42.362 1.00 0.00 36 ASN A O 9
ATOM 5026 N N . LEU A 1 37 ? 7.788 26.778 40.637 1.00 0.00 37 LEU A N 9
ATOM 5027 C CA . LEU A 1 37 ? 7.370 25.588 41.372 1.00 0.00 37 LEU A CA 9
ATOM 5028 C C . LEU A 1 37 ? 6.019 25.725 42.079 1.00 0.00 37 LEU A C 9
ATOM 5029 O O . LEU A 1 37 ? 5.741 24.986 43.020 1.00 0.00 37 LEU A O 9
ATOM 5045 N N . LYS A 1 38 ? 5.152 26.676 41.636 1.00 0.00 38 LYS A N 9
ATOM 5046 C CA . LYS A 1 38 ? 3.800 26.827 42.121 1.00 0.00 38 LYS A CA 9
ATOM 5047 C C . LYS A 1 38 ? 2.878 26.557 40.912 1.00 0.00 38 LYS A C 9
ATOM 5048 O O . LYS A 1 38 ? 3.122 27.165 39.838 1.00 0.00 38 LYS A O 9
ATOM 5068 N N . GLU A 1 1 ? -8.729 0.339 5.508 1.00 0.00 1 GLU A N 10
ATOM 5069 C CA . GLU A 1 1 ? -8.954 -1.101 5.693 1.00 0.00 1 GLU A CA 10
ATOM 5070 C C . GLU A 1 1 ? -7.863 -1.506 6.625 1.00 0.00 1 GLU A C 10
ATOM 5071 O O . GLU A 1 1 ? -6.807 -1.960 6.200 1.00 0.00 1 GLU A O 10
ATOM 5085 N N . ALA A 1 2 ? -8.068 -1.252 7.935 1.00 0.00 2 ALA A N 10
ATOM 5086 C CA . ALA A 1 2 ? -7.087 -1.379 8.973 1.00 0.00 2 ALA A CA 10
ATOM 5087 C C . ALA A 1 2 ? -7.888 -0.828 10.112 1.00 0.00 2 ALA A C 10
ATOM 5088 O O . ALA A 1 2 ? -9.018 -0.394 9.876 1.00 0.00 2 ALA A O 10
ATOM 5095 N N . TYR A 1 3 ? -7.319 -0.837 11.339 1.00 0.00 3 TYR A N 10
ATOM 5096 C CA . TYR A 1 3 ? -7.985 -0.512 12.583 1.00 0.00 3 TYR A CA 10
ATOM 5097 C C . TYR A 1 3 ? -7.118 0.518 13.256 1.00 0.00 3 TYR A C 10
ATOM 5098 O O . TYR A 1 3 ? -6.297 0.174 14.104 1.00 0.00 3 TYR A O 10
ATOM 5116 N N . LYS A 1 4 ? -7.270 1.809 12.830 1.00 0.00 4 LYS A N 10
ATOM 5117 C CA . LYS A 1 4 ? -6.529 3.007 13.220 1.00 0.00 4 LYS A CA 10
ATOM 5118 C C . LYS A 1 4 ? -5.634 3.372 12.061 1.00 0.00 4 LYS A C 10
ATOM 5119 O O . LYS A 1 4 ? -5.575 4.520 11.634 1.00 0.00 4 LYS A O 10
ATOM 5138 N N . LYS A 1 5 ? -4.920 2.323 11.563 1.00 0.00 5 LYS A N 10
ATOM 5139 C CA . LYS A 1 5 ? -3.876 2.235 10.556 1.00 0.00 5 LYS A CA 10
ATOM 5140 C C . LYS A 1 5 ? -2.580 2.094 11.313 1.00 0.00 5 LYS A C 10
ATOM 5141 O O . LYS A 1 5 ? -2.577 1.641 12.461 1.00 0.00 5 LYS A O 10
ATOM 5160 N N . ALA A 1 6 ? -1.446 2.466 10.663 1.00 0.00 6 ALA A N 10
ATOM 5161 C CA . ALA A 1 6 ? -0.126 2.625 11.226 1.00 0.00 6 ALA A CA 10
ATOM 5162 C C . ALA A 1 6 ? 0.062 4.062 11.671 1.00 0.00 6 ALA A C 10
ATOM 5163 O O . ALA A 1 6 ? -0.807 4.913 11.473 1.00 0.00 6 ALA A O 10
ATOM 5170 N N . LYS A 1 7 ? 1.273 4.355 12.206 1.00 0.00 7 LYS A N 10
ATOM 5171 C CA . LYS A 1 7 ? 1.843 5.653 12.446 1.00 0.00 7 LYS A CA 10
ATOM 5172 C C . LYS A 1 7 ? 2.801 5.854 11.282 1.00 0.00 7 LYS A C 10
ATOM 5173 O O . LYS A 1 7 ? 3.895 5.288 11.264 1.00 0.00 7 LYS A O 10
ATOM 5192 N N . GLN A 1 8 ? 2.327 6.569 10.228 1.00 0.00 8 GLN A N 10
ATOM 5193 C CA . GLN A 1 8 ? 3.033 6.881 9.002 1.00 0.00 8 GLN A CA 10
ATOM 5194 C C . GLN A 1 8 ? 2.636 8.323 8.719 1.00 0.00 8 GLN A C 10
ATOM 5195 O O . GLN A 1 8 ? 2.921 9.203 9.530 1.00 0.00 8 GLN A O 10
ATOM 5209 N N . ALA A 1 9 ? 1.898 8.618 7.599 1.00 0.00 9 ALA A N 10
ATOM 5210 C CA . ALA A 1 9 ? 1.415 9.950 7.222 1.00 0.00 9 ALA A CA 10
ATOM 5211 C C . ALA A 1 9 ? 0.156 10.289 8.004 1.00 0.00 9 ALA A C 10
ATOM 5212 O O . ALA A 1 9 ? -0.945 9.880 7.646 1.00 0.00 9 ALA A O 10
ATOM 5219 N N . SER A 1 10 ? 0.366 10.941 9.163 1.00 0.00 10 SER A N 10
ATOM 5220 C CA . SER A 1 10 ? -0.447 10.863 10.348 1.00 0.00 10 SER A CA 10
ATOM 5221 C C . SER A 1 10 ? 0.517 11.483 11.316 1.00 0.00 10 SER A C 10
ATOM 5222 O O . SER A 1 10 ? 1.229 12.410 10.930 1.00 0.00 10 SER A O 10
ATOM 5230 N N . GLN A 1 11 ? 0.554 10.938 12.563 1.00 0.00 11 GLN A N 10
ATOM 5231 C CA . GLN A 1 11 ? 1.103 11.474 13.789 1.00 0.00 11 GLN A CA 10
ATOM 5232 C C . GLN A 1 11 ? 2.590 11.450 13.795 1.00 0.00 11 GLN A C 10
ATOM 5233 O O . GLN A 1 11 ? 3.228 12.343 14.324 1.00 0.00 11 GLN A O 10
ATOM 5247 N N . ASP A 1 12 ? 3.199 10.458 13.119 1.00 0.00 12 ASP A N 10
ATOM 5248 C CA . ASP A 1 12 ? 4.637 10.295 13.033 1.00 0.00 12 ASP A CA 10
ATOM 5249 C C . ASP A 1 12 ? 5.193 11.114 11.901 1.00 0.00 12 ASP A C 10
ATOM 5250 O O . ASP A 1 12 ? 6.372 11.451 11.903 1.00 0.00 12 ASP A O 10
ATOM 5259 N N . ALA A 1 13 ? 4.327 11.546 10.948 1.00 0.00 13 ALA A N 10
ATOM 5260 C CA . ALA A 1 13 ? 4.666 12.544 9.937 1.00 0.00 13 ALA A CA 10
ATOM 5261 C C . ALA A 1 13 ? 4.473 13.944 10.480 1.00 0.00 13 ALA A C 10
ATOM 5262 O O . ALA A 1 13 ? 5.201 14.859 10.103 1.00 0.00 13 ALA A O 10
ATOM 5269 N N . GLU A 1 14 ? 3.495 14.110 11.409 1.00 0.00 14 GLU A N 10
ATOM 5270 C CA . GLU A 1 14 ? 3.038 15.379 11.923 1.00 0.00 14 GLU A CA 10
ATOM 5271 C C . GLU A 1 14 ? 3.818 15.805 13.139 1.00 0.00 14 GLU A C 10
ATOM 5272 O O . GLU A 1 14 ? 4.208 16.965 13.286 1.00 0.00 14 GLU A O 10
ATOM 5284 N N . GLN A 1 15 ? 4.137 14.855 14.067 1.00 0.00 15 GLN A N 10
ATOM 5285 C CA . GLN A 1 15 ? 4.926 15.058 15.280 1.00 0.00 15 GLN A CA 10
ATOM 5286 C C . GLN A 1 15 ? 6.367 15.333 14.905 1.00 0.00 15 GLN A C 10
ATOM 5287 O O . GLN A 1 15 ? 7.057 16.040 15.602 1.00 0.00 15 GLN A O 10
ATOM 5301 N N . ALA A 1 16 ? 6.824 14.909 13.699 1.00 0.00 16 ALA A N 10
ATOM 5302 C CA . ALA A 1 16 ? 8.126 15.240 13.114 1.00 0.00 16 ALA A CA 10
ATOM 5303 C C . ALA A 1 16 ? 8.182 16.625 12.457 1.00 0.00 16 ALA A C 10
ATOM 5304 O O . ALA A 1 16 ? 9.223 17.042 11.957 1.00 0.00 16 ALA A O 10
ATOM 5311 N N . ALA A 1 17 ? 7.042 17.384 12.480 1.00 0.00 17 ALA A N 10
ATOM 5312 C CA . ALA A 1 17 ? 7.010 18.836 12.316 1.00 0.00 17 ALA A CA 10
ATOM 5313 C C . ALA A 1 17 ? 7.098 19.507 13.674 1.00 0.00 17 ALA A C 10
ATOM 5314 O O . ALA A 1 17 ? 7.814 20.488 13.862 1.00 0.00 17 ALA A O 10
ATOM 5321 N N . LYS A 1 18 ? 6.326 18.969 14.651 1.00 0.00 18 LYS A N 10
ATOM 5322 C CA . LYS A 1 18 ? 6.049 19.552 15.954 1.00 0.00 18 LYS A CA 10
ATOM 5323 C C . LYS A 1 18 ? 7.144 19.278 16.970 1.00 0.00 18 LYS A C 10
ATOM 5324 O O . LYS A 1 18 ? 7.314 20.025 17.929 1.00 0.00 18 LYS A O 10
ATOM 5343 N N . ASP A 1 19 ? 7.989 18.230 16.764 1.00 0.00 19 ASP A N 10
ATOM 5344 C CA . ASP A 1 19 ? 9.095 17.854 17.639 1.00 0.00 19 ASP A CA 10
ATOM 5345 C C . ASP A 1 19 ? 10.349 18.698 17.369 1.00 0.00 19 ASP A C 10
ATOM 5346 O O . ASP A 1 19 ? 11.363 18.629 18.054 1.00 0.00 19 ASP A O 10
ATOM 5355 N N . ALA A 1 20 ? 10.229 19.620 16.373 1.00 0.00 20 ALA A N 10
ATOM 5356 C CA . ALA A 1 20 ? 11.066 20.784 16.143 1.00 0.00 20 ALA A CA 10
ATOM 5357 C C . ALA A 1 20 ? 10.539 22.023 16.860 1.00 0.00 20 ALA A C 10
ATOM 5358 O O . ALA A 1 20 ? 11.317 22.944 17.103 1.00 0.00 20 ALA A O 10
ATOM 5365 N N . GLU A 1 21 ? 9.216 22.095 17.229 1.00 0.00 21 GLU A N 10
ATOM 5366 C CA . GLU A 1 21 ? 8.585 23.234 17.923 1.00 0.00 21 GLU A CA 10
ATOM 5367 C C . GLU A 1 21 ? 8.666 23.037 19.435 1.00 0.00 21 GLU A C 10
ATOM 5368 O O . GLU A 1 21 ? 8.654 23.990 20.219 1.00 0.00 21 GLU A O 10
ATOM 5380 N N . ASN A 1 22 ? 8.780 21.738 19.843 1.00 0.00 22 ASN A N 10
ATOM 5381 C CA . ASN A 1 22 ? 8.976 21.192 21.188 1.00 0.00 22 ASN A CA 10
ATOM 5382 C C . ASN A 1 22 ? 10.354 21.493 21.746 1.00 0.00 22 ASN A C 10
ATOM 5383 O O . ASN A 1 22 ? 10.469 21.678 22.949 1.00 0.00 22 ASN A O 10
ATOM 5394 N N . ALA A 1 23 ? 11.436 21.596 20.928 1.00 0.00 23 ALA A N 10
ATOM 5395 C CA . ALA A 1 23 ? 12.813 21.698 21.435 1.00 0.00 23 ALA A CA 10
ATOM 5396 C C . ALA A 1 23 ? 13.157 23.042 22.066 1.00 0.00 23 ALA A C 10
ATOM 5397 O O . ALA A 1 23 ? 13.930 23.123 23.014 1.00 0.00 23 ALA A O 10
ATOM 5404 N N . SER A 1 24 ? 12.532 24.148 21.586 1.00 0.00 24 SER A N 10
ATOM 5405 C CA . SER A 1 24 ? 12.586 25.475 22.197 1.00 0.00 24 SER A CA 10
ATOM 5406 C C . SER A 1 24 ? 11.443 25.683 23.197 1.00 0.00 24 SER A C 10
ATOM 5407 O O . SER A 1 24 ? 11.349 26.735 23.822 1.00 0.00 24 SER A O 10
ATOM 5415 N N . LYS A 1 25 ? 10.552 24.667 23.418 1.00 0.00 25 LYS A N 10
ATOM 5416 C CA . LYS A 1 25 ? 9.495 24.615 24.424 1.00 0.00 25 LYS A CA 10
ATOM 5417 C C . LYS A 1 25 ? 10.045 23.977 25.695 1.00 0.00 25 LYS A C 10
ATOM 5418 O O . LYS A 1 25 ? 9.453 24.011 26.769 1.00 0.00 25 LYS A O 10
ATOM 5437 N N . GLU A 1 26 ? 11.286 23.428 25.598 1.00 0.00 26 GLU A N 10
ATOM 5438 C CA . GLU A 1 26 ? 12.114 22.918 26.685 1.00 0.00 26 GLU A CA 10
ATOM 5439 C C . GLU A 1 26 ? 12.921 24.028 27.354 1.00 0.00 26 GLU A C 10
ATOM 5440 O O . GLU A 1 26 ? 13.718 23.771 28.254 1.00 0.00 26 GLU A O 10
ATOM 5452 N N . ALA A 1 27 ? 12.694 25.304 26.937 1.00 0.00 27 ALA A N 10
ATOM 5453 C CA . ALA A 1 27 ? 13.041 26.517 27.650 1.00 0.00 27 ALA A CA 10
ATOM 5454 C C . ALA A 1 27 ? 11.948 27.052 28.569 1.00 0.00 27 ALA A C 10
ATOM 5455 O O . ALA A 1 27 ? 12.221 27.953 29.360 1.00 0.00 27 ALA A O 10
ATOM 5462 N N . GLU A 1 28 ? 10.680 26.530 28.516 1.00 0.00 28 GLU A N 10
ATOM 5463 C CA . GLU A 1 28 ? 9.428 27.120 29.034 1.00 0.00 28 GLU A CA 10
ATOM 5464 C C . GLU A 1 28 ? 9.385 27.293 30.556 1.00 0.00 28 GLU A C 10
ATOM 5465 O O . GLU A 1 28 ? 8.712 28.179 31.075 1.00 0.00 28 GLU A O 10
ATOM 5477 N N . GLU A 1 29 ? 10.194 26.470 31.275 1.00 0.00 29 GLU A N 10
ATOM 5478 C CA . GLU A 1 29 ? 10.403 26.505 32.717 1.00 0.00 29 GLU A CA 10
ATOM 5479 C C . GLU A 1 29 ? 11.532 27.427 33.155 1.00 0.00 29 GLU A C 10
ATOM 5480 O O . GLU A 1 29 ? 11.548 27.916 34.284 1.00 0.00 29 GLU A O 10
ATOM 5492 N N . ALA A 1 30 ? 12.511 27.725 32.256 1.00 0.00 30 ALA A N 10
ATOM 5493 C CA . ALA A 1 30 ? 13.621 28.641 32.515 1.00 0.00 30 ALA A CA 10
ATOM 5494 C C . ALA A 1 30 ? 13.220 30.043 32.106 1.00 0.00 30 ALA A C 10
ATOM 5495 O O . ALA A 1 30 ? 13.635 31.050 32.681 1.00 0.00 30 ALA A O 10
ATOM 5502 N N . ALA A 1 31 ? 12.316 30.095 31.091 1.00 0.00 31 ALA A N 10
ATOM 5503 C CA . ALA A 1 31 ? 11.707 31.247 30.452 1.00 0.00 31 ALA A CA 10
ATOM 5504 C C . ALA A 1 31 ? 10.410 31.643 31.126 1.00 0.00 31 ALA A C 10
ATOM 5505 O O . ALA A 1 31 ? 9.517 32.211 30.494 1.00 0.00 31 ALA A O 10
ATOM 5512 N N . LYS A 1 32 ? 10.321 31.352 32.449 1.00 0.00 32 LYS A N 10
ATOM 5513 C CA . LYS A 1 32 ? 9.245 31.712 33.346 1.00 0.00 32 LYS A CA 10
ATOM 5514 C C . LYS A 1 32 ? 9.741 32.840 34.240 1.00 0.00 32 LYS A C 10
ATOM 5515 O O . LYS A 1 32 ? 9.564 34.022 33.924 1.00 0.00 32 LYS A O 10
ATOM 5534 N N . GLU A 1 33 ? 10.439 32.501 35.363 1.00 0.00 33 GLU A N 10
ATOM 5535 C CA . GLU A 1 33 ? 10.772 33.387 36.490 1.00 0.00 33 GLU A CA 10
ATOM 5536 C C . GLU A 1 33 ? 11.874 34.393 36.217 1.00 0.00 33 GLU A C 10
ATOM 5537 O O . GLU A 1 33 ? 12.050 35.369 36.942 1.00 0.00 33 GLU A O 10
ATOM 5549 N N . ALA A 1 34 ? 12.657 34.144 35.149 1.00 0.00 34 ALA A N 10
ATOM 5550 C CA . ALA A 1 34 ? 13.743 34.993 34.719 1.00 0.00 34 ALA A CA 10
ATOM 5551 C C . ALA A 1 34 ? 13.304 36.038 33.715 1.00 0.00 34 ALA A C 10
ATOM 5552 O O . ALA A 1 34 ? 13.734 37.187 33.761 1.00 0.00 34 ALA A O 10
ATOM 5559 N N . VAL A 1 35 ? 12.475 35.607 32.731 1.00 0.00 35 VAL A N 10
ATOM 5560 C CA . VAL A 1 35 ? 12.308 36.289 31.458 1.00 0.00 35 VAL A CA 10
ATOM 5561 C C . VAL A 1 35 ? 10.999 37.042 31.453 1.00 0.00 35 VAL A C 10
ATOM 5562 O O . VAL A 1 35 ? 10.868 38.061 30.772 1.00 0.00 35 VAL A O 10
ATOM 5575 N N . ASN A 1 36 ? 9.984 36.558 32.212 1.00 0.00 36 ASN A N 10
ATOM 5576 C CA . ASN A 1 36 ? 8.682 37.211 32.206 1.00 0.00 36 ASN A CA 10
ATOM 5577 C C . ASN A 1 36 ? 8.238 37.526 33.612 1.00 0.00 36 ASN A C 10
ATOM 5578 O O . ASN A 1 36 ? 7.569 38.538 33.820 1.00 0.00 36 ASN A O 10
ATOM 5589 N N . LEU A 1 37 ? 8.629 36.666 34.594 1.00 0.00 37 LEU A N 10
ATOM 5590 C CA . LEU A 1 37 ? 8.491 36.845 36.035 1.00 0.00 37 LEU A CA 10
ATOM 5591 C C . LEU A 1 37 ? 7.182 36.265 36.558 1.00 0.00 37 LEU A C 10
ATOM 5592 O O . LEU A 1 37 ? 6.948 36.337 37.762 1.00 0.00 37 LEU A O 10
ATOM 5608 N N . LYS A 1 38 ? 6.255 35.731 35.712 1.00 0.00 38 LYS A N 10
ATOM 5609 C CA . LYS A 1 38 ? 4.905 35.405 36.130 1.00 0.00 38 LYS A CA 10
ATOM 5610 C C . LYS A 1 38 ? 4.578 33.993 35.623 1.00 0.00 38 LYS A C 10
ATOM 5611 O O . LYS A 1 38 ? 5.217 33.575 34.609 1.00 0.00 38 LYS A O 10
ATOM 5631 N N . GLU A 1 1 ? -15.430 6.975 6.736 1.00 0.00 1 GLU A N 11
ATOM 5632 C CA . GLU A 1 1 ? -15.322 7.610 5.402 1.00 0.00 1 GLU A CA 11
ATOM 5633 C C . GLU A 1 1 ? -14.210 6.781 4.812 1.00 0.00 1 GLU A C 11
ATOM 5634 O O . GLU A 1 1 ? -14.198 5.577 5.074 1.00 0.00 1 GLU A O 11
ATOM 5648 N N . ALA A 1 2 ? -13.244 7.361 4.061 1.00 0.00 2 ALA A N 11
ATOM 5649 C CA . ALA A 1 2 ? -12.171 6.670 3.390 1.00 0.00 2 ALA A CA 11
ATOM 5650 C C . ALA A 1 2 ? -10.894 6.945 4.139 1.00 0.00 2 ALA A C 11
ATOM 5651 O O . ALA A 1 2 ? -10.805 7.833 4.986 1.00 0.00 2 ALA A O 11
ATOM 5658 N N . TYR A 1 3 ? -9.868 6.152 3.795 1.00 0.00 3 TYR A N 11
ATOM 5659 C CA . TYR A 1 3 ? -8.505 6.252 4.259 1.00 0.00 3 TYR A CA 11
ATOM 5660 C C . TYR A 1 3 ? -7.756 5.503 3.185 1.00 0.00 3 TYR A C 11
ATOM 5661 O O . TYR A 1 3 ? -8.125 4.382 2.838 1.00 0.00 3 TYR A O 11
ATOM 5679 N N . LYS A 1 4 ? -6.652 6.110 2.688 1.00 0.00 4 LYS A N 11
ATOM 5680 C CA . LYS A 1 4 ? -5.633 5.454 1.912 1.00 0.00 4 LYS A CA 11
ATOM 5681 C C . LYS A 1 4 ? -4.540 6.488 1.799 1.00 0.00 4 LYS A C 11
ATOM 5682 O O . LYS A 1 4 ? -4.623 7.394 0.976 1.00 0.00 4 LYS A O 11
ATOM 5701 N N . LYS A 1 5 ? -3.477 6.400 2.632 1.00 0.00 5 LYS A N 11
ATOM 5702 C CA . LYS A 1 5 ? -2.301 7.240 2.561 1.00 0.00 5 LYS A CA 11
ATOM 5703 C C . LYS A 1 5 ? -1.275 6.235 2.986 1.00 0.00 5 LYS A C 11
ATOM 5704 O O . LYS A 1 5 ? -1.631 5.291 3.688 1.00 0.00 5 LYS A O 11
ATOM 5723 N N . ALA A 1 6 ? -0.020 6.381 2.485 1.00 0.00 6 ALA A N 11
ATOM 5724 C CA . ALA A 1 6 ? 1.125 5.545 2.793 1.00 0.00 6 ALA A CA 11
ATOM 5725 C C . ALA A 1 6 ? 1.935 6.069 3.960 1.00 0.00 6 ALA A C 11
ATOM 5726 O O . ALA A 1 6 ? 2.609 5.302 4.636 1.00 0.00 6 ALA A O 11
ATOM 5733 N N . LYS A 1 7 ? 1.932 7.415 4.172 1.00 0.00 7 LYS A N 11
ATOM 5734 C CA . LYS A 1 7 ? 2.723 8.106 5.181 1.00 0.00 7 LYS A CA 11
ATOM 5735 C C . LYS A 1 7 ? 1.819 8.403 6.354 1.00 0.00 7 LYS A C 11
ATOM 5736 O O . LYS A 1 7 ? 2.049 7.904 7.452 1.00 0.00 7 LYS A O 11
ATOM 5755 N N . GLN A 1 8 ? 0.785 9.246 6.082 1.00 0.00 8 GLN A N 11
ATOM 5756 C CA . GLN A 1 8 ? -0.350 9.657 6.887 1.00 0.00 8 GLN A CA 11
ATOM 5757 C C . GLN A 1 8 ? -0.082 11.070 7.374 1.00 0.00 8 GLN A C 11
ATOM 5758 O O . GLN A 1 8 ? 0.989 11.385 7.885 1.00 0.00 8 GLN A O 11
ATOM 5772 N N . ALA A 1 9 ? -1.061 12.002 7.201 1.00 0.00 9 ALA A N 11
ATOM 5773 C CA . ALA A 1 9 ? -0.938 13.427 7.505 1.00 0.00 9 ALA A CA 11
ATOM 5774 C C . ALA A 1 9 ? -1.596 13.702 8.840 1.00 0.00 9 ALA A C 11
ATOM 5775 O O . ALA A 1 9 ? -2.411 14.604 9.012 1.00 0.00 9 ALA A O 11
ATOM 5782 N N . SER A 1 10 ? -1.213 12.863 9.818 1.00 0.00 10 SER A N 11
ATOM 5783 C CA . SER A 1 10 ? -1.633 12.840 11.197 1.00 0.00 10 SER A CA 11
ATOM 5784 C C . SER A 1 10 ? -0.309 12.782 11.914 1.00 0.00 10 SER A C 11
ATOM 5785 O O . SER A 1 10 ? 0.684 13.287 11.381 1.00 0.00 10 SER A O 11
ATOM 5793 N N . GLN A 1 11 ? -0.210 12.087 13.086 1.00 0.00 11 GLN A N 11
ATOM 5794 C CA . GLN A 1 11 ? 0.932 12.025 13.999 1.00 0.00 11 GLN A CA 11
ATOM 5795 C C . GLN A 1 11 ? 2.190 11.404 13.405 1.00 0.00 11 GLN A C 11
ATOM 5796 O O . GLN A 1 11 ? 3.307 11.645 13.837 1.00 0.00 11 GLN A O 11
ATOM 5810 N N . ASP A 1 12 ? 2.045 10.647 12.298 1.00 0.00 12 ASP A N 11
ATOM 5811 C CA . ASP A 1 12 ? 3.118 9.997 11.569 1.00 0.00 12 ASP A CA 11
ATOM 5812 C C . ASP A 1 12 ? 3.752 10.904 10.527 1.00 0.00 12 ASP A C 11
ATOM 5813 O O . ASP A 1 12 ? 4.739 10.550 9.880 1.00 0.00 12 ASP A O 11
ATOM 5822 N N . ALA A 1 13 ? 3.216 12.135 10.372 1.00 0.00 13 ALA A N 11
ATOM 5823 C CA . ALA A 1 13 ? 3.943 13.228 9.757 1.00 0.00 13 ALA A CA 11
ATOM 5824 C C . ALA A 1 13 ? 4.186 14.242 10.834 1.00 0.00 13 ALA A C 11
ATOM 5825 O O . ALA A 1 13 ? 5.264 14.829 10.879 1.00 0.00 13 ALA A O 11
ATOM 5832 N N . GLU A 1 14 ? 3.178 14.458 11.725 1.00 0.00 14 GLU A N 11
ATOM 5833 C CA . GLU A 1 14 ? 3.100 15.531 12.708 1.00 0.00 14 GLU A CA 11
ATOM 5834 C C . GLU A 1 14 ? 4.013 15.369 13.921 1.00 0.00 14 GLU A C 11
ATOM 5835 O O . GLU A 1 14 ? 4.452 16.366 14.486 1.00 0.00 14 GLU A O 11
ATOM 5847 N N . GLN A 1 15 ? 4.404 14.125 14.349 1.00 0.00 15 GLN A N 11
ATOM 5848 C CA . GLN A 1 15 ? 5.259 13.875 15.519 1.00 0.00 15 GLN A CA 11
ATOM 5849 C C . GLN A 1 15 ? 6.710 14.220 15.219 1.00 0.00 15 GLN A C 11
ATOM 5850 O O . GLN A 1 15 ? 7.450 14.675 16.089 1.00 0.00 15 GLN A O 11
ATOM 5864 N N . ALA A 1 16 ? 7.085 14.102 13.914 1.00 0.00 16 ALA A N 11
ATOM 5865 C CA . ALA A 1 16 ? 8.398 14.399 13.357 1.00 0.00 16 ALA A CA 11
ATOM 5866 C C . ALA A 1 16 ? 8.584 15.859 12.965 1.00 0.00 16 ALA A C 11
ATOM 5867 O O . ALA A 1 16 ? 9.678 16.264 12.585 1.00 0.00 16 ALA A O 11
ATOM 5874 N N . ALA A 1 17 ? 7.499 16.683 13.038 1.00 0.00 17 ALA A N 11
ATOM 5875 C CA . ALA A 1 17 ? 7.571 18.146 13.014 1.00 0.00 17 ALA A CA 11
ATOM 5876 C C . ALA A 1 17 ? 7.678 18.703 14.413 1.00 0.00 17 ALA A C 11
ATOM 5877 O O . ALA A 1 17 ? 8.264 19.755 14.663 1.00 0.00 17 ALA A O 11
ATOM 5884 N N . LYS A 1 18 ? 7.076 17.976 15.396 1.00 0.00 18 LYS A N 11
ATOM 5885 C CA . LYS A 1 18 ? 6.762 18.459 16.732 1.00 0.00 18 LYS A CA 11
ATOM 5886 C C . LYS A 1 18 ? 7.986 18.448 17.614 1.00 0.00 18 LYS A C 11
ATOM 5887 O O . LYS A 1 18 ? 8.054 19.183 18.590 1.00 0.00 18 LYS A O 11
ATOM 5906 N N . ASP A 1 19 ? 9.026 17.645 17.250 1.00 0.00 19 ASP A N 11
ATOM 5907 C CA . ASP A 1 19 ? 10.279 17.535 17.994 1.00 0.00 19 ASP A CA 11
ATOM 5908 C C . ASP A 1 19 ? 11.311 18.550 17.509 1.00 0.00 19 ASP A C 11
ATOM 5909 O O . ASP A 1 19 ? 12.383 18.716 18.084 1.00 0.00 19 ASP A O 11
ATOM 5918 N N . ALA A 1 20 ? 10.954 19.322 16.443 1.00 0.00 20 ALA A N 11
ATOM 5919 C CA . ALA A 1 20 ? 11.654 20.498 15.945 1.00 0.00 20 ALA A CA 11
ATOM 5920 C C . ALA A 1 20 ? 11.138 21.782 16.582 1.00 0.00 20 ALA A C 11
ATOM 5921 O O . ALA A 1 20 ? 11.922 22.683 16.867 1.00 0.00 20 ALA A O 11
ATOM 5928 N N . GLU A 1 21 ? 9.793 21.878 16.832 1.00 0.00 21 GLU A N 11
ATOM 5929 C CA . GLU A 1 21 ? 9.090 23.004 17.458 1.00 0.00 21 GLU A CA 11
ATOM 5930 C C . GLU A 1 21 ? 9.183 22.946 18.989 1.00 0.00 21 GLU A C 11
ATOM 5931 O O . GLU A 1 21 ? 9.199 23.981 19.662 1.00 0.00 21 GLU A O 11
ATOM 5943 N N . ASN A 1 22 ? 9.343 21.705 19.567 1.00 0.00 22 ASN A N 11
ATOM 5944 C CA . ASN A 1 22 ? 9.586 21.405 20.998 1.00 0.00 22 ASN A CA 11
ATOM 5945 C C . ASN A 1 22 ? 10.909 21.944 21.552 1.00 0.00 22 ASN A C 11
ATOM 5946 O O . ASN A 1 22 ? 11.051 22.104 22.763 1.00 0.00 22 ASN A O 11
ATOM 5957 N N . ALA A 1 23 ? 11.877 22.300 20.660 1.00 0.00 23 ALA A N 11
ATOM 5958 C CA . ALA A 1 23 ? 13.202 22.828 21.007 1.00 0.00 23 ALA A CA 11
ATOM 5959 C C . ALA A 1 23 ? 13.160 24.268 21.501 1.00 0.00 23 ALA A C 11
ATOM 5960 O O . ALA A 1 23 ? 13.934 24.693 22.359 1.00 0.00 23 ALA A O 11
ATOM 5967 N N . SER A 1 24 ? 12.194 25.053 20.968 1.00 0.00 24 SER A N 11
ATOM 5968 C CA . SER A 1 24 ? 11.875 26.411 21.363 1.00 0.00 24 SER A CA 11
ATOM 5969 C C . SER A 1 24 ? 10.816 26.461 22.457 1.00 0.00 24 SER A C 11
ATOM 5970 O O . SER A 1 24 ? 10.519 27.523 22.992 1.00 0.00 24 SER A O 11
ATOM 5978 N N . LYS A 1 25 ? 10.198 25.313 22.848 1.00 0.00 25 LYS A N 11
ATOM 5979 C CA . LYS A 1 25 ? 9.074 25.244 23.764 1.00 0.00 25 LYS A CA 11
ATOM 5980 C C . LYS A 1 25 ? 9.532 25.102 25.194 1.00 0.00 25 LYS A C 11
ATOM 5981 O O . LYS A 1 25 ? 8.818 25.485 26.126 1.00 0.00 25 LYS A O 11
ATOM 6000 N N . GLU A 1 26 ? 10.741 24.484 25.398 1.00 0.00 26 GLU A N 11
ATOM 6001 C CA . GLU A 1 26 ? 11.341 24.122 26.686 1.00 0.00 26 GLU A CA 11
ATOM 6002 C C . GLU A 1 26 ? 11.811 25.337 27.469 1.00 0.00 26 GLU A C 11
ATOM 6003 O O . GLU A 1 26 ? 11.979 25.306 28.683 1.00 0.00 26 GLU A O 11
ATOM 6015 N N . ALA A 1 27 ? 11.893 26.485 26.743 1.00 0.00 27 ALA A N 11
ATOM 6016 C CA . ALA A 1 27 ? 12.304 27.819 27.129 1.00 0.00 27 ALA A CA 11
ATOM 6017 C C . ALA A 1 27 ? 11.239 28.596 27.897 1.00 0.00 27 ALA A C 11
ATOM 6018 O O . ALA A 1 27 ? 11.445 29.760 28.242 1.00 0.00 27 ALA A O 11
ATOM 6025 N N . GLU A 1 28 ? 10.080 27.945 28.191 1.00 0.00 28 GLU A N 11
ATOM 6026 C CA . GLU A 1 28 ? 9.020 28.382 29.091 1.00 0.00 28 GLU A CA 11
ATOM 6027 C C . GLU A 1 28 ? 9.257 27.880 30.493 1.00 0.00 28 GLU A C 11
ATOM 6028 O O . GLU A 1 28 ? 9.286 28.642 31.459 1.00 0.00 28 GLU A O 11
ATOM 6040 N N . GLU A 1 29 ? 9.541 26.551 30.635 1.00 0.00 29 GLU A N 11
ATOM 6041 C CA . GLU A 1 29 ? 9.929 25.827 31.837 1.00 0.00 29 GLU A CA 11
ATOM 6042 C C . GLU A 1 29 ? 11.344 26.203 32.237 1.00 0.00 29 GLU A C 11
ATOM 6043 O O . GLU A 1 29 ? 11.697 26.201 33.409 1.00 0.00 29 GLU A O 11
ATOM 6055 N N . ALA A 1 30 ? 12.143 26.707 31.257 1.00 0.00 30 ALA A N 11
ATOM 6056 C CA . ALA A 1 30 ? 13.476 27.261 31.447 1.00 0.00 30 ALA A CA 11
ATOM 6057 C C . ALA A 1 30 ? 13.510 28.657 32.058 1.00 0.00 30 ALA A C 11
ATOM 6058 O O . ALA A 1 30 ? 14.546 29.307 32.026 1.00 0.00 30 ALA A O 11
ATOM 6065 N N . ALA A 1 31 ? 12.398 29.125 32.703 1.00 0.00 31 ALA A N 11
ATOM 6066 C CA . ALA A 1 31 ? 12.376 30.212 33.679 1.00 0.00 31 ALA A CA 11
ATOM 6067 C C . ALA A 1 31 ? 12.572 29.678 35.095 1.00 0.00 31 ALA A C 11
ATOM 6068 O O . ALA A 1 31 ? 12.528 30.418 36.079 1.00 0.00 31 ALA A O 11
ATOM 6075 N N . LYS A 1 32 ? 12.802 28.346 35.199 1.00 0.00 32 LYS A N 11
ATOM 6076 C CA . LYS A 1 32 ? 13.101 27.594 36.399 1.00 0.00 32 LYS A CA 11
ATOM 6077 C C . LYS A 1 32 ? 14.502 27.023 36.333 1.00 0.00 32 LYS A C 11
ATOM 6078 O O . LYS A 1 32 ? 15.463 27.698 36.713 1.00 0.00 32 LYS A O 11
ATOM 6097 N N . GLU A 1 33 ? 14.697 25.756 35.860 1.00 0.00 33 GLU A N 11
ATOM 6098 C CA . GLU A 1 33 ? 15.831 24.884 36.168 1.00 0.00 33 GLU A CA 11
ATOM 6099 C C . GLU A 1 33 ? 17.099 25.228 35.414 1.00 0.00 33 GLU A C 11
ATOM 6100 O O . GLU A 1 33 ? 18.187 24.798 35.771 1.00 0.00 33 GLU A O 11
ATOM 6112 N N . ALA A 1 34 ? 16.956 26.060 34.356 1.00 0.00 34 ALA A N 11
ATOM 6113 C CA . ALA A 1 34 ? 18.011 26.604 33.510 1.00 0.00 34 ALA A CA 11
ATOM 6114 C C . ALA A 1 34 ? 18.535 27.941 34.020 1.00 0.00 34 ALA A C 11
ATOM 6115 O O . ALA A 1 34 ? 19.538 28.461 33.535 1.00 0.00 34 ALA A O 11
ATOM 6122 N N . VAL A 1 35 ? 17.806 28.530 35.006 1.00 0.00 35 VAL A N 11
ATOM 6123 C CA . VAL A 1 35 ? 18.033 29.862 35.550 1.00 0.00 35 VAL A CA 11
ATOM 6124 C C . VAL A 1 35 ? 18.512 29.711 36.973 1.00 0.00 35 VAL A C 11
ATOM 6125 O O . VAL A 1 35 ? 19.578 30.205 37.339 1.00 0.00 35 VAL A O 11
ATOM 6138 N N . ASN A 1 36 ? 17.696 29.056 37.833 1.00 0.00 36 ASN A N 11
ATOM 6139 C CA . ASN A 1 36 ? 17.868 29.109 39.277 1.00 0.00 36 ASN A CA 11
ATOM 6140 C C . ASN A 1 36 ? 18.060 27.741 39.878 1.00 0.00 36 ASN A C 11
ATOM 6141 O O . ASN A 1 36 ? 18.598 27.641 40.979 1.00 0.00 36 ASN A O 11
ATOM 6152 N N . LEU A 1 37 ? 17.614 26.659 39.179 1.00 0.00 37 LEU A N 11
ATOM 6153 C CA . LEU A 1 37 ? 17.966 25.259 39.439 1.00 0.00 37 LEU A CA 11
ATOM 6154 C C . LEU A 1 37 ? 17.295 24.629 40.666 1.00 0.00 37 LEU A C 11
ATOM 6155 O O . LEU A 1 37 ? 17.691 23.533 41.064 1.00 0.00 37 LEU A O 11
ATOM 6171 N N . LYS A 1 38 ? 16.342 25.317 41.341 1.00 0.00 38 LYS A N 11
ATOM 6172 C CA . LYS A 1 38 ? 15.986 24.935 42.693 1.00 0.00 38 LYS A CA 11
ATOM 6173 C C . LYS A 1 38 ? 14.465 25.032 42.855 1.00 0.00 38 LYS A C 11
ATOM 6174 O O . LYS A 1 38 ? 13.889 26.044 42.378 1.00 0.00 38 LYS A O 11
ATOM 6194 N N . GLU A 1 1 ? -12.948 12.451 18.447 1.00 0.00 1 GLU A N 12
ATOM 6195 C CA . GLU A 1 1 ? -11.782 12.501 19.363 1.00 0.00 1 GLU A CA 12
ATOM 6196 C C . GLU A 1 1 ? -10.761 13.473 18.898 1.00 0.00 1 GLU A C 12
ATOM 6197 O O . GLU A 1 1 ? -10.837 14.633 19.287 1.00 0.00 1 GLU A O 12
ATOM 6211 N N . ALA A 1 2 ? -9.791 13.074 18.055 1.00 0.00 2 ALA A N 12
ATOM 6212 C CA . ALA A 1 2 ? -8.686 13.929 17.680 1.00 0.00 2 ALA A CA 12
ATOM 6213 C C . ALA A 1 2 ? -8.319 13.408 16.324 1.00 0.00 2 ALA A C 12
ATOM 6214 O O . ALA A 1 2 ? -8.723 12.284 16.017 1.00 0.00 2 ALA A O 12
ATOM 6221 N N . TYR A 1 3 ? -7.592 14.234 15.523 1.00 0.00 3 TYR A N 12
ATOM 6222 C CA . TYR A 1 3 ? -7.220 14.038 14.129 1.00 0.00 3 TYR A CA 12
ATOM 6223 C C . TYR A 1 3 ? -8.309 14.594 13.207 1.00 0.00 3 TYR A C 12
ATOM 6224 O O . TYR A 1 3 ? -9.501 14.302 13.345 1.00 0.00 3 TYR A O 12
ATOM 6242 N N . LYS A 1 4 ? -7.841 15.391 12.218 1.00 0.00 4 LYS A N 12
ATOM 6243 C CA . LYS A 1 4 ? -8.550 15.903 11.071 1.00 0.00 4 LYS A CA 12
ATOM 6244 C C . LYS A 1 4 ? -7.443 16.405 10.178 1.00 0.00 4 LYS A C 12
ATOM 6245 O O . LYS A 1 4 ? -7.288 17.616 10.033 1.00 0.00 4 LYS A O 12
ATOM 6264 N N . LYS A 1 5 ? -6.686 15.476 9.547 1.00 0.00 5 LYS A N 12
ATOM 6265 C CA . LYS A 1 5 ? -5.688 15.683 8.508 1.00 0.00 5 LYS A CA 12
ATOM 6266 C C . LYS A 1 5 ? -4.284 15.844 9.048 1.00 0.00 5 LYS A C 12
ATOM 6267 O O . LYS A 1 5 ? -4.042 16.591 9.993 1.00 0.00 5 LYS A O 12
ATOM 6286 N N . ALA A 1 6 ? -3.320 15.110 8.416 1.00 0.00 6 ALA A N 12
ATOM 6287 C CA . ALA A 1 6 ? -1.892 15.196 8.657 1.00 0.00 6 ALA A CA 12
ATOM 6288 C C . ALA A 1 6 ? -1.306 16.209 7.720 1.00 0.00 6 ALA A C 12
ATOM 6289 O O . ALA A 1 6 ? -1.938 16.663 6.768 1.00 0.00 6 ALA A O 12
ATOM 6296 N N . LYS A 1 7 ? -0.039 16.576 8.002 1.00 0.00 7 LYS A N 12
ATOM 6297 C CA . LYS A 1 7 ? 0.577 17.784 7.491 1.00 0.00 7 LYS A CA 12
ATOM 6298 C C . LYS A 1 7 ? 1.475 17.497 6.287 1.00 0.00 7 LYS A C 12
ATOM 6299 O O . LYS A 1 7 ? 2.093 18.399 5.720 1.00 0.00 7 LYS A O 12
ATOM 6318 N N . GLN A 1 8 ? 1.509 16.204 5.869 1.00 0.00 8 GLN A N 12
ATOM 6319 C CA . GLN A 1 8 ? 2.077 15.721 4.626 1.00 0.00 8 GLN A CA 12
ATOM 6320 C C . GLN A 1 8 ? 1.552 14.318 4.474 1.00 0.00 8 GLN A C 12
ATOM 6321 O O . GLN A 1 8 ? 0.685 14.049 3.650 1.00 0.00 8 GLN A O 12
ATOM 6335 N N . ALA A 1 9 ? 2.105 13.383 5.289 1.00 0.00 9 ALA A N 12
ATOM 6336 C CA . ALA A 1 9 ? 1.914 11.946 5.164 1.00 0.00 9 ALA A CA 12
ATOM 6337 C C . ALA A 1 9 ? 0.891 11.438 6.150 1.00 0.00 9 ALA A C 12
ATOM 6338 O O . ALA A 1 9 ? -0.248 11.155 5.799 1.00 0.00 9 ALA A O 12
ATOM 6345 N N . SER A 1 10 ? 1.280 11.263 7.419 1.00 0.00 10 SER A N 12
ATOM 6346 C CA . SER A 1 10 ? 0.535 10.496 8.388 1.00 0.00 10 SER A CA 12
ATOM 6347 C C . SER A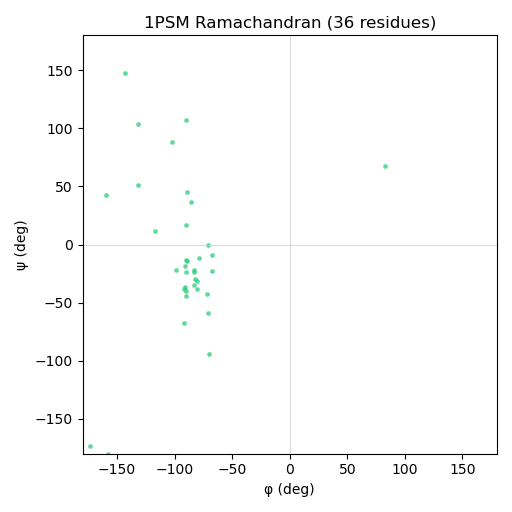 1 10 ? 1.028 11.068 9.680 1.00 0.00 10 SER A C 12
ATOM 6348 O O . SER A 1 10 ? 1.630 12.146 9.682 1.00 0.00 10 SER A O 12
ATOM 6356 N N . GLN A 1 11 ? 0.889 10.323 10.813 1.00 0.00 11 GLN A N 12
ATOM 6357 C CA . GLN A 1 11 ? 1.174 10.791 12.171 1.00 0.00 11 GLN A CA 12
ATOM 6358 C C . GLN A 1 11 ? 2.653 10.998 12.443 1.00 0.00 11 GLN A C 12
ATOM 6359 O O . GLN A 1 11 ? 3.030 11.760 13.318 1.00 0.00 11 GLN A O 12
ATOM 6373 N N . ASP A 1 12 ? 3.531 10.443 11.566 1.00 0.00 12 ASP A N 12
ATOM 6374 C CA . ASP A 1 12 ? 4.952 10.748 11.435 1.00 0.00 12 ASP A CA 12
ATOM 6375 C C . ASP A 1 12 ? 5.255 12.147 10.859 1.00 0.00 12 ASP A C 12
ATOM 6376 O O . ASP A 1 12 ? 6.323 12.705 11.100 1.00 0.00 12 ASP A O 12
ATOM 6385 N N . ALA A 1 13 ? 4.316 12.796 10.110 1.00 0.00 13 ALA A N 12
ATOM 6386 C CA . ALA A 1 13 ? 4.530 14.131 9.524 1.00 0.00 13 ALA A CA 12
ATOM 6387 C C . ALA A 1 13 ? 3.920 15.174 10.420 1.00 0.00 13 ALA A C 12
ATOM 6388 O O . ALA A 1 13 ? 4.182 16.371 10.296 1.00 0.00 13 ALA A O 12
ATOM 6395 N N . GLU A 1 14 ? 3.081 14.693 11.361 1.00 0.00 14 GLU A N 12
ATOM 6396 C CA . GLU A 1 14 ? 2.457 15.413 12.432 1.00 0.00 14 GLU A CA 12
ATOM 6397 C C . GLU A 1 14 ? 3.312 15.393 13.699 1.00 0.00 14 GLU A C 12
ATOM 6398 O O . GLU A 1 14 ? 3.348 16.393 14.400 1.00 0.00 14 GLU A O 12
ATOM 6410 N N . GLN A 1 15 ? 4.039 14.273 13.989 1.00 0.00 15 GLN A N 12
ATOM 6411 C CA . GLN A 1 15 ? 4.907 14.071 15.150 1.00 0.00 15 GLN A CA 12
ATOM 6412 C C . GLN A 1 15 ? 6.280 14.692 14.968 1.00 0.00 15 GLN A C 12
ATOM 6413 O O . GLN A 1 15 ? 6.786 15.389 15.843 1.00 0.00 15 GLN A O 12
ATOM 6427 N N . ALA A 1 16 ? 6.909 14.529 13.767 1.00 0.00 16 ALA A N 12
ATOM 6428 C CA . ALA A 1 16 ? 8.259 15.022 13.460 1.00 0.00 16 ALA A CA 12
ATOM 6429 C C . ALA A 1 16 ? 8.286 16.530 13.188 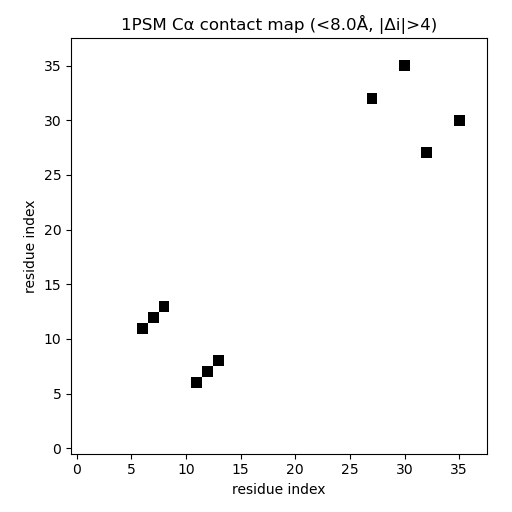1.00 0.00 16 ALA A C 12
ATOM 6430 O O . ALA A 1 16 ? 9.333 17.159 13.079 1.00 0.00 16 ALA A O 12
ATOM 6437 N N . ALA A 1 17 ? 7.065 17.125 13.158 1.00 0.00 17 ALA A N 12
ATOM 6438 C CA . ALA A 1 17 ? 6.739 18.535 13.194 1.00 0.00 17 ALA A CA 12
ATOM 6439 C C . ALA A 1 17 ? 6.543 19.015 14.618 1.00 0.00 17 ALA A C 12
ATOM 6440 O O . ALA A 1 17 ? 6.627 20.206 14.895 1.00 0.00 17 ALA A O 12
ATOM 6447 N N . LYS A 1 18 ? 6.259 18.081 15.567 1.00 0.00 18 LYS A N 12
ATOM 6448 C CA . LYS A 1 18 ? 5.957 18.342 16.972 1.00 0.00 18 LYS A CA 12
ATOM 6449 C C . LYS A 1 18 ? 7.204 18.319 17.805 1.00 0.00 18 LYS A C 12
ATOM 6450 O O . LYS A 1 18 ? 7.306 18.988 18.828 1.00 0.00 18 LYS A O 12
ATOM 6469 N N . ASP A 1 19 ? 8.238 17.575 17.367 1.00 0.00 19 ASP A N 12
ATOM 6470 C CA . ASP A 1 19 ? 9.479 17.417 18.125 1.00 0.00 19 ASP A CA 12
ATOM 6471 C C . ASP A 1 19 ? 10.469 18.496 17.738 1.00 0.00 19 ASP A C 12
ATOM 6472 O O . ASP A 1 19 ? 11.538 18.630 18.321 1.00 0.00 19 ASP A O 12
ATOM 6481 N N . ALA A 1 20 ? 10.067 19.349 16.763 1.00 0.00 20 ALA A N 12
ATOM 6482 C CA . ALA A 1 20 ? 10.754 20.555 16.330 1.00 0.00 20 ALA A CA 12
ATOM 6483 C C . ALA A 1 20 ? 10.292 21.770 17.117 1.00 0.00 20 ALA A C 12
ATOM 6484 O O . ALA A 1 20 ? 11.083 22.686 17.347 1.00 0.00 20 ALA A O 12
ATOM 6491 N N . GLU A 1 21 ? 8.995 21.788 17.567 1.00 0.00 21 GLU A N 12
ATOM 6492 C CA . GLU A 1 21 ? 8.381 22.853 18.360 1.00 0.00 21 GLU A CA 12
ATOM 6493 C C . GLU A 1 21 ? 8.546 22.597 19.849 1.00 0.00 21 GLU A C 12
ATOM 6494 O O . GLU A 1 21 ? 8.358 23.498 20.659 1.00 0.00 21 GLU A O 12
ATOM 6506 N N . ASN A 1 22 ? 8.949 21.350 20.231 1.00 0.00 22 ASN A N 12
ATOM 6507 C CA . ASN A 1 22 ? 9.128 20.875 21.608 1.00 0.00 22 ASN A CA 12
ATOM 6508 C C . ASN A 1 22 ? 10.484 21.288 22.173 1.00 0.00 22 ASN A C 12
ATOM 6509 O O . ASN A 1 22 ? 10.721 21.242 23.378 1.00 0.00 22 ASN A O 12
ATOM 6520 N N . ALA A 1 23 ? 11.405 21.774 21.294 1.00 0.00 23 ALA A N 12
ATOM 6521 C CA . ALA A 1 23 ? 12.775 22.167 21.653 1.00 0.00 23 ALA A CA 12
ATOM 6522 C C . ALA A 1 23 ? 12.853 23.486 22.401 1.00 0.00 23 ALA A C 12
ATOM 6523 O O . ALA A 1 23 ? 13.648 23.659 23.322 1.00 0.00 23 ALA A O 12
ATOM 6530 N N . SER A 1 24 ? 11.966 24.447 22.032 1.00 0.00 24 SER A N 12
ATOM 6531 C CA . SER A 1 24 ? 11.794 25.742 22.661 1.00 0.00 24 SER A CA 12
ATOM 6532 C C . SER A 1 24 ? 10.761 25.668 23.776 1.00 0.00 24 SER A C 12
ATOM 6533 O O . SER A 1 24 ? 10.614 26.574 24.585 1.00 0.00 24 SER A O 12
ATOM 6541 N N . LYS A 1 25 ? 10.083 24.506 23.872 1.00 0.00 25 LYS A N 12
ATOM 6542 C CA . LYS A 1 25 ? 9.120 24.133 24.901 1.00 0.00 25 LYS A CA 12
ATOM 6543 C C . LYS A 1 25 ? 9.733 23.429 26.094 1.00 0.00 25 LYS A C 12
ATOM 6544 O O . LYS A 1 25 ? 9.083 23.299 27.119 1.00 0.00 25 LYS A O 12
ATOM 6563 N N . GLU A 1 26 ? 11.025 23.003 25.991 1.00 0.00 26 GLU A N 12
ATOM 6564 C CA . GLU A 1 26 ? 11.905 22.769 27.135 1.00 0.00 26 GLU A CA 12
ATOM 6565 C C . GLU A 1 26 ? 12.690 24.029 27.487 1.00 0.00 26 GLU A C 12
ATOM 6566 O O . GLU A 1 26 ? 13.228 24.172 28.583 1.00 0.00 26 GLU A O 12
ATOM 6578 N N . ALA A 1 27 ? 12.791 24.977 26.525 1.00 0.00 27 ALA A N 12
ATOM 6579 C CA . ALA A 1 27 ? 13.677 26.133 26.581 1.00 0.00 27 ALA A CA 12
ATOM 6580 C C . ALA A 1 27 ? 13.011 27.334 27.225 1.00 0.00 27 ALA A C 12
ATOM 6581 O O . ALA A 1 27 ? 13.675 28.108 27.914 1.00 0.00 27 ALA A O 12
ATOM 6588 N N . GLU A 1 28 ? 11.656 27.473 27.055 1.00 0.00 28 GLU A N 12
ATOM 6589 C CA . GLU A 1 28 ? 10.764 28.465 27.650 1.00 0.00 28 GLU A CA 12
ATOM 6590 C C . GLU A 1 28 ? 10.610 28.353 29.160 1.00 0.00 28 GLU A C 12
ATOM 6591 O O . GLU A 1 28 ? 10.162 29.301 29.797 1.00 0.00 28 GLU A O 12
ATOM 6603 N N . GLU A 1 29 ? 10.998 27.200 29.794 1.00 0.00 29 GLU A N 12
ATOM 6604 C CA . GLU A 1 29 ? 10.680 26.851 31.174 1.00 0.00 29 GLU A CA 12
ATOM 6605 C C . GLU A 1 29 ? 11.652 27.415 32.202 1.00 0.00 29 GLU A C 12
ATOM 6606 O O . GLU A 1 29 ? 11.462 27.255 33.412 1.00 0.00 29 GLU A O 12
ATOM 6618 N N . ALA A 1 30 ? 12.697 28.164 31.751 1.00 0.00 30 ALA A N 12
ATOM 6619 C CA . ALA A 1 30 ? 13.583 28.944 32.610 1.00 0.00 30 ALA A CA 12
ATOM 6620 C C . ALA A 1 30 ? 12.936 30.265 33.028 1.00 0.00 30 ALA A C 12
ATOM 6621 O O . ALA A 1 30 ? 12.901 30.607 34.207 1.00 0.00 30 ALA A O 12
ATOM 6628 N N . ALA A 1 31 ? 12.354 30.994 32.041 1.00 0.00 31 ALA A N 12
ATOM 6629 C CA . ALA A 1 31 ? 11.644 32.257 32.202 1.00 0.00 31 ALA A CA 12
ATOM 6630 C C . ALA A 1 31 ? 10.179 32.009 32.457 1.00 0.00 31 ALA A C 12
ATOM 6631 O O . ALA A 1 31 ? 9.652 32.399 33.500 1.00 0.00 31 ALA A O 12
ATOM 6638 N N . LYS A 1 32 ? 9.523 31.336 31.473 1.00 0.00 32 LYS A N 12
ATOM 6639 C CA . LYS A 1 32 ? 8.114 30.945 31.416 1.00 0.00 32 LYS A CA 12
ATOM 6640 C C . LYS A 1 32 ? 7.253 32.127 31.023 1.00 0.00 32 LYS A C 12
ATOM 6641 O O . LYS A 1 32 ? 6.729 32.816 31.894 1.00 0.00 32 LYS A O 12
ATOM 6660 N N . GLU A 1 33 ? 7.104 32.409 29.702 1.00 0.00 33 GLU A N 12
ATOM 6661 C CA . GLU A 1 33 ? 6.325 33.558 29.221 1.00 0.00 33 GLU A CA 12
ATOM 6662 C C . GLU A 1 33 ? 4.919 33.155 28.834 1.00 0.00 33 GLU A C 12
ATOM 6663 O O . GLU A 1 33 ? 4.056 33.992 28.568 1.00 0.00 33 GLU A O 12
ATOM 6675 N N . ALA A 1 34 ? 4.740 31.814 28.714 1.00 0.00 34 ALA A N 12
ATOM 6676 C CA . ALA A 1 34 ? 3.515 31.090 28.440 1.00 0.00 34 ALA A CA 12
ATOM 6677 C C . ALA A 1 34 ? 2.815 30.687 29.714 1.00 0.00 34 ALA A C 12
ATOM 6678 O O . ALA A 1 34 ? 1.675 31.064 29.958 1.00 0.00 34 ALA A O 12
ATOM 6685 N N . VAL A 1 35 ? 3.504 29.867 30.552 1.00 0.00 35 VAL A N 12
ATOM 6686 C CA . VAL A 1 35 ? 2.905 29.070 31.621 1.00 0.00 35 VAL A CA 12
ATOM 6687 C C . VAL A 1 35 ? 3.106 29.754 32.974 1.00 0.00 35 VAL A C 12
ATOM 6688 O O . VAL A 1 35 ? 2.974 29.155 34.041 1.00 0.00 35 VAL A O 12
ATOM 6701 N N . ASN A 1 36 ? 3.449 31.062 32.932 1.00 0.00 36 ASN A N 12
ATOM 6702 C CA . ASN A 1 36 ? 3.645 31.965 34.034 1.00 0.00 36 ASN A CA 12
ATOM 6703 C C . ASN A 1 36 ? 3.512 33.261 33.269 1.00 0.00 36 ASN A C 12
ATOM 6704 O O . ASN A 1 36 ? 3.731 33.214 32.065 1.00 0.00 36 ASN A O 12
ATOM 6715 N N . LEU A 1 37 ? 3.205 34.407 33.929 1.00 0.00 37 LEU A N 12
ATOM 6716 C CA . LEU A 1 37 ? 3.183 35.718 33.303 1.00 0.00 37 LEU A CA 12
ATOM 6717 C C . LEU A 1 37 ? 3.441 36.678 34.444 1.00 0.00 37 LEU A C 12
ATOM 6718 O O . LEU A 1 37 ? 2.960 37.810 34.420 1.00 0.00 37 LEU A O 12
ATOM 6734 N N . LYS A 1 38 ? 4.169 36.286 35.515 1.00 0.00 38 LYS A N 12
ATOM 6735 C CA . LYS A 1 38 ? 4.383 37.166 36.634 1.00 0.00 38 LYS A CA 12
ATOM 6736 C C . LYS A 1 38 ? 5.613 36.637 37.389 1.00 0.00 38 LYS A C 12
ATOM 6737 O O . LYS A 1 38 ? 6.212 35.612 36.971 1.00 0.00 38 LYS A O 12
ATOM 6757 N N . GLU A 1 1 ? 12.280 9.314 18.198 1.00 0.00 1 GLU A N 13
ATOM 6758 C CA . GLU A 1 1 ? 11.308 8.696 17.261 1.00 0.00 1 GLU A CA 13
ATOM 6759 C C . GLU A 1 1 ? 10.910 9.789 16.320 1.00 0.00 1 GLU A C 13
ATOM 6760 O O . GLU A 1 1 ? 10.818 10.944 16.733 1.00 0.00 1 GLU A O 13
ATOM 6774 N N . ALA A 1 2 ? 10.725 9.416 15.020 1.00 0.00 2 ALA A N 13
ATOM 6775 C CA . ALA A 1 2 ? 10.454 10.240 13.863 1.00 0.00 2 ALA A CA 13
ATOM 6776 C C . ALA A 1 2 ? 11.678 11.013 13.369 1.00 0.00 2 ALA A C 13
ATOM 6777 O O . ALA A 1 2 ? 12.628 11.265 14.113 1.00 0.00 2 ALA A O 13
ATOM 6784 N N . TYR A 1 3 ? 11.692 11.377 12.066 1.00 0.00 3 TYR A N 13
ATOM 6785 C CA . TYR A 1 3 ? 12.783 12.122 11.459 1.00 0.00 3 TYR A CA 13
ATOM 6786 C C . TYR A 1 3 ? 12.269 12.877 10.259 1.00 0.00 3 TYR A C 13
ATOM 6787 O O . TYR A 1 3 ? 12.433 14.087 10.174 1.00 0.00 3 TYR A O 13
ATOM 6805 N N . LYS A 1 4 ? 11.644 12.193 9.276 1.00 0.00 4 LYS A N 13
ATOM 6806 C CA . LYS A 1 4 ? 11.216 12.820 8.042 1.00 0.00 4 LYS A CA 13
ATOM 6807 C C . LYS A 1 4 ? 10.079 11.947 7.599 1.00 0.00 4 LYS A C 13
ATOM 6808 O O . LYS A 1 4 ? 10.291 10.824 7.147 1.00 0.00 4 LYS A O 13
ATOM 6827 N N . LYS A 1 5 ? 8.826 12.411 7.778 1.00 0.00 5 LYS A N 13
ATOM 6828 C CA . LYS A 1 5 ? 7.643 11.608 7.625 1.00 0.00 5 LYS A CA 13
ATOM 6829 C C . LYS A 1 5 ? 6.682 12.633 7.121 1.00 0.00 5 LYS A C 13
ATOM 6830 O O . LYS A 1 5 ? 6.896 13.823 7.367 1.00 0.00 5 LYS A O 13
ATOM 6849 N N . ALA A 1 6 ? 5.601 12.195 6.431 1.00 0.00 6 ALA A N 13
ATOM 6850 C CA . ALA A 1 6 ? 4.508 13.023 5.952 1.00 0.00 6 ALA A CA 13
ATOM 6851 C C . ALA A 1 6 ? 3.412 13.099 6.992 1.00 0.00 6 ALA A C 13
ATOM 6852 O O . ALA A 1 6 ? 3.175 12.158 7.750 1.00 0.00 6 ALA A O 13
ATOM 6859 N N . LYS A 1 7 ? 2.701 14.250 7.022 1.00 0.00 7 LYS A N 13
ATOM 6860 C CA . LYS A 1 7 ? 1.758 14.642 8.048 1.00 0.00 7 LYS A CA 13
ATOM 6861 C C . LYS A 1 7 ? 0.346 14.270 7.636 1.00 0.00 7 LYS A C 13
ATOM 6862 O O . LYS A 1 7 ? -0.408 15.105 7.126 1.00 0.00 7 LYS A O 13
ATOM 6881 N N . GLN A 1 8 ? -0.005 12.974 7.842 1.00 0.00 8 GLN A N 13
ATOM 6882 C CA . GLN A 1 8 ? -1.231 12.364 7.376 1.00 0.00 8 GLN A CA 13
ATOM 6883 C C . GLN A 1 8 ? -1.826 11.467 8.436 1.00 0.00 8 GLN A C 13
ATOM 6884 O O . GLN A 1 8 ? -3.012 11.170 8.365 1.00 0.00 8 GLN A O 13
ATOM 6898 N N . ALA A 1 9 ? -1.050 10.975 9.451 1.00 0.00 9 ALA A N 13
ATOM 6899 C CA . ALA A 1 9 ? -1.560 9.967 10.371 1.00 0.00 9 ALA A CA 13
ATOM 6900 C C . ALA A 1 9 ? -2.054 10.604 11.646 1.00 0.00 9 ALA A C 13
ATOM 6901 O O . ALA A 1 9 ? -3.237 10.551 11.956 1.00 0.00 9 ALA A O 13
ATOM 6908 N N . SER A 1 10 ? -1.168 11.176 12.481 1.00 0.00 10 SER A N 13
ATOM 6909 C CA . SER A 1 10 ? -1.586 11.711 13.757 1.00 0.00 10 SER A CA 13
ATOM 6910 C C . SER A 1 10 ? -0.461 12.612 14.176 1.00 0.00 10 SER A C 13
ATOM 6911 O O . SER A 1 10 ? 0.098 13.341 13.356 1.00 0.00 10 SER A O 13
ATOM 6919 N N . GLN A 1 11 ? -0.061 12.548 15.483 1.00 0.00 11 GLN A N 13
ATOM 6920 C CA . GLN A 1 11 ? 0.908 13.458 16.079 1.00 0.00 11 GLN A CA 13
ATOM 6921 C C . GLN A 1 11 ? 2.325 12.941 15.917 1.00 0.00 11 GLN A C 13
ATOM 6922 O O . GLN A 1 11 ? 3.295 13.689 15.998 1.00 0.00 11 GLN A O 13
ATOM 6936 N N . ASP A 1 12 ? 2.420 11.643 15.526 1.00 0.00 12 ASP A N 13
ATOM 6937 C CA . ASP A 1 12 ? 3.586 10.841 15.130 1.00 0.00 12 ASP A CA 13
ATOM 6938 C C . ASP A 1 12 ? 3.947 11.098 13.682 1.00 0.00 12 ASP A C 13
ATOM 6939 O O . ASP A 1 12 ? 4.941 10.610 13.150 1.00 0.00 12 ASP A O 13
ATOM 6948 N N . ALA A 1 13 ? 3.094 11.912 13.025 1.00 0.00 13 ALA A N 13
ATOM 6949 C CA . ALA A 1 13 ? 3.223 12.386 11.675 1.00 0.00 13 ALA A CA 13
ATOM 6950 C C . ALA A 1 13 ? 3.471 13.874 11.731 1.00 0.00 13 ALA A C 13
ATOM 6951 O O . ALA A 1 13 ? 3.891 14.476 10.748 1.00 0.00 13 ALA A O 13
ATOM 6958 N N . GLU A 1 14 ? 3.221 14.490 12.923 1.00 0.00 14 GLU A N 13
ATOM 6959 C CA . GLU A 1 14 ? 3.419 15.887 13.283 1.00 0.00 14 GLU A CA 13
ATOM 6960 C C . GLU A 1 14 ? 4.821 16.022 13.850 1.00 0.00 14 GLU A C 13
ATOM 6961 O O . GLU A 1 14 ? 5.569 16.907 13.464 1.00 0.00 14 GLU A O 13
ATOM 6973 N N . GLN A 1 15 ? 5.267 15.080 14.735 1.00 0.00 15 GLN A N 13
ATOM 6974 C CA . GLN A 1 15 ? 6.557 15.001 15.432 1.00 0.00 15 GLN A CA 13
ATOM 6975 C C . GLN A 1 15 ? 7.790 14.855 14.551 1.00 0.00 15 GLN A C 13
ATOM 6976 O O . GLN A 1 15 ? 8.916 15.053 14.987 1.00 0.00 15 GLN A O 13
ATOM 6990 N N . ALA A 1 16 ? 7.611 14.591 13.237 1.00 0.00 16 ALA A N 13
ATOM 6991 C CA . ALA A 1 16 ? 8.690 14.732 12.263 1.00 0.00 16 ALA A CA 13
ATOM 6992 C C . ALA A 1 16 ? 8.860 16.140 11.705 1.00 0.00 16 ALA A C 13
ATOM 6993 O O . ALA A 1 16 ? 9.902 16.464 11.139 1.00 0.00 16 ALA A O 13
ATOM 7000 N N . ALA A 1 17 ? 7.818 17.012 11.815 1.00 0.00 17 ALA A N 13
ATOM 7001 C CA . ALA A 1 17 ? 7.892 18.457 11.619 1.00 0.00 17 ALA A CA 13
ATOM 7002 C C . ALA A 1 17 ? 8.163 19.193 12.923 1.00 0.00 17 ALA A C 13
ATOM 7003 O O . ALA A 1 17 ? 8.863 20.202 12.964 1.00 0.00 17 ALA A O 13
ATOM 7010 N N . LYS A 1 18 ? 7.514 18.686 14.023 1.00 0.00 18 LYS A N 13
ATOM 7011 C CA . LYS A 1 18 ? 7.216 19.351 15.284 1.00 0.00 18 LYS A CA 13
ATOM 7012 C C . LYS A 1 18 ? 8.347 19.229 16.275 1.00 0.00 18 LYS A C 13
ATOM 7013 O O . LYS A 1 18 ? 8.404 19.955 17.261 1.00 0.00 18 LYS A O 13
ATOM 7032 N N . ASP A 1 19 ? 9.383 18.393 15.975 1.00 0.00 19 ASP A N 13
ATOM 7033 C CA . ASP A 1 19 ? 10.594 18.239 16.790 1.00 0.00 19 ASP A CA 13
ATOM 7034 C C . ASP A 1 19 ? 11.626 19.301 16.468 1.00 0.00 19 ASP A C 13
ATOM 7035 O O . ASP A 1 19 ? 12.784 19.234 16.879 1.00 0.00 19 ASP A O 13
ATOM 7044 N N . ALA A 1 20 ? 11.176 20.350 15.746 1.00 0.00 20 ALA A N 13
ATOM 7045 C CA . ALA A 1 20 ? 11.806 21.619 15.476 1.00 0.00 20 ALA A CA 13
ATOM 7046 C C . ALA A 1 20 ? 11.444 22.660 16.524 1.00 0.00 20 ALA A C 13
ATOM 7047 O O . ALA A 1 20 ? 12.309 23.399 16.993 1.00 0.00 20 ALA A O 13
ATOM 7054 N N . GLU A 1 21 ? 10.113 22.731 16.886 1.00 0.00 21 GLU A N 13
ATOM 7055 C CA . GLU A 1 21 ? 9.519 23.737 17.774 1.00 0.00 21 GLU A CA 13
ATOM 7056 C C . GLU A 1 21 ? 9.532 23.285 19.213 1.00 0.00 21 GLU A C 13
ATOM 7057 O O . GLU A 1 21 ? 9.400 24.099 20.126 1.00 0.00 21 GLU A O 13
ATOM 7069 N N . ASN A 1 22 ? 9.813 21.961 19.437 1.00 0.00 22 ASN A N 13
ATOM 7070 C CA . ASN A 1 22 ? 9.901 21.256 20.725 1.00 0.00 22 ASN A CA 13
ATOM 7071 C C . ASN A 1 22 ? 11.016 21.806 21.610 1.00 0.00 22 ASN A C 13
ATOM 7072 O O . ASN A 1 22 ? 10.908 21.824 22.831 1.00 0.00 22 ASN A O 13
ATOM 7083 N N . ALA A 1 23 ? 12.045 22.408 20.950 1.00 0.00 23 ALA A N 13
ATOM 7084 C CA . ALA A 1 23 ? 13.187 23.124 21.511 1.00 0.00 23 ALA A CA 13
ATOM 7085 C C . ALA A 1 23 ? 12.837 24.459 22.169 1.00 0.00 23 ALA A C 13
ATOM 7086 O O . ALA A 1 23 ? 13.459 24.869 23.146 1.00 0.00 23 ALA A O 13
ATOM 7093 N N . SER A 1 24 ? 11.798 25.166 21.664 1.00 0.00 24 SER A N 13
ATOM 7094 C CA . SER A 1 24 ? 11.202 26.356 22.261 1.00 0.00 24 SER A CA 13
ATOM 7095 C C . SER A 1 24 ? 10.059 26.040 23.194 1.00 0.00 24 SER A C 13
ATOM 7096 O O . SER A 1 24 ? 9.685 26.862 24.019 1.00 0.00 24 SER A O 13
ATOM 7104 N N . LYS A 1 25 ? 9.497 24.814 23.117 1.00 0.00 25 LYS A N 13
ATOM 7105 C CA . LYS A 1 25 ? 8.418 24.353 23.983 1.00 0.00 25 LYS A CA 13
ATOM 7106 C C . LYS A 1 25 ? 8.921 23.664 25.257 1.00 0.00 25 LYS A C 13
ATOM 7107 O O . LYS A 1 25 ? 8.171 23.514 26.221 1.00 0.00 25 LYS A O 13
ATOM 7126 N N . GLU A 1 26 ? 10.235 23.285 25.314 1.00 0.00 26 GLU A N 13
ATOM 7127 C CA . GLU A 1 26 ? 10.954 22.858 26.520 1.00 0.00 26 GLU A CA 13
ATOM 7128 C C . GLU A 1 26 ? 11.485 24.062 27.256 1.00 0.00 26 GLU A C 13
ATOM 7129 O O . GLU A 1 26 ? 11.615 24.075 28.477 1.00 0.00 26 GLU A O 13
ATOM 7141 N N . ALA A 1 27 ? 11.758 25.154 26.490 1.00 0.00 27 ALA A N 13
ATOM 7142 C CA . ALA A 1 27 ? 12.264 26.442 26.935 1.00 0.00 27 ALA A CA 13
ATOM 7143 C C . ALA A 1 27 ? 11.148 27.319 27.468 1.00 0.00 27 ALA A C 13
ATOM 7144 O O . ALA A 1 27 ? 11.366 28.447 27.889 1.00 0.00 27 ALA A O 13
ATOM 7151 N N . GLU A 1 28 ? 9.921 26.745 27.484 1.00 0.00 28 GLU A N 13
ATOM 7152 C CA . GLU A 1 28 ? 8.665 27.288 27.979 1.00 0.00 28 GLU A CA 13
ATOM 7153 C C . GLU A 1 28 ? 8.598 27.227 29.496 1.00 0.00 28 GLU A C 13
ATOM 7154 O O . GLU A 1 28 ? 8.422 28.236 30.170 1.00 0.00 28 GLU A O 13
ATOM 7166 N N . GLU A 1 29 ? 8.797 25.994 30.043 1.00 0.00 29 GLU A N 13
ATOM 7167 C CA . GLU A 1 29 ? 8.832 25.697 31.465 1.00 0.00 29 GLU A CA 13
ATOM 7168 C C . GLU A 1 29 ? 10.231 25.819 32.013 1.00 0.00 29 GLU A C 13
ATOM 7169 O O . GLU A 1 29 ? 10.401 26.093 33.197 1.00 0.00 29 GLU A O 13
ATOM 7181 N N . ALA A 1 30 ? 11.305 25.670 31.188 1.00 0.00 30 ALA A N 13
ATOM 7182 C CA . ALA A 1 30 ? 12.678 25.725 31.684 1.00 0.00 30 ALA A CA 13
ATOM 7183 C C . ALA A 1 30 ? 13.226 27.145 31.845 1.00 0.00 30 ALA A C 13
ATOM 7184 O O . ALA A 1 30 ? 14.116 27.407 32.646 1.00 0.00 30 ALA A O 13
ATOM 7191 N N . ALA A 1 31 ? 12.678 28.126 31.086 1.00 0.00 31 ALA A N 13
ATOM 7192 C CA . ALA A 1 31 ? 12.938 29.552 31.275 1.00 0.00 31 ALA A CA 13
ATOM 7193 C C . ALA A 1 31 ? 11.947 30.229 32.215 1.00 0.00 31 ALA A C 13
ATOM 7194 O O . ALA A 1 31 ? 12.074 31.433 32.428 1.00 0.00 31 ALA A O 13
ATOM 7201 N N . LYS A 1 32 ? 10.955 29.501 32.827 1.00 0.00 32 LYS A N 13
ATOM 7202 C CA . LYS A 1 32 ? 9.759 30.057 33.495 1.00 0.00 32 LYS A CA 13
ATOM 7203 C C . LYS A 1 32 ? 10.013 30.804 34.792 1.00 0.00 32 LYS A C 13
ATOM 7204 O O . LYS A 1 32 ? 9.526 31.921 34.969 1.00 0.00 32 LYS A O 13
ATOM 7223 N N . GLU A 1 33 ? 10.798 30.195 35.732 1.00 0.00 33 GLU A N 13
ATOM 7224 C CA . GLU A 1 33 ? 11.240 30.809 36.990 1.00 0.00 33 GLU A CA 13
ATOM 7225 C C . GLU A 1 33 ? 12.570 31.502 36.786 1.00 0.00 33 GLU A C 13
ATOM 7226 O O . GLU A 1 33 ? 13.034 32.298 37.594 1.00 0.00 33 GLU A O 13
ATOM 7238 N N . ALA A 1 34 ? 13.220 31.123 35.657 1.00 0.00 34 ALA A N 13
ATOM 7239 C CA . ALA A 1 34 ? 14.616 31.323 35.351 1.00 0.00 34 ALA A CA 13
ATOM 7240 C C . ALA A 1 34 ? 14.839 32.630 34.637 1.00 0.00 34 ALA A C 13
ATOM 7241 O O . ALA A 1 34 ? 15.768 33.353 34.968 1.00 0.00 34 ALA A O 13
ATOM 7248 N N . VAL A 1 35 ? 14.012 32.969 33.603 1.00 0.00 35 VAL A N 13
ATOM 7249 C CA . VAL A 1 35 ? 13.957 34.233 32.857 1.00 0.00 35 VAL A CA 13
ATOM 7250 C C . VAL A 1 35 ? 15.218 34.499 32.001 1.00 0.00 35 VAL A C 13
ATOM 7251 O O . VAL A 1 35 ? 15.529 35.615 31.592 1.00 0.00 35 VAL A O 13
ATOM 7264 N N . ASN A 1 36 ? 16.006 33.430 31.727 1.00 0.00 36 ASN A N 13
ATOM 7265 C CA . ASN A 1 36 ? 17.300 33.556 31.096 1.00 0.00 36 ASN A CA 13
ATOM 7266 C C . ASN A 1 36 ? 17.652 32.207 30.521 1.00 0.00 36 ASN A C 13
ATOM 7267 O O . ASN A 1 36 ? 17.733 32.031 29.308 1.00 0.00 36 ASN A O 13
ATOM 7278 N N . LEU A 1 37 ? 17.925 31.238 31.439 1.00 0.00 37 LEU A N 13
ATOM 7279 C CA . LEU A 1 37 ? 18.351 29.870 31.238 1.00 0.00 37 LEU A CA 13
ATOM 7280 C C . LEU A 1 37 ? 19.797 29.760 30.734 1.00 0.00 37 LEU A C 13
ATOM 7281 O O . LEU A 1 37 ? 20.089 28.940 29.867 1.00 0.00 37 LEU A O 13
ATOM 7297 N N . LYS A 1 38 ? 20.737 30.605 31.238 1.00 0.00 38 LYS A N 13
ATOM 7298 C CA . LYS A 1 38 ? 22.143 30.522 30.888 1.00 0.00 38 LYS A CA 13
ATOM 7299 C C . LYS A 1 38 ? 22.938 30.980 32.128 1.00 0.00 38 LYS A C 13
ATOM 7300 O O . LYS A 1 38 ? 22.796 30.311 33.192 1.00 0.00 38 LYS A O 13
ATOM 7320 N N . GLU A 1 1 ? 0.059 0.290 9.556 1.00 0.00 1 GLU A N 14
ATOM 7321 C CA . GLU A 1 1 ? 0.292 -0.548 8.359 1.00 0.00 1 GLU A CA 14
ATOM 7322 C C . GLU A 1 1 ? -0.521 -1.804 8.334 1.00 0.00 1 GLU A C 14
ATOM 7323 O O . GLU A 1 1 ? -1.260 -2.022 7.383 1.00 0.00 1 GLU A O 14
ATOM 7337 N N . ALA A 1 2 ? -0.415 -2.693 9.363 1.00 0.00 2 ALA A N 14
ATOM 7338 C CA . ALA A 1 2 ? -1.162 -3.951 9.450 1.00 0.00 2 ALA A CA 14
ATOM 7339 C C . ALA A 1 2 ? -2.606 -3.795 9.914 1.00 0.00 2 ALA A C 14
ATOM 7340 O O . ALA A 1 2 ? -3.441 -4.649 9.634 1.00 0.00 2 ALA A O 14
ATOM 7347 N N . TYR A 1 3 ? -2.945 -2.690 10.618 1.00 0.00 3 TYR A N 14
ATOM 7348 C CA . TYR A 1 3 ? -4.307 -2.413 11.007 1.00 0.00 3 TYR A CA 14
ATOM 7349 C C . TYR A 1 3 ? -4.206 -0.942 11.272 1.00 0.00 3 TYR A C 14
ATOM 7350 O O . TYR A 1 3 ? -3.088 -0.425 11.296 1.00 0.00 3 TYR A O 14
ATOM 7368 N N . LYS A 1 4 ? -5.381 -0.264 11.425 1.00 0.00 4 LYS A N 14
ATOM 7369 C CA . LYS A 1 4 ? -5.586 1.165 11.675 1.00 0.00 4 LYS A CA 14
ATOM 7370 C C . LYS A 1 4 ? -5.538 2.015 10.410 1.00 0.00 4 LYS A C 14
ATOM 7371 O O . LYS A 1 4 ? -5.498 3.241 10.456 1.00 0.00 4 LYS A O 14
ATOM 7390 N N . LYS A 1 5 ? -5.592 1.344 9.224 1.00 0.00 5 LYS A N 14
ATOM 7391 C CA . LYS A 1 5 ? -5.706 1.878 7.865 1.00 0.00 5 LYS A CA 14
ATOM 7392 C C . LYS A 1 5 ? -4.376 2.383 7.343 1.00 0.00 5 LYS A C 14
ATOM 7393 O O . LYS A 1 5 ? -3.686 1.699 6.593 1.00 0.00 5 LYS A O 14
ATOM 7412 N N . ALA A 1 6 ? -4.028 3.640 7.714 1.00 0.00 6 ALA A N 14
ATOM 7413 C CA . ALA A 1 6 ? -2.766 4.280 7.381 1.00 0.00 6 ALA A CA 14
ATOM 7414 C C . ALA A 1 6 ? -1.758 4.031 8.483 1.00 0.00 6 ALA A C 14
ATOM 7415 O O . ALA A 1 6 ? -1.197 2.940 8.634 1.00 0.00 6 ALA A O 14
ATOM 7422 N N . LYS A 1 7 ? -1.560 5.082 9.320 1.00 0.00 7 LYS A N 14
ATOM 7423 C CA . LYS A 1 7 ? -0.765 5.087 10.524 1.00 0.00 7 LYS A CA 14
ATOM 7424 C C . LYS A 1 7 ? -1.747 4.958 11.658 1.00 0.00 7 LYS A C 14
ATOM 7425 O O . LYS A 1 7 ? -2.953 5.002 11.431 1.00 0.00 7 LYS A O 14
ATOM 7444 N N . GLN A 1 8 ? -1.264 4.740 12.901 1.00 0.00 8 GLN A N 14
ATOM 7445 C CA . GLN A 1 8 ? -2.032 4.366 14.074 1.00 0.00 8 GLN A CA 14
ATOM 7446 C C . GLN A 1 8 ? -2.987 5.440 14.584 1.00 0.00 8 GLN A C 14
ATOM 7447 O O . GLN A 1 8 ? -4.195 5.310 14.400 1.00 0.00 8 GLN A O 14
ATOM 7461 N N . ALA A 1 9 ? -2.484 6.483 15.281 1.00 0.00 9 ALA A N 14
ATOM 7462 C CA . ALA A 1 9 ? -3.247 7.674 15.623 1.00 0.00 9 ALA A CA 14
ATOM 7463 C C . ALA A 1 9 ? -2.873 8.802 14.687 1.00 0.00 9 ALA A C 14
ATOM 7464 O O . ALA A 1 9 ? -3.651 9.732 14.489 1.00 0.00 9 ALA A O 14
ATOM 7471 N N . SER A 1 10 ? -1.614 8.743 14.157 1.00 0.00 10 SER A N 14
ATOM 7472 C CA . SER A 1 10 ? -0.923 9.710 13.315 1.00 0.00 10 SER A CA 14
ATOM 7473 C C . SER A 1 10 ? -0.409 10.940 14.027 1.00 0.00 10 SER A C 14
ATOM 7474 O O . SER A 1 10 ? -0.204 11.983 13.409 1.00 0.00 10 SER A O 14
ATOM 7482 N N . GLN A 1 11 ? -0.137 10.795 15.354 1.00 0.00 11 GLN A N 14
ATOM 7483 C CA . GLN A 1 11 ? 0.283 11.853 16.259 1.00 0.00 11 GLN A CA 14
ATOM 7484 C C . GLN A 1 11 ? 1.781 12.071 16.201 1.00 0.00 11 GLN A C 14
ATOM 7485 O O . GLN A 1 11 ? 2.271 13.197 16.229 1.00 0.00 11 GLN A O 14
ATOM 7499 N N . ASP A 1 12 ? 2.540 10.968 15.979 1.00 0.00 12 ASP A N 14
ATOM 7500 C CA . ASP A 1 12 ? 3.995 10.878 15.868 1.00 0.00 12 ASP A CA 14
ATOM 7501 C C . ASP A 1 12 ? 4.470 11.305 14.497 1.00 0.00 12 ASP A C 14
ATOM 7502 O O . ASP A 1 12 ? 5.655 11.514 14.252 1.00 0.00 12 ASP A O 14
ATOM 7511 N N . ALA A 1 13 ? 3.501 11.493 13.567 1.00 0.00 13 ALA A N 14
ATOM 7512 C CA . ALA A 1 13 ? 3.721 11.918 12.200 1.00 0.00 13 ALA A CA 14
ATOM 7513 C C . ALA A 1 13 ? 3.572 13.413 12.094 1.00 0.00 13 ALA A C 14
ATOM 7514 O O . ALA A 1 13 ? 4.077 14.018 11.155 1.00 0.00 13 ALA A O 14
ATOM 7521 N N . GLU A 1 14 ? 2.851 14.020 13.080 1.00 0.00 14 GLU A N 14
ATOM 7522 C CA . GLU A 1 14 ? 2.635 15.438 13.243 1.00 0.00 14 GLU A CA 14
ATOM 7523 C C . GLU A 1 14 ? 3.697 16.017 14.135 1.00 0.00 14 GLU A C 14
ATOM 7524 O O . GLU A 1 14 ? 4.296 17.058 13.858 1.00 0.00 14 GLU A O 14
ATOM 7536 N N . GLN A 1 15 ? 3.966 15.317 15.274 1.00 0.00 15 GLN A N 14
ATOM 7537 C CA . GLN A 1 15 ? 4.795 15.767 16.390 1.00 0.00 15 GLN A CA 14
ATOM 7538 C C . GLN A 1 15 ? 6.268 15.744 16.053 1.00 0.00 15 GLN A C 14
ATOM 7539 O O . GLN A 1 15 ? 7.055 16.527 16.571 1.00 0.00 15 GLN A O 14
ATOM 7553 N N . ALA A 1 16 ? 6.624 14.934 15.018 1.00 0.00 16 ALA A N 14
ATOM 7554 C CA . ALA A 1 16 ? 7.906 14.953 14.337 1.00 0.00 16 ALA A CA 14
ATOM 7555 C C . ALA A 1 16 ? 8.183 16.220 13.537 1.00 0.00 16 ALA A C 14
ATOM 7556 O O . ALA A 1 16 ? 9.344 16.563 13.344 1.00 0.00 16 ALA A O 14
ATOM 7563 N N . ALA A 1 17 ? 7.144 16.991 13.081 1.00 0.00 17 ALA A N 14
ATOM 7564 C CA . ALA A 1 17 ? 7.380 18.235 12.343 1.00 0.00 17 ALA A CA 14
ATOM 7565 C C . ALA A 1 17 ? 7.511 19.455 13.240 1.00 0.00 17 ALA A C 14
ATOM 7566 O O . ALA A 1 17 ? 8.051 20.478 12.831 1.00 0.00 17 ALA A O 14
ATOM 7573 N N . LYS A 1 18 ? 7.015 19.382 14.505 1.00 0.00 18 LYS A N 14
ATOM 7574 C CA . LYS A 1 18 ? 6.948 20.513 15.425 1.00 0.00 18 LYS A CA 14
ATOM 7575 C C . LYS A 1 18 ? 8.213 20.636 16.232 1.00 0.00 18 LYS A C 14
ATOM 7576 O O . LYS A 1 18 ? 8.598 21.716 16.677 1.00 0.00 18 LYS A O 14
ATOM 7595 N N . ASP A 1 19 ? 8.950 19.505 16.396 1.00 0.00 19 ASP A N 14
ATOM 7596 C CA . ASP A 1 19 ? 10.117 19.361 17.269 1.00 0.00 19 ASP A CA 14
ATOM 7597 C C . ASP A 1 19 ? 11.424 19.908 16.683 1.00 0.00 19 ASP A C 14
ATOM 7598 O O . ASP A 1 19 ? 12.520 19.713 17.200 1.00 0.00 19 ASP A O 14
ATOM 7607 N N . ALA A 1 20 ? 11.280 20.675 15.573 1.00 0.00 20 ALA A N 14
ATOM 7608 C CA . ALA A 1 20 ? 12.251 21.551 14.943 1.00 0.00 20 ALA A CA 14
ATOM 7609 C C . ALA A 1 20 ? 12.161 22.962 15.494 1.00 0.00 20 ALA A C 14
ATOM 7610 O O . ALA A 1 20 ? 13.164 23.668 15.562 1.00 0.00 20 ALA A O 14
ATOM 7617 N N . GLU A 1 21 ? 10.933 23.384 15.926 1.00 0.00 21 GLU A N 14
ATOM 7618 C CA . GLU A 1 21 ? 10.628 24.649 16.575 1.00 0.00 21 GLU A CA 14
ATOM 7619 C C . GLU A 1 21 ? 10.755 24.469 18.070 1.00 0.00 21 GLU A C 14
ATOM 7620 O O . GLU A 1 21 ? 11.224 25.361 18.781 1.00 0.00 21 GLU A O 14
ATOM 7632 N N . ASN A 1 22 ? 10.403 23.249 18.587 1.00 0.00 22 ASN A N 14
ATOM 7633 C CA . ASN A 1 22 ? 10.402 22.907 20.017 1.00 0.00 22 ASN A CA 14
ATOM 7634 C C . ASN A 1 22 ? 11.789 22.726 20.605 1.00 0.00 22 ASN A C 14
ATOM 7635 O O . ASN A 1 22 ? 11.944 22.604 21.808 1.00 0.00 22 ASN A O 14
ATOM 7646 N N . ALA A 1 23 ? 12.855 22.771 19.770 1.00 0.00 23 ALA A N 14
ATOM 7647 C CA . ALA A 1 23 ? 14.237 22.635 20.206 1.00 0.00 23 ALA A CA 14
ATOM 7648 C C . ALA A 1 23 ? 14.768 23.895 20.874 1.00 0.00 23 ALA A C 14
ATOM 7649 O O . ALA A 1 23 ? 15.613 23.817 21.759 1.00 0.00 23 ALA A O 14
ATOM 7656 N N . SER A 1 24 ? 14.261 25.099 20.478 1.00 0.00 24 SER A N 14
ATOM 7657 C CA . SER A 1 24 ? 14.438 26.362 21.210 1.00 0.00 24 SER A CA 14
ATOM 7658 C C . SER A 1 24 ? 13.298 26.587 22.182 1.00 0.00 24 SER A C 14
ATOM 7659 O O . SER A 1 24 ? 13.465 27.243 23.204 1.00 0.00 24 SER A O 14
ATOM 7667 N N . LYS A 1 25 ? 12.104 26.012 21.897 1.00 0.00 25 LYS A N 14
ATOM 7668 C CA . LYS A 1 25 ? 10.880 26.158 22.678 1.00 0.00 25 LYS A CA 14
ATOM 7669 C C . LYS A 1 25 ? 10.743 25.119 23.772 1.00 0.00 25 LYS A C 14
ATOM 7670 O O . LYS A 1 25 ? 9.664 24.872 24.302 1.00 0.00 25 LYS A O 14
ATOM 7689 N N . GLU A 1 26 ? 11.903 24.556 24.203 1.00 0.00 26 GLU A N 14
ATOM 7690 C CA . GLU A 1 26 ? 12.067 23.608 25.294 1.00 0.00 26 GLU A CA 14
ATOM 7691 C C . GLU A 1 26 ? 12.166 24.314 26.636 1.00 0.00 26 GLU A C 14
ATOM 7692 O O . GLU A 1 26 ? 12.083 23.715 27.704 1.00 0.00 26 GLU A O 14
ATOM 7704 N N . ALA A 1 27 ? 12.266 25.677 26.580 1.00 0.00 27 ALA A N 14
ATOM 7705 C CA . ALA A 1 27 ? 12.108 26.637 27.675 1.00 0.00 27 ALA A CA 14
ATOM 7706 C C . ALA A 1 27 ? 10.701 26.684 28.274 1.00 0.00 27 ALA A C 14
ATOM 7707 O O . ALA A 1 27 ? 10.528 26.987 29.458 1.00 0.00 27 ALA A O 14
ATOM 7714 N N . GLU A 1 28 ? 9.661 26.284 27.462 1.00 0.00 28 GLU A N 14
ATOM 7715 C CA . GLU A 1 28 ? 8.231 26.305 27.784 1.00 0.00 28 GLU A CA 14
ATOM 7716 C C . GLU A 1 28 ? 7.796 25.310 28.847 1.00 0.00 28 GLU A C 14
ATOM 7717 O O . GLU A 1 28 ? 6.669 25.391 29.330 1.00 0.00 28 GLU A O 14
ATOM 7729 N N . GLU A 1 29 ? 8.664 24.347 29.261 1.00 0.00 29 GLU A N 14
ATOM 7730 C CA . GLU A 1 29 ? 8.401 23.479 30.405 1.00 0.00 29 GLU A CA 14
ATOM 7731 C C . GLU A 1 29 ? 8.931 23.990 31.736 1.00 0.00 29 GLU A C 14
ATOM 7732 O O . GLU A 1 29 ? 8.222 23.958 32.741 1.00 0.00 29 GLU A O 14
ATOM 7744 N N . ALA A 1 30 ? 10.210 24.446 31.803 1.00 0.00 30 ALA A N 14
ATOM 7745 C CA . ALA A 1 30 ? 10.892 24.823 33.038 1.00 0.00 30 ALA A CA 14
ATOM 7746 C C . ALA A 1 30 ? 10.702 26.286 33.371 1.00 0.00 30 ALA A C 14
ATOM 7747 O O . ALA A 1 30 ? 10.670 26.660 34.545 1.00 0.00 30 ALA A O 14
ATOM 7754 N N . ALA A 1 31 ? 10.549 27.147 32.321 1.00 0.00 31 ALA A N 14
ATOM 7755 C CA . ALA A 1 31 ? 10.178 28.556 32.452 1.00 0.00 31 ALA A CA 14
ATOM 7756 C C . ALA A 1 31 ? 8.679 28.737 32.396 1.00 0.00 31 ALA A C 14
ATOM 7757 O O . ALA A 1 31 ? 8.127 29.471 33.213 1.00 0.00 31 ALA A O 14
ATOM 7764 N N . LYS A 1 32 ? 7.990 28.058 31.434 1.00 0.00 32 LYS A N 14
ATOM 7765 C CA . LYS A 1 32 ? 6.531 28.009 31.288 1.00 0.00 32 LYS A CA 14
ATOM 7766 C C . LYS A 1 32 ? 5.944 29.261 30.685 1.00 0.00 32 LYS A C 14
ATOM 7767 O O . LYS A 1 32 ? 5.104 29.940 31.283 1.00 0.00 32 LYS A O 14
ATOM 7786 N N . GLU A 1 33 ? 6.365 29.551 29.425 1.00 0.00 33 GLU A N 14
ATOM 7787 C CA . GLU A 1 33 ? 6.300 30.881 28.796 1.00 0.00 33 GLU A CA 14
ATOM 7788 C C . GLU A 1 33 ? 4.888 31.300 28.404 1.00 0.00 33 GLU A C 14
ATOM 7789 O O . GLU A 1 33 ? 4.522 32.476 28.411 1.00 0.00 33 GLU A O 14
ATOM 7801 N N . ALA A 1 34 ? 4.061 30.271 28.077 1.00 0.00 34 ALA A N 14
ATOM 7802 C CA . ALA A 1 34 ? 2.683 30.390 27.662 1.00 0.00 34 ALA A CA 14
ATOM 7803 C C . ALA A 1 34 ? 1.731 30.352 28.847 1.00 0.00 34 ALA A C 14
ATOM 7804 O O . ALA A 1 34 ? 0.595 30.797 28.748 1.00 0.00 34 ALA A O 14
ATOM 7811 N N . VAL A 1 35 ? 2.166 29.795 30.012 1.00 0.00 35 VAL A N 14
ATOM 7812 C CA . VAL A 1 35 ? 1.297 29.502 31.153 1.00 0.00 35 VAL A CA 14
ATOM 7813 C C . VAL A 1 35 ? 1.432 30.601 32.197 1.00 0.00 35 VAL A C 14
ATOM 7814 O O . VAL A 1 35 ? 0.516 30.861 32.971 1.00 0.00 35 VAL A O 14
ATOM 7827 N N . ASN A 1 36 ? 2.611 31.276 32.223 1.00 0.00 36 ASN A N 14
ATOM 7828 C CA . ASN A 1 36 ? 3.016 32.313 33.166 1.00 0.00 36 ASN A CA 14
ATOM 7829 C C . ASN A 1 36 ? 2.535 33.659 32.646 1.00 0.00 36 ASN A C 14
ATOM 7830 O O . ASN A 1 36 ? 1.537 34.165 33.155 1.00 0.00 36 ASN A O 14
ATOM 7841 N N . LEU A 1 37 ? 3.253 34.221 31.628 1.00 0.00 37 LEU A N 14
ATOM 7842 C CA . LEU A 1 37 ? 2.968 35.450 30.893 1.00 0.00 37 LEU A CA 14
ATOM 7843 C C . LEU A 1 37 ? 3.920 36.562 31.320 1.00 0.00 37 LEU A C 14
ATOM 7844 O O . LEU A 1 37 ? 3.960 37.614 30.683 1.00 0.00 37 LEU A O 14
ATOM 7860 N N . LYS A 1 38 ? 4.708 36.369 32.417 1.00 0.00 38 LYS A N 14
ATOM 7861 C CA . LYS A 1 38 ? 5.552 37.401 33.008 1.00 0.00 38 LYS A CA 14
ATOM 7862 C C . LYS A 1 38 ? 7.073 37.083 32.876 1.00 0.00 38 LYS A C 14
ATOM 7863 O O . LYS A 1 38 ? 7.865 38.033 32.568 1.00 0.00 38 LYS A O 14
ATOM 7883 N N . GLU A 1 1 ? -0.348 10.091 -2.097 1.00 0.00 1 GLU A N 15
ATOM 7884 C CA . GLU A 1 1 ? 0.358 9.238 -3.073 1.00 0.00 1 GLU A CA 15
ATOM 7885 C C . GLU A 1 1 ? -0.548 8.060 -3.237 1.00 0.00 1 GLU A C 15
ATOM 7886 O O . GLU A 1 1 ? -1.763 8.242 -3.203 1.00 0.00 1 GLU A O 15
ATOM 7900 N N . ALA A 1 2 ? 0.001 6.829 -3.366 1.00 0.00 2 ALA A N 15
ATOM 7901 C CA . ALA A 1 2 ? -0.796 5.629 -3.468 1.00 0.00 2 ALA A CA 15
ATOM 7902 C C . ALA A 1 2 ? 0.118 4.513 -3.047 1.00 0.00 2 ALA A C 15
ATOM 7903 O O . ALA A 1 2 ? 0.620 3.778 -3.895 1.00 0.00 2 ALA A O 15
ATOM 7910 N N . TYR A 1 3 ? 0.380 4.421 -1.712 1.00 0.00 3 TYR A N 15
ATOM 7911 C CA . TYR A 1 3 ? 1.164 3.413 -1.004 1.00 0.00 3 TYR A CA 15
ATOM 7912 C C . TYR A 1 3 ? 2.601 3.887 -0.897 1.00 0.00 3 TYR A C 15
ATOM 7913 O O . TYR A 1 3 ? 2.904 4.743 -0.071 1.00 0.00 3 TYR A O 15
ATOM 7931 N N . LYS A 1 4 ? 3.507 3.333 -1.747 1.00 0.00 4 LYS A N 15
ATOM 7932 C CA . LYS A 1 4 ? 4.942 3.580 -1.847 1.00 0.00 4 LYS A CA 15
ATOM 7933 C C . LYS A 1 4 ? 5.735 2.908 -0.737 1.00 0.00 4 LYS A C 15
ATOM 7934 O O . LYS A 1 4 ? 6.182 1.774 -0.886 1.00 0.00 4 LYS A O 15
ATOM 7953 N N . LYS A 1 5 ? 5.942 3.616 0.403 1.00 0.00 5 LYS A N 15
ATOM 7954 C CA . LYS A 1 5 ? 6.675 3.151 1.569 1.00 0.00 5 LYS A CA 15
ATOM 7955 C C . LYS A 1 5 ? 5.920 3.687 2.771 1.00 0.00 5 LYS A C 15
ATOM 7956 O O . LYS A 1 5 ? 6.493 4.307 3.668 1.00 0.00 5 LYS A O 15
ATOM 7975 N N . ALA A 1 6 ? 4.584 3.434 2.814 1.00 0.00 6 ALA A N 15
ATOM 7976 C CA . ALA A 1 6 ? 3.660 3.841 3.862 1.00 0.00 6 ALA A CA 15
ATOM 7977 C C . ALA A 1 6 ? 3.590 2.768 4.929 1.00 0.00 6 ALA A C 15
ATOM 7978 O O . ALA A 1 6 ? 3.055 1.684 4.700 1.00 0.00 6 ALA A O 15
ATOM 7985 N N . LYS A 1 7 ? 4.197 3.068 6.109 1.00 0.00 7 LYS A N 15
ATOM 7986 C CA . LYS A 1 7 ? 4.481 2.147 7.196 1.00 0.00 7 LYS A CA 15
ATOM 7987 C C . LYS A 1 7 ? 3.496 2.238 8.340 1.00 0.00 7 LYS A C 15
ATOM 7988 O O . LYS A 1 7 ? 3.621 1.507 9.314 1.00 0.00 7 LYS A O 15
ATOM 8007 N N . GLN A 1 8 ? 2.583 3.225 8.310 1.00 0.00 8 GLN A N 15
ATOM 8008 C CA . GLN A 1 8 ? 1.893 3.733 9.467 1.00 0.00 8 GLN A CA 15
ATOM 8009 C C . GLN A 1 8 ? 1.024 4.712 8.735 1.00 0.00 8 GLN A C 15
ATOM 8010 O O . GLN A 1 8 ? 1.047 4.711 7.500 1.00 0.00 8 GLN A O 15
ATOM 8024 N N . ALA A 1 9 ? 0.326 5.630 9.445 1.00 0.00 9 ALA A N 15
ATOM 8025 C CA . ALA A 1 9 ? -0.325 6.790 8.870 1.00 0.00 9 ALA A CA 15
ATOM 8026 C C . ALA A 1 9 ? 0.573 7.985 9.114 1.00 0.00 9 ALA A C 15
ATOM 8027 O O . ALA A 1 9 ? 1.736 7.854 9.499 1.00 0.00 9 ALA A O 15
ATOM 8034 N N . SER A 1 10 ? 0.034 9.204 8.923 1.00 0.00 10 SER A N 15
ATOM 8035 C CA . SER A 1 10 ? 0.779 10.460 8.868 1.00 0.00 10 SER A CA 15
ATOM 8036 C C . SER A 1 10 ? 0.785 11.169 10.204 1.00 0.00 10 SER A C 15
ATOM 8037 O O . SER A 1 10 ? 0.711 12.390 10.268 1.00 0.00 10 SER A O 15
ATOM 8045 N N . GLN A 1 11 ? 0.950 10.347 11.278 1.00 0.00 11 GLN A N 15
ATOM 8046 C CA . GLN A 1 11 ? 1.050 10.654 12.699 1.00 0.00 11 GLN A CA 15
ATOM 8047 C C . GLN A 1 11 ? 2.502 10.913 13.067 1.00 0.00 11 GLN A C 15
ATOM 8048 O O . GLN A 1 11 ? 2.842 11.767 13.886 1.00 0.00 11 GLN A O 15
ATOM 8062 N N . ASP A 1 12 ? 3.414 10.192 12.353 1.00 0.00 12 ASP A N 15
ATOM 8063 C CA . ASP A 1 12 ? 4.858 10.144 12.541 1.00 0.00 12 ASP A CA 15
ATOM 8064 C C . ASP A 1 12 ? 5.513 11.175 11.654 1.00 0.00 12 ASP A C 15
ATOM 8065 O O . ASP A 1 12 ? 6.733 11.265 11.554 1.00 0.00 12 ASP A O 15
ATOM 8074 N N . ALA A 1 13 ? 4.665 12.011 11.014 1.00 0.00 13 ALA A N 15
ATOM 8075 C CA . ALA A 1 13 ? 5.010 13.207 10.285 1.00 0.00 13 ALA A CA 15
ATOM 8076 C C . ALA A 1 13 ? 4.358 14.391 10.967 1.00 0.00 13 ALA A C 15
ATOM 8077 O O . ALA A 1 13 ? 4.669 15.527 10.629 1.00 0.00 13 ALA A O 15
ATOM 8084 N N . GLU A 1 14 ? 3.444 14.168 11.964 1.00 0.00 14 GLU A N 15
ATOM 8085 C CA . GLU A 1 14 ? 2.859 15.232 12.789 1.00 0.00 14 GLU A CA 15
ATOM 8086 C C . GLU A 1 14 ? 3.708 15.437 14.022 1.00 0.00 14 GLU A C 15
ATOM 8087 O O . GLU A 1 14 ? 3.934 16.559 14.463 1.00 0.00 14 GLU A O 15
ATOM 8099 N N . GLN A 1 15 ? 4.217 14.325 14.616 1.00 0.00 15 GLN A N 15
ATOM 8100 C CA . GLN A 1 15 ? 4.974 14.307 15.854 1.00 0.00 15 GLN A CA 15
ATOM 8101 C C . GLN A 1 15 ? 6.400 14.794 15.641 1.00 0.00 15 GLN A C 15
ATOM 8102 O O . GLN A 1 15 ? 6.901 15.661 16.353 1.00 0.00 15 GLN A O 15
ATOM 8116 N N . ALA A 1 16 ? 7.038 14.298 14.550 1.00 0.00 16 ALA A N 15
ATOM 8117 C CA . ALA A 1 16 ? 8.399 14.632 14.139 1.00 0.00 16 ALA A CA 15
ATOM 8118 C C . ALA A 1 16 ? 8.453 15.905 13.300 1.00 0.00 16 ALA A C 15
ATOM 8119 O O . ALA A 1 16 ? 9.500 16.317 12.803 1.00 0.00 16 ALA A O 15
ATOM 8126 N N . ALA A 1 17 ? 7.277 16.569 13.157 1.00 0.00 17 ALA A N 15
ATOM 8127 C CA . ALA A 1 17 ? 7.095 17.964 12.784 1.00 0.00 17 ALA A CA 15
ATOM 8128 C C . ALA A 1 17 ? 7.036 18.873 13.997 1.00 0.00 17 ALA A C 15
ATO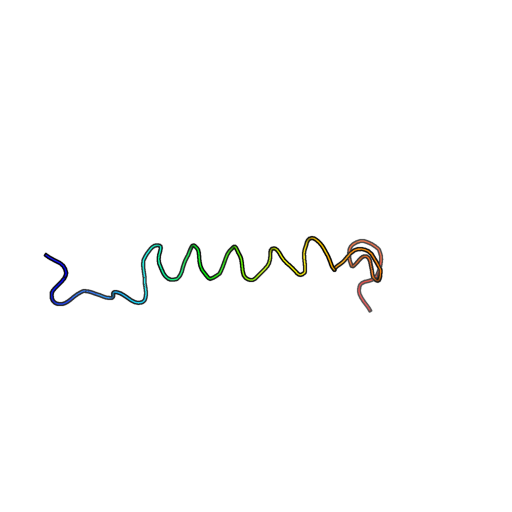M 8129 O O . ALA A 1 17 ? 7.269 20.073 13.875 1.00 0.00 17 ALA A O 15
ATOM 8136 N N . LYS A 1 18 ? 6.687 18.325 15.210 1.00 0.00 18 LYS A N 15
ATOM 8137 C CA . LYS A 1 18 ? 6.273 19.091 16.383 1.00 0.00 18 LYS A CA 15
ATOM 8138 C C . LYS A 1 18 ? 7.474 19.488 17.210 1.00 0.00 18 LYS A C 15
ATOM 8139 O O . LYS A 1 18 ? 7.545 20.597 17.736 1.00 0.00 18 LYS A O 15
ATOM 8158 N N . ASP A 1 19 ? 8.503 18.600 17.290 1.00 0.00 19 ASP A N 15
ATOM 8159 C CA . ASP A 1 19 ? 9.693 18.679 18.150 1.00 0.00 19 ASP A CA 15
ATOM 8160 C C . ASP A 1 19 ? 10.815 19.432 17.472 1.00 0.00 19 ASP A C 15
ATOM 8161 O O . ASP A 1 19 ? 11.993 19.298 17.795 1.00 0.00 19 ASP A O 15
ATOM 8170 N N . ALA A 1 20 ? 10.409 20.328 16.548 1.00 0.00 20 ALA A N 15
ATOM 8171 C CA . ALA A 1 20 ? 11.111 21.483 16.054 1.00 0.00 20 ALA A CA 15
ATOM 8172 C C . ALA A 1 20 ? 10.756 22.687 16.912 1.00 0.00 20 ALA A C 15
ATOM 8173 O O . ALA A 1 20 ? 11.637 23.376 17.414 1.00 0.00 20 ALA A O 15
ATOM 8180 N N . GLU A 1 21 ? 9.434 22.966 17.096 1.00 0.00 21 GLU A N 15
ATOM 8181 C CA . GLU A 1 21 ? 8.868 24.193 17.670 1.00 0.00 21 GLU A CA 15
ATOM 8182 C C . GLU A 1 21 ? 8.712 24.047 19.167 1.00 0.00 21 GLU A C 15
ATOM 8183 O O . GLU A 1 21 ? 8.913 24.961 19.970 1.00 0.00 21 GLU A O 15
ATOM 8195 N N . ASN A 1 22 ? 8.391 22.784 19.552 1.00 0.00 22 ASN A N 15
ATOM 8196 C CA . ASN A 1 22 ? 8.170 22.240 20.888 1.00 0.00 22 ASN A CA 15
ATOM 8197 C C . ASN A 1 22 ? 9.470 22.149 21.680 1.00 0.00 22 ASN A C 15
ATOM 8198 O O . ASN A 1 22 ? 9.476 22.218 22.904 1.00 0.00 22 ASN A O 15
ATOM 8209 N N . ALA A 1 23 ? 10.623 22.125 20.954 1.00 0.00 23 ALA A N 15
ATOM 8210 C CA . ALA A 1 23 ? 11.975 21.998 21.494 1.00 0.00 23 ALA A CA 15
ATOM 8211 C C . ALA A 1 23 ? 12.509 23.289 22.097 1.00 0.00 23 ALA A C 15
ATOM 8212 O O . ALA A 1 23 ? 13.380 23.280 22.964 1.00 0.00 23 ALA A O 15
ATOM 8219 N N . SER A 1 24 ? 11.979 24.453 21.636 1.00 0.00 24 SER A N 15
ATOM 8220 C CA . SER A 1 24 ? 12.195 25.780 22.210 1.00 0.00 24 SER A CA 15
ATOM 8221 C C . SER A 1 24 ? 11.141 26.115 23.251 1.00 0.00 24 SER A C 15
ATOM 8222 O O . SER A 1 24 ? 11.365 26.929 24.145 1.00 0.00 24 SER A O 15
ATOM 8230 N N . LYS A 1 25 ? 9.953 25.441 23.171 1.00 0.00 25 LYS A N 15
ATOM 8231 C CA . LYS A 1 25 ? 8.805 25.607 24.061 1.00 0.00 25 LYS A CA 15
ATOM 8232 C C . LYS A 1 25 ? 9.016 24.858 25.369 1.00 0.00 25 LYS A C 15
ATOM 8233 O O . LYS A 1 25 ? 8.608 25.307 26.439 1.00 0.00 25 LYS A O 15
ATOM 8252 N N . GLU A 1 26 ? 9.796 23.737 25.279 1.00 0.00 26 GLU A N 15
ATOM 8253 C CA . GLU A 1 26 ? 10.400 22.948 26.351 1.00 0.00 26 GLU A CA 15
ATOM 8254 C C . GLU A 1 26 ? 11.360 23.744 27.230 1.00 0.00 26 GLU A C 15
ATOM 8255 O O . GLU A 1 26 ? 11.396 23.601 28.448 1.00 0.00 26 GLU A O 15
ATOM 8267 N N . ALA A 1 27 ? 12.154 24.647 26.589 1.00 0.00 27 ALA A N 15
ATOM 8268 C CA . ALA A 1 27 ? 13.129 25.518 27.226 1.00 0.00 27 ALA A CA 15
ATOM 8269 C C . ALA A 1 27 ? 12.571 26.873 27.646 1.00 0.00 27 ALA A C 15
ATOM 8270 O O . ALA A 1 27 ? 13.333 27.737 28.073 1.00 0.00 27 ALA A O 15
ATOM 8277 N N . GLU A 1 28 ? 11.225 27.089 27.548 1.00 0.00 28 GLU A N 15
ATOM 8278 C CA . GLU A 1 28 ? 10.569 28.361 27.886 1.00 0.00 28 GLU A CA 15
ATOM 8279 C C . GLU A 1 28 ? 10.154 28.460 29.358 1.00 0.00 28 GLU A C 15
ATOM 8280 O O . GLU A 1 28 ? 10.023 29.563 29.880 1.00 0.00 28 GLU A O 15
ATOM 8292 N N . GLU A 1 29 ? 9.982 27.310 30.072 1.00 0.00 29 GLU A N 15
ATOM 8293 C CA . GLU A 1 29 ? 9.572 27.207 31.478 1.00 0.00 29 GLU A CA 15
ATOM 8294 C C . GLU A 1 29 ? 10.795 27.206 32.396 1.00 0.00 29 GLU A C 15
ATOM 8295 O O . GLU A 1 29 ? 10.838 27.821 33.465 1.00 0.00 29 GLU A O 15
ATOM 8307 N N . ALA A 1 30 ? 11.906 26.569 31.923 1.00 0.00 30 ALA A N 15
ATOM 8308 C CA . ALA A 1 30 ? 13.210 26.461 32.586 1.00 0.00 30 ALA A CA 15
ATOM 8309 C C . ALA A 1 30 ? 13.986 27.776 32.605 1.00 0.00 30 ALA A C 15
ATOM 8310 O O . ALA A 1 30 ? 14.920 27.961 33.379 1.00 0.00 30 ALA A O 15
ATOM 8317 N N . ALA A 1 31 ? 13.497 28.745 31.783 1.00 0.00 31 ALA A N 15
ATOM 8318 C CA . ALA A 1 31 ? 13.903 30.141 31.713 1.00 0.00 31 ALA A CA 15
ATOM 8319 C C . ALA A 1 31 ? 13.253 30.996 32.791 1.00 0.00 31 ALA A C 15
ATOM 8320 O O . ALA A 1 31 ? 13.467 32.205 32.827 1.00 0.00 31 ALA A O 15
ATOM 8327 N N . LYS A 1 32 ? 12.414 30.372 33.661 1.00 0.00 32 LYS A N 15
ATOM 8328 C CA . LYS A 1 32 ? 11.627 31.025 34.690 1.00 0.00 32 LYS A CA 15
ATOM 8329 C C . LYS A 1 32 ? 11.672 30.271 36.005 1.00 0.00 32 LYS A C 15
ATOM 8330 O O . LYS A 1 32 ? 11.716 30.944 37.032 1.00 0.00 32 LYS A O 15
ATOM 8349 N N . GLU A 1 33 ? 11.650 28.885 36.042 1.00 0.00 33 GLU A N 15
ATOM 8350 C CA . GLU A 1 33 ? 11.550 28.032 37.262 1.00 0.00 33 GLU A CA 15
ATOM 8351 C C . GLU A 1 33 ? 12.648 28.274 38.293 1.00 0.00 33 GLU A C 15
ATOM 8352 O O . GLU A 1 33 ? 12.437 28.264 39.505 1.00 0.00 33 GLU A O 15
ATOM 8364 N N . ALA A 1 34 ? 13.869 28.467 37.742 1.00 0.00 34 ALA A N 15
ATOM 8365 C CA . ALA A 1 34 ? 15.071 28.910 38.423 1.00 0.00 34 ALA A CA 15
ATOM 8366 C C . ALA A 1 34 ? 15.180 30.424 38.366 1.00 0.00 34 ALA A C 15
ATOM 8367 O O . ALA A 1 34 ? 14.761 31.117 39.289 1.00 0.00 34 ALA A O 15
ATOM 8374 N N . VAL A 1 35 ? 15.753 30.934 37.242 1.00 0.00 35 VAL A N 15
ATOM 8375 C CA . VAL A 1 35 ? 15.932 32.339 36.894 1.00 0.00 35 VAL A CA 15
ATOM 8376 C C . VAL A 1 35 ? 16.389 32.396 35.441 1.00 0.00 35 VAL A C 15
ATOM 8377 O O . VAL A 1 35 ? 15.993 33.302 34.716 1.00 0.00 35 VAL A O 15
ATOM 8390 N N . ASN A 1 36 ? 17.292 31.482 35.002 1.00 0.00 36 ASN A N 15
ATOM 8391 C CA . ASN A 1 36 ? 17.961 31.586 33.720 1.00 0.00 36 ASN A CA 15
ATOM 8392 C C . ASN A 1 36 ? 17.954 30.198 33.150 1.00 0.00 36 ASN A C 15
ATOM 8393 O O . ASN A 1 36 ? 17.090 29.862 32.354 1.00 0.00 36 ASN A O 15
ATOM 8404 N N . LEU A 1 37 ? 18.979 29.361 33.484 1.00 0.00 37 LEU A N 15
ATOM 8405 C CA . LEU A 1 37 ? 19.150 27.976 33.035 1.00 0.00 37 LEU A CA 15
ATOM 8406 C C . LEU A 1 37 ? 19.368 27.849 31.527 1.00 0.00 37 LEU A C 15
ATOM 8407 O O . LEU A 1 37 ? 18.930 26.876 30.915 1.00 0.00 37 LEU A O 15
ATOM 8423 N N . LYS A 1 38 ? 19.971 28.884 30.895 1.00 0.00 38 LYS A N 15
ATOM 8424 C CA . LYS A 1 38 ? 19.957 28.993 29.458 1.00 0.00 38 LYS A CA 15
ATOM 8425 C C . LYS A 1 38 ? 21.088 29.943 29.063 1.00 0.00 38 LYS A C 15
ATOM 8426 O O . LYS A 1 38 ? 21.106 31.094 29.578 1.00 0.00 38 LYS A O 15
ATOM 8446 N N . GLU A 1 1 ? 0.039 0.765 23.272 1.00 0.00 1 GLU A N 16
ATOM 8447 C CA . GLU A 1 1 ? 1.301 -0.004 23.419 1.00 0.00 1 GLU A CA 16
ATOM 8448 C C . GLU A 1 1 ? 2.302 0.538 22.452 1.00 0.00 1 GLU A C 16
ATOM 8449 O O . GLU A 1 1 ? 2.012 1.510 21.755 1.00 0.00 1 GLU A O 16
ATOM 8463 N N . ALA A 1 2 ? 3.491 -0.112 22.357 1.00 0.00 2 ALA A N 16
ATOM 8464 C CA . ALA A 1 2 ? 4.461 0.112 21.318 1.00 0.00 2 ALA A CA 16
ATOM 8465 C C . ALA A 1 2 ? 4.791 -1.284 20.891 1.00 0.00 2 ALA A C 16
ATOM 8466 O O . ALA A 1 2 ? 4.859 -2.194 21.712 1.00 0.00 2 ALA A O 16
ATOM 8473 N N . TYR A 1 3 ? 4.961 -1.447 19.568 1.00 0.00 3 TYR A N 16
ATOM 8474 C CA . TYR A 1 3 ? 5.163 -2.679 18.848 1.00 0.00 3 TYR A CA 16
ATOM 8475 C C . TYR A 1 3 ? 6.047 -2.182 17.731 1.00 0.00 3 TYR A C 16
ATOM 8476 O O . TYR A 1 3 ? 7.248 -2.016 17.923 1.00 0.00 3 TYR A O 16
ATOM 8494 N N . LYS A 1 4 ? 5.462 -1.872 16.552 1.00 0.00 4 LYS A N 16
ATOM 8495 C CA . LYS A 1 4 ? 6.162 -1.298 15.431 1.00 0.00 4 LYS A CA 16
ATOM 8496 C C . LYS A 1 4 ? 5.041 -0.847 14.538 1.00 0.00 4 LYS A C 16
ATOM 8497 O O . LYS A 1 4 ? 4.027 -1.539 14.451 1.00 0.00 4 LYS A O 16
ATOM 8516 N N . LYS A 1 5 ? 5.214 0.308 13.846 1.00 0.00 5 LYS A N 16
ATOM 8517 C CA . LYS A 1 5 ? 4.426 0.782 12.729 1.00 0.00 5 LYS A CA 16
ATOM 8518 C C . LYS A 1 5 ? 5.513 1.601 12.070 1.00 0.00 5 LYS A C 16
ATOM 8519 O O . LYS A 1 5 ? 6.416 2.051 12.780 1.00 0.00 5 LYS A O 16
ATOM 8538 N N . ALA A 1 6 ? 5.483 1.742 10.711 1.00 0.00 6 ALA A N 16
ATOM 8539 C CA . ALA A 1 6 ? 6.340 2.626 9.934 1.00 0.00 6 ALA A CA 16
ATOM 8540 C C . ALA A 1 6 ? 5.702 3.998 9.728 1.00 0.00 6 ALA A C 16
ATOM 8541 O O . ALA A 1 6 ? 5.010 4.548 10.586 1.00 0.00 6 ALA A O 16
ATOM 8548 N N . LYS A 1 7 ? 5.932 4.572 8.517 1.00 0.00 7 LYS A N 16
ATOM 8549 C CA . LYS A 1 7 ? 5.297 5.736 7.938 1.00 0.00 7 LYS A CA 16
ATOM 8550 C C . LYS A 1 7 ? 4.278 5.186 6.966 1.00 0.00 7 LYS A C 16
ATOM 8551 O O . LYS A 1 7 ? 4.640 4.465 6.038 1.00 0.00 7 LYS A O 16
ATOM 8570 N N . GLN A 1 8 ? 2.979 5.489 7.209 1.00 0.00 8 GLN A N 16
ATOM 8571 C CA . GLN A 1 8 ? 1.856 4.824 6.590 1.00 0.00 8 GLN A CA 16
ATOM 8572 C C . GLN A 1 8 ? 0.803 5.886 6.410 1.00 0.00 8 GLN A C 16
ATOM 8573 O O . GLN A 1 8 ? 0.470 6.245 5.285 1.00 0.00 8 GLN A O 16
ATOM 8587 N N . ALA A 1 9 ? 0.267 6.468 7.522 1.00 0.00 9 ALA A N 16
ATOM 8588 C CA . ALA A 1 9 ? -0.636 7.626 7.490 1.00 0.00 9 ALA A CA 16
ATOM 8589 C C . ALA A 1 9 ? 0.195 8.849 7.815 1.00 0.00 9 ALA A C 16
ATOM 8590 O O . ALA A 1 9 ? 1.366 8.881 7.454 1.00 0.00 9 ALA A O 16
ATOM 8597 N N . SER A 1 10 ? -0.348 9.870 8.530 1.00 0.00 10 SER A N 16
ATOM 8598 C CA . SER A 1 10 ? 0.357 11.131 8.756 1.00 0.00 10 SER A CA 16
ATOM 8599 C C . SER A 1 10 ? 0.857 11.278 10.155 1.00 0.00 10 SER A C 16
ATOM 8600 O O . SER A 1 10 ? 1.202 12.377 10.572 1.00 0.00 10 SER A O 16
ATOM 8608 N N . GLN A 1 11 ? 0.984 10.173 10.919 1.00 0.00 11 GLN A N 16
ATOM 8609 C CA . GLN A 1 11 ? 1.258 10.217 12.348 1.00 0.00 11 GLN A CA 16
ATOM 8610 C C . GLN A 1 11 ? 2.726 10.367 12.702 1.00 0.00 11 GLN A C 16
ATOM 8611 O O . GLN A 1 11 ? 3.064 10.578 13.860 1.00 0.00 11 GLN A O 16
ATOM 8625 N N . ASP A 1 12 ? 3.614 10.315 11.669 1.00 0.00 12 ASP A N 16
ATOM 8626 C CA . ASP A 1 12 ? 5.052 10.574 11.788 1.00 0.00 12 ASP A CA 16
ATOM 8627 C C . ASP A 1 12 ? 5.325 12.002 11.326 1.00 0.00 12 ASP A C 16
ATOM 8628 O O . ASP A 1 12 ? 6.221 12.708 11.793 1.00 0.00 12 ASP A O 16
ATOM 8637 N N . ALA A 1 13 ? 4.467 12.464 10.376 1.00 0.00 13 ALA A N 16
ATOM 8638 C CA . ALA A 1 13 ? 4.563 13.682 9.587 1.00 0.00 13 ALA A CA 16
ATOM 8639 C C . ALA A 1 13 ? 3.978 14.860 10.320 1.00 0.00 13 ALA A C 16
ATOM 8640 O O . ALA A 1 13 ? 4.392 15.996 10.111 1.00 0.00 13 ALA A O 16
ATOM 8647 N N . GLU A 1 14 ? 2.996 14.583 11.227 1.00 0.00 14 GLU A N 16
ATOM 8648 C CA . GLU A 1 14 ? 2.409 15.540 12.158 1.00 0.00 14 GLU A CA 16
ATOM 8649 C C . GLU A 1 14 ? 3.163 15.568 13.478 1.00 0.00 14 GLU A C 16
ATOM 8650 O O . GLU A 1 14 ? 2.999 16.473 14.295 1.00 0.00 14 GLU A O 16
ATOM 8662 N N . GLN A 1 15 ? 4.031 14.537 13.700 1.00 0.00 15 GLN A N 16
ATOM 8663 C CA . GLN A 1 15 ? 4.864 14.328 14.885 1.00 0.00 15 GLN A CA 16
ATOM 8664 C C . GLN A 1 15 ? 6.209 14.987 14.728 1.00 0.00 15 GLN A C 16
ATOM 8665 O O . GLN A 1 15 ? 6.764 15.557 15.664 1.00 0.00 15 GLN A O 16
ATOM 8679 N N . ALA A 1 16 ? 6.770 14.963 13.483 1.00 0.00 16 ALA A N 16
ATOM 8680 C CA . ALA A 1 16 ? 8.099 15.492 13.145 1.00 0.00 16 ALA A CA 16
ATOM 8681 C C . ALA A 1 16 ? 8.217 17.008 13.274 1.00 0.00 16 ALA A C 16
ATOM 8682 O O . ALA A 1 16 ? 9.298 17.561 13.461 1.00 0.00 16 ALA A O 16
ATOM 8689 N N . ALA A 1 17 ? 7.034 17.680 13.251 1.00 0.00 17 ALA A N 16
ATOM 8690 C CA . ALA A 1 17 ? 6.850 19.095 13.524 1.00 0.00 17 ALA A CA 16
ATOM 8691 C C . ALA A 1 17 ? 6.650 19.356 15.013 1.00 0.00 17 ALA A C 16
ATOM 8692 O O . ALA A 1 17 ? 6.839 20.477 15.478 1.00 0.00 17 ALA A O 16
ATOM 8699 N N . LYS A 1 18 ? 6.326 18.306 15.830 1.00 0.00 18 LYS A N 16
ATOM 8700 C CA . LYS A 1 18 ? 6.116 18.421 17.272 1.00 0.00 18 LYS A CA 16
ATOM 8701 C C . LYS A 1 18 ? 7.457 18.404 17.977 1.00 0.00 18 LYS A C 16
ATOM 8702 O O . LYS A 1 18 ? 7.679 19.118 18.945 1.00 0.00 18 LYS A O 16
ATOM 8721 N N . ASP A 1 19 ? 8.450 17.680 17.403 1.00 0.00 19 ASP A N 16
ATOM 8722 C CA . ASP A 1 19 ? 9.831 17.628 17.877 1.00 0.00 19 ASP A CA 16
ATOM 8723 C C . ASP A 1 19 ? 10.677 18.776 17.314 1.00 0.00 19 ASP A C 16
ATOM 8724 O O . ASP A 1 19 ? 11.860 18.926 17.606 1.00 0.00 19 ASP A O 16
ATOM 8733 N N . ALA A 1 20 ? 10.011 19.671 16.524 1.00 0.00 20 ALA A N 16
ATOM 8734 C CA . ALA A 1 20 ? 10.474 20.998 16.147 1.00 0.00 20 ALA A CA 16
ATOM 8735 C C . ALA A 1 20 ? 10.005 22.036 17.149 1.00 0.00 20 ALA A C 16
ATOM 8736 O O . ALA A 1 20 ? 10.743 22.974 17.446 1.00 0.00 20 ALA A O 16
ATOM 8743 N N . GLU A 1 21 ? 8.748 21.894 17.690 1.00 0.00 21 GLU A N 16
ATOM 8744 C CA . GLU A 1 21 ? 8.101 22.861 18.586 1.00 0.00 21 GLU A CA 16
ATOM 8745 C C . GLU A 1 21 ? 8.482 22.615 20.030 1.00 0.00 21 GLU A C 16
ATOM 8746 O O . GLU A 1 21 ? 8.903 23.529 20.732 1.00 0.00 21 GLU A O 16
ATOM 8758 N N . ASN A 1 22 ? 8.452 21.317 20.471 1.00 0.00 22 ASN A N 16
ATOM 8759 C CA . ASN A 1 22 ? 8.806 20.748 21.774 1.00 0.00 22 ASN A CA 16
ATOM 8760 C C . ASN A 1 22 ? 10.259 20.899 22.095 1.00 0.00 22 ASN A C 16
ATOM 8761 O O . ASN A 1 22 ? 10.652 20.695 23.237 1.00 0.00 22 ASN A O 16
ATOM 8772 N N . ALA A 1 23 ? 11.088 21.321 21.107 1.00 0.00 23 ALA A N 16
ATOM 8773 C CA . ALA A 1 23 ? 12.516 21.566 21.222 1.00 0.00 23 ALA A CA 16
ATOM 8774 C C . ALA A 1 23 ? 12.823 22.865 21.946 1.00 0.00 23 ALA A C 16
ATOM 8775 O O . ALA A 1 23 ? 13.836 22.981 22.623 1.00 0.00 23 ALA A O 16
ATOM 8782 N N . SER A 1 24 ? 11.931 23.887 21.827 1.00 0.00 24 SER A N 16
ATOM 8783 C CA . SER A 1 24 ? 12.031 25.185 22.491 1.00 0.00 24 SER A CA 16
ATOM 8784 C C . SER A 1 24 ? 11.330 25.218 23.833 1.00 0.00 24 SER A C 16
ATOM 8785 O O . SER A 1 24 ? 11.653 26.021 24.712 1.00 0.00 24 SER A O 16
ATOM 8793 N N . LYS A 1 25 ? 10.364 24.294 24.057 1.00 0.00 25 LYS A N 16
ATOM 8794 C CA . LYS A 1 25 ? 9.407 24.291 25.164 1.00 0.00 25 LYS A CA 16
ATOM 8795 C C . LYS A 1 25 ? 10.024 24.015 26.541 1.00 0.00 25 LYS A C 16
ATOM 8796 O O . LYS A 1 25 ? 9.487 24.420 27.573 1.00 0.00 25 LYS A O 16
ATOM 8815 N N . GLU A 1 26 ? 11.215 23.357 26.522 1.00 0.00 26 GLU A N 16
ATOM 8816 C CA . GLU A 1 26 ? 12.100 23.092 27.659 1.00 0.00 26 GLU A CA 16
ATOM 8817 C C . GLU A 1 26 ? 13.015 24.284 27.979 1.00 0.00 26 GLU A C 16
ATOM 8818 O O . GLU A 1 26 ? 13.477 24.452 29.105 1.00 0.00 26 GLU A O 16
ATOM 8830 N N . ALA A 1 27 ? 13.269 25.203 27.003 1.00 0.00 27 ALA A N 16
ATOM 8831 C CA . ALA A 1 27 ? 14.104 26.387 27.161 1.00 0.00 27 ALA A CA 16
ATOM 8832 C C . ALA A 1 27 ? 13.277 27.578 27.615 1.00 0.00 27 ALA A C 16
ATOM 8833 O O . ALA A 1 27 ? 13.685 28.321 28.507 1.00 0.00 27 ALA A O 16
ATOM 8840 N N . GLU A 1 28 ? 12.039 27.718 27.047 1.00 0.00 28 GLU A N 16
ATOM 8841 C CA . GLU A 1 28 ? 11.025 28.727 27.391 1.00 0.00 28 GLU A CA 16
ATOM 8842 C C . GLU A 1 28 ? 10.291 28.450 28.718 1.00 0.00 28 GLU A C 16
ATOM 8843 O O . GLU A 1 28 ? 9.487 29.260 29.176 1.00 0.00 28 GLU A O 16
ATOM 8855 N N . GLU A 1 29 ? 10.610 27.315 29.402 1.00 0.00 29 GLU A N 16
ATOM 8856 C CA . GLU A 1 29 ? 10.079 26.872 30.689 1.00 0.00 29 GLU A CA 16
ATOM 8857 C C . GLU A 1 29 ? 10.829 27.523 31.834 1.00 0.00 29 GLU A C 16
ATOM 8858 O O . GLU A 1 29 ? 10.234 27.895 32.842 1.00 0.00 29 GLU A O 16
ATOM 8870 N N . ALA A 1 30 ? 12.156 27.781 31.667 1.00 0.00 30 ALA A N 16
ATOM 8871 C CA . ALA A 1 30 ? 13.043 28.353 32.680 1.00 0.00 30 ALA A CA 16
ATOM 8872 C C . ALA A 1 30 ? 12.910 29.873 32.739 1.00 0.00 30 ALA A C 16
ATOM 8873 O O . ALA A 1 30 ? 13.216 30.530 33.733 1.00 0.00 30 ALA A O 16
ATOM 8880 N N . ALA A 1 31 ? 12.310 30.432 31.654 1.00 0.00 31 ALA A N 16
ATOM 8881 C CA . ALA A 1 31 ? 11.868 31.809 31.498 1.00 0.00 31 ALA A CA 16
ATOM 8882 C C . ALA A 1 31 ? 10.538 32.048 32.171 1.00 0.00 31 ALA A C 16
ATOM 8883 O O . ALA A 1 31 ? 10.169 33.183 32.471 1.00 0.00 31 ALA A O 16
ATOM 8890 N N . LYS A 1 32 ? 9.787 30.956 32.482 1.00 0.00 32 LYS A N 16
ATOM 8891 C CA . LYS A 1 32 ? 8.518 31.044 33.178 1.00 0.00 32 LYS A CA 16
ATOM 8892 C C . LYS A 1 32 ? 8.695 31.179 34.679 1.00 0.00 32 LYS A C 16
ATOM 8893 O O . LYS A 1 32 ? 8.043 32.022 35.276 1.00 0.00 32 LYS A O 16
ATOM 8912 N N . GLU A 1 33 ? 9.546 30.341 35.330 1.00 0.00 33 GLU A N 16
ATOM 8913 C CA . GLU A 1 33 ? 9.619 30.291 36.786 1.00 0.00 33 GLU A CA 16
ATOM 8914 C C . GLU A 1 33 ? 10.793 31.060 37.373 1.00 0.00 33 GLU A C 16
ATOM 8915 O O . GLU A 1 33 ? 10.924 31.148 38.591 1.00 0.00 33 GLU A O 16
ATOM 8927 N N . ALA A 1 34 ? 11.724 31.595 36.537 1.00 0.00 34 ALA A N 16
ATOM 8928 C CA . ALA A 1 34 ? 12.807 32.483 36.968 1.00 0.00 34 ALA A CA 16
ATOM 8929 C C . ALA A 1 34 ? 12.475 33.970 36.903 1.00 0.00 34 ALA A C 16
ATOM 8930 O O . ALA A 1 34 ? 12.728 34.716 37.846 1.00 0.00 34 ALA A O 16
ATOM 8937 N N . VAL A 1 35 ? 11.952 34.446 35.736 1.00 0.00 35 VAL A N 16
ATOM 8938 C CA . VAL A 1 35 ? 12.018 35.822 35.239 1.00 0.00 35 VAL A CA 16
ATOM 8939 C C . VAL A 1 35 ? 10.744 36.591 35.586 1.00 0.00 35 VAL A C 16
ATOM 8940 O O . VAL A 1 35 ? 10.646 37.817 35.489 1.00 0.00 35 VAL A O 16
ATOM 8953 N N . ASN A 1 36 ? 9.728 35.835 36.033 1.00 0.00 36 ASN A N 16
ATOM 8954 C CA . ASN A 1 36 ? 8.455 36.291 36.511 1.00 0.00 36 ASN A CA 16
ATOM 8955 C C . ASN A 1 36 ? 8.128 35.080 37.336 1.00 0.00 36 ASN A C 16
ATOM 8956 O O . ASN A 1 36 ? 8.840 34.087 37.198 1.00 0.00 36 ASN A O 16
ATOM 8967 N N . LEU A 1 37 ? 7.082 35.117 38.175 1.00 0.00 37 LEU A N 16
ATOM 8968 C CA . LEU A 1 37 ? 6.613 33.943 38.874 1.00 0.00 37 LEU A CA 16
ATOM 8969 C C . LEU A 1 37 ? 5.159 34.253 39.068 1.00 0.00 37 LEU A C 16
ATOM 8970 O O . LEU A 1 37 ? 4.712 34.356 40.201 1.00 0.00 37 LEU A O 16
ATOM 8986 N N . LYS A 1 38 ? 4.389 34.473 37.974 1.00 0.00 38 LYS A N 16
ATOM 8987 C CA . LYS A 1 38 ? 2.959 34.735 38.054 1.00 0.00 38 LYS A CA 16
ATOM 8988 C C . LYS A 1 38 ? 2.163 33.467 37.706 1.00 0.00 38 LYS A C 16
ATOM 8989 O O . LYS A 1 38 ? 1.064 33.286 38.303 1.00 0.00 38 LYS A O 16
ATOM 9009 N N . GLU A 1 1 ? 5.977 21.950 -4.280 1.00 0.00 1 GLU A N 17
ATOM 9010 C CA . GLU A 1 1 ? 5.865 21.498 -2.873 1.00 0.00 1 GLU A CA 17
ATOM 9011 C C . GLU A 1 1 ? 7.194 21.555 -2.180 1.00 0.00 1 GLU A C 17
ATOM 9012 O O . GLU A 1 1 ? 8.052 20.705 -2.396 1.00 0.00 1 GLU A O 17
ATOM 9026 N N . ALA A 1 2 ? 7.375 22.568 -1.302 1.00 0.00 2 ALA A N 17
ATOM 9027 C CA . ALA A 1 2 ? 8.428 22.631 -0.325 1.00 0.00 2 ALA A CA 17
ATOM 9028 C C . ALA A 1 2 ? 7.982 23.835 0.456 1.00 0.00 2 ALA A C 17
ATOM 9029 O O . ALA A 1 2 ? 7.230 24.644 -0.088 1.00 0.00 2 ALA A O 17
ATOM 9036 N N . TYR A 1 3 ? 8.396 23.959 1.751 1.00 0.00 3 TYR A N 17
ATOM 9037 C CA . TYR A 1 3 ? 8.242 25.109 2.658 1.00 0.00 3 TYR A CA 17
ATOM 9038 C C . TYR A 1 3 ? 6.816 25.295 3.196 1.00 0.00 3 TYR A C 17
ATOM 9039 O O . TYR A 1 3 ? 6.485 26.304 3.811 1.00 0.00 3 TYR A O 17
ATOM 9057 N N . LYS A 1 4 ? 5.896 24.332 2.984 1.00 0.00 4 LYS A N 17
ATOM 9058 C CA . LYS A 1 4 ? 4.485 24.498 3.272 1.00 0.00 4 LYS A CA 17
ATOM 9059 C C . LYS A 1 4 ? 4.228 23.881 4.610 1.00 0.00 4 LYS A C 17
ATOM 9060 O O . LYS A 1 4 ? 4.777 22.834 4.930 1.00 0.00 4 LYS A O 17
ATOM 9079 N N . LYS A 1 5 ? 3.421 24.583 5.437 1.00 0.00 5 LYS A N 17
ATOM 9080 C CA . LYS A 1 5 ? 3.200 24.281 6.836 1.00 0.00 5 LYS A CA 17
ATOM 9081 C C . LYS A 1 5 ? 1.758 23.846 6.996 1.00 0.00 5 LYS A C 17
ATOM 9082 O O . LYS A 1 5 ? 1.317 23.488 8.082 1.00 0.00 5 LYS A O 17
ATOM 9101 N N . ALA A 1 6 ? 1.010 23.857 5.863 1.00 0.00 6 ALA A N 17
ATOM 9102 C CA . ALA A 1 6 ? -0.376 23.454 5.729 1.00 0.00 6 ALA A CA 17
ATOM 9103 C C . ALA A 1 6 ? -0.505 21.990 5.368 1.00 0.00 6 ALA A C 17
ATOM 9104 O O . ALA A 1 6 ? -1.177 21.224 6.050 1.00 0.00 6 ALA A O 17
ATOM 9111 N N . LYS A 1 7 ? 0.123 21.574 4.234 1.00 0.00 7 LYS A N 17
ATOM 9112 C CA . LYS A 1 7 ? 0.122 20.219 3.725 1.00 0.00 7 LYS A CA 17
ATOM 9113 C C . LYS A 1 7 ? 1.449 19.614 4.121 1.00 0.00 7 LYS A C 17
ATOM 9114 O O . LYS A 1 7 ? 2.418 20.354 4.289 1.00 0.00 7 LYS A O 17
ATOM 9133 N N . GLN A 1 8 ? 1.525 18.277 4.287 1.00 0.00 8 GLN A N 17
ATOM 9134 C CA . GLN A 1 8 ? 2.671 17.607 4.841 1.00 0.00 8 GLN A CA 17
ATOM 9135 C C . GLN A 1 8 ? 2.434 16.220 4.360 1.00 0.00 8 GLN A C 17
ATOM 9136 O O . GLN A 1 8 ? 1.497 16.004 3.590 1.00 0.00 8 GLN A O 17
ATOM 9150 N N . ALA A 1 9 ? 3.296 15.264 4.797 1.00 0.00 9 ALA A N 17
ATOM 9151 C CA . ALA A 1 9 ? 3.480 13.961 4.189 1.00 0.00 9 ALA A CA 17
ATOM 9152 C C . ALA A 1 9 ? 2.520 12.936 4.732 1.00 0.00 9 ALA A C 17
ATOM 9153 O O . ALA A 1 9 ? 1.897 12.240 3.939 1.00 0.00 9 ALA A O 17
ATOM 9160 N N . SER A 1 10 ? 2.366 12.813 6.066 1.00 0.00 10 SER A N 17
ATOM 9161 C CA . SER A 1 10 ? 1.595 11.769 6.703 1.00 0.00 10 SER A CA 17
ATOM 9162 C C . SER A 1 10 ? 1.935 12.047 8.125 1.00 0.00 10 SER A C 17
ATOM 9163 O O . SER A 1 10 ? 2.482 13.121 8.398 1.00 0.00 10 SER A O 17
ATOM 9171 N N . GLN A 1 11 ? 1.721 11.043 9.035 1.00 0.00 11 GLN A N 17
ATOM 9172 C CA . GLN A 1 11 ? 1.951 11.065 10.481 1.00 0.00 11 GLN A CA 17
ATOM 9173 C C . GLN A 1 11 ? 3.410 11.238 10.867 1.00 0.00 11 GLN A C 17
ATOM 9174 O O . GLN A 1 11 ? 3.747 11.731 11.937 1.00 0.00 11 GLN A O 17
ATOM 9188 N N . ASP A 1 12 ? 4.309 10.912 9.910 1.00 0.00 12 ASP A N 17
ATOM 9189 C CA . ASP A 1 12 ? 5.755 10.976 9.978 1.00 0.00 12 ASP A CA 17
ATOM 9190 C C . ASP A 1 12 ? 6.253 12.398 9.841 1.00 0.00 12 ASP A C 17
ATOM 9191 O O . ASP A 1 12 ? 7.381 12.713 10.206 1.00 0.00 12 ASP A O 17
ATOM 9200 N N . ALA A 1 13 ? 5.374 13.301 9.328 1.00 0.00 13 ALA A N 17
ATOM 9201 C CA . ALA A 1 13 ? 5.620 14.725 9.217 1.00 0.00 13 ALA A CA 17
ATOM 9202 C C . ALA A 1 13 ? 4.863 15.435 10.318 1.00 0.00 13 ALA A C 17
ATOM 9203 O O . ALA A 1 13 ? 5.199 16.565 10.652 1.00 0.00 13 ALA A O 17
ATOM 9210 N N . GLU A 1 14 ? 3.861 14.756 10.958 1.00 0.00 14 GLU A N 17
ATOM 9211 C CA . GLU A 1 14 ? 3.033 15.262 12.041 1.00 0.00 14 GLU A CA 17
ATOM 9212 C C . GLU A 1 14 ? 3.698 15.029 13.390 1.00 0.00 14 GLU A C 17
ATOM 9213 O O . GLU A 1 14 ? 3.604 15.856 14.292 1.00 0.00 14 GLU A O 17
ATOM 9225 N N . GLN A 1 15 ? 4.456 13.901 13.525 1.00 0.00 15 GLN A N 17
ATOM 9226 C CA . GLN A 1 15 ? 5.203 13.449 14.701 1.00 0.00 15 GLN A CA 17
ATOM 9227 C C . GLN A 1 15 ? 6.421 14.327 14.924 1.00 0.00 15 GLN A C 17
ATOM 9228 O O . GLN A 1 15 ? 6.740 14.781 16.023 1.00 0.00 15 GLN A O 17
ATOM 9242 N N . ALA A 1 16 ? 7.071 14.657 13.778 1.00 0.00 16 ALA A N 17
ATOM 9243 C CA . ALA A 1 16 ? 8.269 15.457 13.621 1.00 0.00 16 ALA A CA 17
ATOM 9244 C C . ALA A 1 16 ? 7.995 16.938 13.828 1.00 0.00 16 ALA A C 17
ATOM 9245 O O . ALA A 1 16 ? 8.913 17.720 14.037 1.00 0.00 16 ALA A O 17
ATOM 9252 N N . ALA A 1 17 ? 6.684 17.319 13.804 1.00 0.00 17 ALA A N 17
ATOM 9253 C CA . ALA A 1 17 ? 6.182 18.660 14.079 1.00 0.00 17 ALA A CA 17
ATOM 9254 C C . ALA A 1 17 ? 5.850 18.866 15.554 1.00 0.00 17 ALA A C 17
ATOM 9255 O O . ALA A 1 17 ? 5.813 19.994 16.046 1.00 0.00 17 ALA A O 17
ATOM 9262 N N . LYS A 1 18 ? 5.630 17.758 16.326 1.00 0.00 18 LYS A N 17
ATOM 9263 C CA . LYS A 1 18 ? 5.310 17.824 17.758 1.00 0.00 18 LYS A CA 17
ATOM 9264 C C . LYS A 1 18 ? 6.566 17.820 18.605 1.00 0.00 18 LYS A C 17
ATOM 9265 O O . LYS A 1 18 ? 6.644 18.492 19.629 1.00 0.00 18 LYS A O 17
ATOM 9284 N N . ASP A 1 19 ? 7.631 17.105 18.146 1.00 0.00 19 ASP A N 17
ATOM 9285 C CA . ASP A 1 19 ? 8.945 17.069 18.796 1.00 0.00 19 ASP A CA 17
ATOM 9286 C C . ASP A 1 19 ? 9.821 18.233 18.348 1.00 0.00 19 ASP A C 17
ATOM 9287 O O . ASP A 1 19 ? 10.951 18.397 18.798 1.00 0.00 19 ASP A O 17
ATOM 9296 N N . ALA A 1 20 ? 9.258 19.124 17.485 1.00 0.00 20 ALA A N 17
ATOM 9297 C CA . ALA A 1 20 ? 9.838 20.369 17.020 1.00 0.00 20 ALA A CA 17
ATOM 9298 C C . ALA A 1 20 ? 9.453 21.521 17.926 1.00 0.00 20 ALA A C 17
ATOM 9299 O O . ALA A 1 20 ? 10.275 22.397 18.183 1.00 0.00 20 ALA A O 17
ATOM 9306 N N . GLU A 1 21 ? 8.189 21.548 18.452 1.00 0.00 21 GLU A N 17
ATOM 9307 C CA . GLU A 1 21 ? 7.689 22.598 19.344 1.00 0.00 21 GLU A CA 17
ATOM 9308 C C . GLU A 1 21 ? 7.947 22.267 20.806 1.00 0.00 21 GLU A C 17
ATOM 9309 O O . GLU A 1 21 ? 8.047 23.156 21.648 1.00 0.00 21 GLU A O 17
ATOM 9321 N N . ASN A 1 22 ? 8.157 20.958 21.135 1.00 0.00 22 ASN A N 17
ATOM 9322 C CA . ASN A 1 22 ? 8.492 20.465 22.484 1.00 0.00 22 ASN A CA 17
ATOM 9323 C C . ASN A 1 22 ? 9.816 21.016 23.039 1.00 0.00 22 ASN A C 17
ATOM 9324 O O . ASN A 1 22 ? 9.889 21.379 24.210 1.00 0.00 22 ASN A O 17
ATOM 9335 N N . ALA A 1 23 ? 10.842 21.200 22.152 1.00 0.00 23 ALA A N 17
ATOM 9336 C CA . ALA A 1 23 ? 12.171 21.737 22.474 1.00 0.00 23 ALA A CA 17
ATOM 9337 C C . ALA A 1 23 ? 12.205 23.234 22.787 1.00 0.00 23 ALA A C 17
ATOM 9338 O O . ALA A 1 23 ? 13.142 23.732 23.410 1.00 0.00 23 ALA A O 17
ATOM 9345 N N . SER A 1 24 ? 11.147 23.974 22.367 1.00 0.00 24 SER A N 17
ATOM 9346 C CA . SER A 1 24 ? 10.894 25.364 22.722 1.00 0.00 24 SER A CA 17
ATOM 9347 C C . SER A 1 24 ? 10.035 25.462 23.969 1.00 0.00 24 SER A C 17
ATOM 9348 O O . SER A 1 24 ? 9.992 26.496 24.624 1.00 0.00 24 SER A O 17
ATOM 9356 N N . LYS A 1 25 ? 9.346 24.351 24.328 1.00 0.00 25 LYS A N 17
ATOM 9357 C CA . LYS A 1 25 ? 8.360 24.245 25.394 1.00 0.00 25 LYS A CA 17
ATOM 9358 C C . LYS A 1 25 ? 9.041 23.874 26.708 1.00 0.00 25 LYS A C 17
ATOM 9359 O O . LYS A 1 25 ? 8.663 24.305 27.792 1.00 0.00 25 LYS A O 17
ATOM 9378 N N . GLU A 1 26 ? 10.151 23.084 26.618 1.00 0.00 26 GLU A N 17
ATOM 9379 C CA . GLU A 1 26 ? 11.036 22.794 27.748 1.00 0.00 26 GLU A CA 17
ATOM 9380 C C . GLU A 1 26 ? 12.094 23.872 27.921 1.00 0.00 26 GLU A C 17
ATOM 9381 O O . GLU A 1 26 ? 12.812 23.910 28.918 1.00 0.00 26 GLU A O 17
ATOM 9393 N N . ALA A 1 27 ? 12.187 24.793 26.921 1.00 0.00 27 ALA A N 17
ATOM 9394 C CA . ALA A 1 27 ? 13.095 25.930 26.919 1.00 0.00 27 ALA A CA 17
ATOM 9395 C C . ALA A 1 27 ? 12.452 27.153 27.548 1.00 0.00 27 ALA A C 17
ATOM 9396 O O . ALA A 1 27 ? 13.136 28.144 27.828 1.00 0.00 27 ALA A O 17
ATOM 9403 N N . GLU A 1 28 ? 11.106 27.064 27.813 1.00 0.00 28 GLU A N 17
ATOM 9404 C CA . GLU A 1 28 ? 10.173 28.116 28.275 1.00 0.00 28 GLU A CA 17
ATOM 9405 C C . GLU A 1 28 ? 10.564 28.835 29.562 1.00 0.00 28 GLU A C 17
ATOM 9406 O O . GLU A 1 28 ? 10.534 30.063 29.622 1.00 0.00 28 GLU A O 17
ATOM 9418 N N . GLU A 1 29 ? 10.961 28.058 30.607 1.00 0.00 29 GLU A N 17
ATOM 9419 C CA . GLU A 1 29 ? 11.250 28.503 31.970 1.00 0.00 29 GLU A CA 17
ATOM 9420 C C . GLU A 1 29 ? 12.698 28.938 32.148 1.00 0.00 29 GLU A C 17
ATOM 9421 O O . GLU A 1 29 ? 13.058 29.591 33.126 1.00 0.00 29 GLU A O 17
ATOM 9433 N N . ALA A 1 30 ? 13.553 28.630 31.135 1.00 0.00 30 ALA A N 17
ATOM 9434 C CA . ALA A 1 30 ? 14.975 28.923 31.032 1.00 0.00 30 ALA A CA 17
ATOM 9435 C C . ALA A 1 30 ? 15.137 30.322 30.460 1.00 0.00 30 ALA A C 17
ATOM 9436 O O . ALA A 1 30 ? 15.956 31.124 30.915 1.00 0.00 30 ALA A O 17
ATOM 9443 N N . ALA A 1 31 ? 14.217 30.690 29.519 1.00 0.00 31 ALA A N 17
ATOM 9444 C CA . ALA A 1 31 ? 14.077 32.024 28.944 1.00 0.00 31 ALA A CA 17
ATOM 9445 C C . ALA A 1 31 ? 13.159 32.926 29.766 1.00 0.00 31 ALA A C 17
ATOM 9446 O O . ALA A 1 31 ? 12.459 33.796 29.247 1.00 0.00 31 ALA A O 17
ATOM 9453 N N . LYS A 1 32 ? 13.212 32.730 31.104 1.00 0.00 32 LYS A N 17
ATOM 9454 C CA . LYS A 1 32 ? 12.744 33.626 32.128 1.00 0.00 32 LYS A CA 17
ATOM 9455 C C . LYS A 1 32 ? 13.895 33.661 33.094 1.00 0.00 32 LYS A C 17
ATOM 9456 O O . LYS A 1 32 ? 14.612 34.651 33.114 1.00 0.00 32 LYS A O 17
ATOM 9475 N N . GLU A 1 33 ? 14.161 32.559 33.849 1.00 0.00 33 GLU A N 17
ATOM 9476 C CA . GLU A 1 33 ? 15.101 32.517 34.974 1.00 0.00 33 GLU A CA 17
ATOM 9477 C C . GLU A 1 33 ? 16.589 32.705 34.678 1.00 0.00 33 GLU A C 17
ATOM 9478 O O . GLU A 1 33 ? 17.356 33.136 35.534 1.00 0.00 33 GLU A O 17
ATOM 9490 N N . ALA A 1 34 ? 17.054 32.310 33.461 1.00 0.00 34 ALA A N 17
ATOM 9491 C CA . ALA A 1 34 ? 18.433 32.493 33.021 1.00 0.00 34 ALA A CA 17
ATOM 9492 C C . ALA A 1 34 ? 18.636 33.795 32.271 1.00 0.00 34 ALA A C 17
ATOM 9493 O O . ALA A 1 34 ? 19.750 34.293 32.146 1.00 0.00 34 ALA A O 17
ATOM 9500 N N . VAL A 1 35 ? 17.548 34.345 31.672 1.00 0.00 35 VAL A N 17
ATOM 9501 C CA . VAL A 1 35 ? 17.626 35.400 30.659 1.00 0.00 35 VAL A CA 17
ATOM 9502 C C . VAL A 1 35 ? 17.315 36.733 31.305 1.00 0.00 35 VAL A C 17
ATOM 9503 O O . VAL A 1 35 ? 17.716 37.790 30.827 1.00 0.00 35 VAL A O 17
ATOM 9516 N N . ASN A 1 36 ? 16.590 36.716 32.435 1.00 0.00 36 ASN A N 17
ATOM 9517 C CA . ASN A 1 36 ? 16.204 37.885 33.177 1.00 0.00 36 ASN A CA 17
ATOM 9518 C C . ASN A 1 36 ? 15.898 37.269 34.502 1.00 0.00 36 ASN A C 17
ATOM 9519 O O . ASN A 1 36 ? 16.393 36.181 34.776 1.00 0.00 36 ASN A O 17
ATOM 9530 N N . LEU A 1 37 ? 15.063 37.929 35.320 1.00 0.00 37 LEU A N 17
ATOM 9531 C CA . LEU A 1 37 ? 14.507 37.356 36.523 1.00 0.00 37 LEU A CA 17
ATOM 9532 C C . LEU A 1 37 ? 13.527 38.418 36.920 1.00 0.00 37 LEU A C 17
ATOM 9533 O O . LEU A 1 37 ? 13.544 38.930 38.035 1.00 0.00 37 LEU A O 17
ATOM 9549 N N . LYS A 1 38 ? 12.678 38.862 35.962 1.00 0.00 38 LYS A N 17
ATOM 9550 C CA . LYS A 1 38 ? 11.764 39.963 36.208 1.00 0.00 38 LYS A CA 17
ATOM 9551 C C . LYS A 1 38 ? 10.329 39.490 35.947 1.00 0.00 38 LYS A C 17
ATOM 9552 O O . LYS A 1 38 ? 10.034 39.081 34.798 1.00 0.00 38 LYS A O 17
ATOM 9572 N N . GLU A 1 1 ? 7.232 25.049 0.188 1.00 0.00 1 GLU A N 18
ATOM 9573 C CA . GLU A 1 1 ? 8.227 25.979 0.773 1.00 0.00 1 GLU A CA 18
ATOM 9574 C C . GLU A 1 1 ? 7.434 27.001 1.517 1.00 0.00 1 GLU A C 18
ATOM 9575 O O . GLU A 1 1 ? 7.224 26.869 2.716 1.00 0.00 1 GLU A O 18
ATOM 9589 N N . ALA A 1 2 ? 6.868 28.023 0.824 1.00 0.00 2 ALA A N 18
ATOM 9590 C CA . ALA A 1 2 ? 6.004 29.033 1.428 1.00 0.00 2 ALA A CA 18
ATOM 9591 C C . ALA A 1 2 ? 4.548 28.732 1.125 1.00 0.00 2 ALA A C 18
ATOM 9592 O O . ALA A 1 2 ? 3.753 29.600 0.775 1.00 0.00 2 ALA A O 18
ATOM 9599 N N . TYR A 1 3 ? 4.192 27.431 1.258 1.00 0.00 3 TYR A N 18
ATOM 9600 C CA . TYR A 1 3 ? 2.900 26.877 0.901 1.00 0.00 3 TYR A CA 18
ATOM 9601 C C . TYR A 1 3 ? 2.410 26.176 2.133 1.00 0.00 3 TYR A C 18
ATOM 9602 O O . TYR A 1 3 ? 2.397 26.766 3.208 1.00 0.00 3 TYR A O 18
ATOM 9620 N N . LYS A 1 4 ? 2.021 24.872 2.025 1.00 0.00 4 LYS A N 18
ATOM 9621 C CA . LYS A 1 4 ? 1.569 24.045 3.145 1.00 0.00 4 LYS A CA 18
ATOM 9622 C C . LYS A 1 4 ? 2.754 23.355 3.768 1.00 0.00 4 LYS A C 18
ATOM 9623 O O . LYS A 1 4 ? 2.700 22.975 4.931 1.00 0.00 4 LYS A O 18
ATOM 9642 N N . LYS A 1 5 ? 3.861 23.222 2.986 1.00 0.00 5 LYS A N 18
ATOM 9643 C CA . LYS A 1 5 ? 5.173 22.768 3.408 1.00 0.00 5 LYS A CA 18
ATOM 9644 C C . LYS A 1 5 ? 5.253 21.259 3.267 1.00 0.00 5 LYS A C 18
ATOM 9645 O O . LYS A 1 5 ? 5.406 20.776 2.147 1.00 0.00 5 LYS A O 18
ATOM 9664 N N . ALA A 1 6 ? 5.118 20.477 4.371 1.00 0.00 6 ALA A N 18
ATOM 9665 C CA . ALA A 1 6 ? 5.027 19.023 4.361 1.00 0.00 6 ALA A CA 18
ATOM 9666 C C . ALA A 1 6 ? 3.572 18.618 4.289 1.00 0.00 6 ALA A C 18
ATOM 9667 O O . ALA A 1 6 ? 2.676 19.429 4.509 1.00 0.00 6 ALA A O 18
ATOM 9674 N N . LYS A 1 7 ? 3.295 17.319 4.013 1.00 0.00 7 LYS A N 18
ATOM 9675 C CA . LYS A 1 7 ? 1.960 16.762 3.977 1.00 0.00 7 LYS A CA 18
ATOM 9676 C C . LYS A 1 7 ? 1.767 16.069 5.302 1.00 0.00 7 LYS A C 18
ATOM 9677 O O . LYS A 1 7 ? 2.315 14.988 5.531 1.00 0.00 7 LYS A O 18
ATOM 9696 N N . GLN A 1 8 ? 0.946 16.689 6.202 1.00 0.00 8 GLN A N 18
ATOM 9697 C CA . GLN A 1 8 ? 0.576 16.210 7.526 1.00 0.00 8 GLN A CA 18
ATOM 9698 C C . GLN A 1 8 ? -0.489 15.148 7.357 1.00 0.00 8 GLN A C 18
ATOM 9699 O O . GLN A 1 8 ? -1.666 15.419 7.144 1.00 0.00 8 GLN A O 18
ATOM 9713 N N . ALA A 1 9 ? -0.001 13.892 7.330 1.00 0.00 9 ALA A N 18
ATOM 9714 C CA . ALA A 1 9 ? -0.668 12.731 6.794 1.00 0.00 9 ALA A CA 18
ATOM 9715 C C . ALA A 1 9 ? -1.269 11.947 7.916 1.00 0.00 9 ALA A C 18
ATOM 9716 O O . ALA A 1 9 ? -2.373 11.415 7.794 1.00 0.00 9 ALA A O 18
ATOM 9723 N N . SER A 1 10 ? -0.516 11.843 9.031 1.00 0.00 10 SER A N 18
ATOM 9724 C CA . SER A 1 10 ? -0.914 11.191 10.241 1.00 0.00 10 SER A CA 18
ATOM 9725 C C . SER A 1 10 ? 0.188 11.546 11.164 1.00 0.00 10 SER A C 18
ATOM 9726 O O . SER A 1 10 ? 1.054 12.361 10.809 1.00 0.00 10 SER A O 18
ATOM 9734 N N . GLN A 1 11 ? 0.172 10.917 12.374 1.00 0.00 11 GLN A N 18
ATOM 9735 C CA . GLN A 1 11 ? 0.929 11.251 13.562 1.00 0.00 11 GLN A CA 18
ATOM 9736 C C . GLN A 1 11 ? 2.415 11.062 13.400 1.00 0.00 11 GLN A C 18
ATOM 9737 O O . GLN A 1 11 ? 3.184 11.745 14.042 1.00 0.00 11 GLN A O 18
ATOM 9751 N N . ASP A 1 12 ? 2.882 10.218 12.451 1.00 0.00 12 ASP A N 18
ATOM 9752 C CA . ASP A 1 12 ? 4.264 10.053 12.009 1.00 0.00 12 ASP A CA 18
ATOM 9753 C C . ASP A 1 12 ? 4.880 11.274 11.380 1.00 0.00 12 ASP A C 18
ATOM 9754 O O . ASP A 1 12 ? 6.080 11.519 11.495 1.00 0.00 12 ASP A O 18
ATOM 9763 N N . ALA A 1 13 ? 4.024 12.100 10.718 1.00 0.00 13 ALA A N 18
ATOM 9764 C CA . ALA A 1 13 ? 4.456 13.326 10.061 1.00 0.00 13 ALA A CA 18
ATOM 9765 C C . ALA A 1 13 ? 4.307 14.469 11.032 1.00 0.00 13 ALA A C 18
ATOM 9766 O O . ALA A 1 13 ? 5.193 15.313 11.142 1.00 0.00 13 ALA A O 18
ATOM 9773 N N . GLU A 1 14 ? 3.188 14.474 11.806 1.00 0.00 14 GLU A N 18
ATOM 9774 C CA . GLU A 1 14 ? 2.788 15.533 12.718 1.00 0.00 14 GLU A CA 18
ATOM 9775 C C . GLU A 1 14 ? 3.505 15.470 14.061 1.00 0.00 14 GLU A C 18
ATOM 9776 O O . GLU A 1 14 ? 3.625 16.482 14.741 1.00 0.00 14 GLU A O 18
ATOM 9788 N N . GLN A 1 15 ? 4.056 14.283 14.449 1.00 0.00 15 GLN A N 18
ATOM 9789 C CA . GLN A 1 15 ? 4.938 14.061 15.592 1.00 0.00 15 GLN A CA 18
ATOM 9790 C C . GLN A 1 15 ? 6.374 14.402 15.286 1.00 0.00 15 GLN A C 18
ATOM 9791 O O . GLN A 1 15 ? 7.056 14.998 16.114 1.00 0.00 15 GLN A O 18
ATOM 9805 N N . ALA A 1 16 ? 6.874 14.060 14.068 1.00 0.00 16 ALA A N 18
ATOM 9806 C CA . ALA A 1 16 ? 8.247 14.335 13.643 1.00 0.00 16 ALA A CA 18
ATOM 9807 C C . ALA A 1 16 ? 8.505 15.814 13.402 1.00 0.00 16 ALA A C 18
ATOM 9808 O O . ALA A 1 16 ? 9.555 16.351 13.745 1.00 0.00 16 ALA A O 18
ATOM 9815 N N . ALA A 1 17 ? 7.460 16.523 12.888 1.00 0.00 17 ALA A N 18
ATOM 9816 C CA . ALA A 1 17 ? 7.424 17.968 12.704 1.00 0.00 17 ALA A CA 18
ATOM 9817 C C . ALA A 1 17 ? 7.290 18.787 13.991 1.00 0.00 17 ALA A C 18
ATOM 9818 O O . ALA A 1 17 ? 7.539 19.992 13.998 1.00 0.00 17 ALA A O 18
ATOM 9825 N N . LYS A 1 18 ? 6.912 18.129 15.123 1.00 0.00 18 LYS A N 18
ATOM 9826 C CA . LYS A 1 18 ? 6.613 18.717 16.425 1.00 0.00 18 LYS A CA 18
ATOM 9827 C C . LYS A 1 18 ? 7.866 19.035 17.206 1.00 0.00 18 LYS A C 18
ATOM 9828 O O . LYS A 1 18 ? 7.900 19.973 17.994 1.00 0.00 18 LYS A O 18
ATOM 9847 N N . ASP A 1 19 ? 8.948 18.260 16.953 1.00 0.00 19 ASP A N 18
ATOM 9848 C CA . ASP A 1 19 ? 10.236 18.239 17.646 1.00 0.00 19 ASP A CA 18
ATOM 9849 C C . ASP A 1 19 ? 11.128 19.431 17.285 1.00 0.00 19 ASP A C 18
ATOM 9850 O O . ASP A 1 19 ? 12.166 19.687 17.890 1.00 0.00 19 ASP A O 18
ATOM 9859 N N . ALA A 1 20 ? 10.678 20.220 16.272 1.00 0.00 20 ALA A N 18
ATOM 9860 C CA . ALA A 1 20 ? 11.316 21.413 15.759 1.00 0.00 20 ALA A CA 18
ATOM 9861 C C . ALA A 1 20 ? 10.838 22.665 16.470 1.00 0.00 20 ALA A C 18
ATOM 9862 O O . ALA A 1 20 ? 11.600 23.602 16.708 1.00 0.00 20 ALA A O 18
ATOM 9869 N N . GLU A 1 21 ? 9.528 22.707 16.833 1.00 0.00 21 GLU A N 18
ATOM 9870 C CA . GLU A 1 21 ? 8.893 23.777 17.587 1.00 0.00 21 GLU A CA 18
ATOM 9871 C C . GLU A 1 21 ? 8.961 23.498 19.062 1.00 0.00 21 GLU A C 18
ATOM 9872 O O . GLU A 1 21 ? 9.332 24.374 19.846 1.00 0.00 21 GLU A O 18
ATOM 9884 N N . ASN A 1 22 ? 8.684 22.225 19.493 1.00 0.00 22 ASN A N 18
ATOM 9885 C CA . ASN A 1 22 ? 8.586 21.803 20.904 1.00 0.00 22 ASN A CA 18
ATOM 9886 C C . ASN A 1 22 ? 9.935 21.754 21.622 1.00 0.00 22 ASN A C 18
ATOM 9887 O O . ASN A 1 22 ? 10.006 21.495 22.818 1.00 0.00 22 ASN A O 18
ATOM 9898 N N . ALA A 1 23 ? 11.027 22.079 20.893 1.00 0.00 23 ALA A N 18
ATOM 9899 C CA . ALA A 1 23 ? 12.403 22.113 21.326 1.00 0.00 23 ALA A CA 18
ATOM 9900 C C . ALA A 1 23 ? 12.729 23.447 21.948 1.00 0.00 23 ALA A C 18
ATOM 9901 O O . ALA A 1 23 ? 13.597 23.539 22.814 1.00 0.00 23 ALA A O 18
ATOM 9908 N N . SER A 1 24 ? 11.998 24.523 21.541 1.00 0.00 24 SER A N 18
ATOM 9909 C CA . SER A 1 24 ? 12.069 25.859 22.120 1.00 0.00 24 SER A CA 18
ATOM 9910 C C . SER A 1 24 ? 11.100 26.044 23.279 1.00 0.00 24 SER A C 18
ATOM 9911 O O . SER A 1 24 ? 11.240 26.960 24.079 1.00 0.00 24 SER A O 18
ATOM 9919 N N . LYS A 1 25 ? 10.138 25.103 23.434 1.00 0.00 25 LYS A N 18
ATOM 9920 C CA . LYS A 1 25 ? 9.045 25.093 24.402 1.00 0.00 25 LYS A CA 18
ATOM 9921 C C . LYS A 1 25 ? 9.426 24.495 25.732 1.00 0.00 25 LYS A C 18
ATOM 9922 O O . LYS A 1 25 ? 8.796 24.753 26.758 1.00 0.00 25 LYS A O 18
ATOM 9941 N N . GLU A 1 26 ? 10.563 23.760 25.751 1.00 0.00 26 GLU A N 18
ATOM 9942 C CA . GLU A 1 26 ? 11.235 23.301 26.955 1.00 0.00 26 GLU A CA 18
ATOM 9943 C C . GLU A 1 26 ? 12.139 24.378 27.551 1.00 0.00 26 GLU A C 18
ATOM 9944 O O . GLU A 1 26 ? 12.516 24.314 28.718 1.00 0.00 26 GLU A O 18
ATOM 9956 N N . ALA A 1 27 ? 12.476 25.447 26.782 1.00 0.00 27 ALA A N 18
ATOM 9957 C CA . ALA A 1 27 ? 13.312 26.555 27.233 1.00 0.00 27 ALA A CA 18
ATOM 9958 C C . ALA A 1 27 ? 12.464 27.652 27.849 1.00 0.00 27 ALA A C 18
ATOM 9959 O O . ALA A 1 27 ? 12.904 28.352 28.767 1.00 0.00 27 ALA A O 18
ATOM 9966 N N . GLU A 1 28 ? 11.169 27.716 27.394 1.00 0.00 28 GLU A N 18
ATOM 9967 C CA . GLU A 1 28 ? 10.061 28.549 27.883 1.00 0.00 28 GLU A CA 18
ATOM 9968 C C . GLU A 1 28 ? 9.759 28.342 29.363 1.00 0.00 28 GLU A C 18
ATOM 9969 O O . GLU A 1 28 ? 9.510 29.304 30.084 1.00 0.00 28 GLU A O 18
ATOM 9981 N N . GLU A 1 29 ? 9.812 27.071 29.855 1.00 0.00 29 GLU A N 18
ATOM 9982 C CA . GLU A 1 29 ? 9.583 26.701 31.241 1.00 0.00 29 GLU A CA 18
ATOM 9983 C C . GLU A 1 29 ? 10.825 26.674 32.120 1.00 0.00 29 GLU A C 18
ATOM 9984 O O . GLU A 1 29 ? 10.714 26.688 33.339 1.00 0.00 29 GLU A O 18
ATOM 9996 N N . ALA A 1 30 ? 12.080 26.739 31.577 1.00 0.00 30 ALA A N 18
ATOM 9997 C CA . ALA A 1 30 ? 13.314 26.815 32.387 1.00 0.00 30 ALA A CA 18
ATOM 9998 C C . ALA A 1 30 ? 13.547 28.206 32.958 1.00 0.00 30 ALA A C 18
ATOM 9999 O O . ALA A 1 30 ? 14.210 28.412 33.973 1.00 0.00 30 ALA A O 18
ATOM 10006 N N . ALA A 1 31 ? 12.899 29.208 32.324 1.00 0.00 31 ALA A N 18
ATOM 10007 C CA . ALA A 1 31 ? 12.790 30.562 32.805 1.00 0.00 31 ALA A CA 18
ATOM 10008 C C . ALA A 1 31 ? 11.578 30.804 33.713 1.00 0.00 31 ALA A C 18
ATOM 10009 O O . ALA A 1 31 ? 11.109 31.938 33.795 1.00 0.00 31 ALA A O 18
ATOM 10016 N N . LYS A 1 32 ? 11.087 29.763 34.455 1.00 0.00 32 LYS A N 18
ATOM 10017 C CA . LYS A 1 32 ? 10.111 29.888 35.543 1.00 0.00 32 LYS A CA 18
ATOM 10018 C C . LYS A 1 32 ? 10.798 29.791 36.890 1.00 0.00 32 LYS A C 18
ATOM 10019 O O . LYS A 1 32 ? 10.829 30.769 37.634 1.00 0.00 32 LYS A O 18
ATOM 10038 N N . GLU A 1 33 ? 11.345 28.605 37.268 1.00 0.00 33 GLU A N 18
ATOM 10039 C CA . GLU A 1 33 ? 11.842 28.315 38.611 1.00 0.00 33 GLU A CA 18
ATOM 10040 C C . GLU A 1 33 ? 13.298 28.703 38.745 1.00 0.00 33 GLU A C 18
ATOM 10041 O O . GLU A 1 33 ? 13.765 29.057 39.831 1.00 0.00 33 GLU A O 18
ATOM 10053 N N . ALA A 1 34 ? 14.038 28.640 37.606 1.00 0.00 34 ALA A N 18
ATOM 10054 C CA . ALA A 1 34 ? 15.405 29.130 37.486 1.00 0.00 34 ALA A CA 18
ATOM 10055 C C . ALA A 1 34 ? 15.462 30.562 37.013 1.00 0.00 34 ALA A C 18
ATOM 10056 O O . ALA A 1 34 ? 16.217 31.355 37.561 1.00 0.00 34 ALA A O 18
ATOM 10063 N N . VAL A 1 35 ? 14.670 30.916 35.956 1.00 0.00 35 VAL A N 18
ATOM 10064 C CA . VAL A 1 35 ? 14.488 32.278 35.421 1.00 0.00 35 VAL A CA 18
ATOM 10065 C C . VAL A 1 35 ? 15.528 32.583 34.335 1.00 0.00 35 VAL A C 18
ATOM 10066 O O . VAL A 1 35 ? 15.472 33.580 33.623 1.00 0.00 35 VAL A O 18
ATOM 10079 N N . ASN A 1 36 ? 16.561 31.728 34.224 1.00 0.00 36 ASN A N 18
ATOM 10080 C CA . ASN A 1 36 ? 17.746 31.998 33.439 1.00 0.00 36 ASN A CA 18
ATOM 10081 C C . ASN A 1 36 ? 18.350 30.654 33.218 1.00 0.00 36 ASN A C 18
ATOM 10082 O O . ASN A 1 36 ? 18.361 30.120 32.111 1.00 0.00 36 ASN A O 18
ATOM 10093 N N . LEU A 1 37 ? 18.873 30.133 34.356 1.00 0.00 37 LEU A N 18
ATOM 10094 C CA . LEU A 1 37 ? 19.592 28.910 34.595 1.00 0.00 37 LEU A CA 18
ATOM 10095 C C . LEU A 1 37 ? 21.081 29.214 34.597 1.00 0.00 37 LEU A C 18
ATOM 10096 O O . LEU A 1 37 ? 21.875 28.428 34.087 1.00 0.00 37 LEU A O 18
ATOM 10112 N N . LYS A 1 38 ? 21.508 30.369 35.166 1.00 0.00 38 LYS A N 18
ATOM 10113 C CA . LYS A 1 38 ? 22.923 30.659 35.338 1.00 0.00 38 LYS A CA 18
ATOM 10114 C C . LYS A 1 38 ? 23.035 31.743 36.436 1.00 0.00 38 LYS A C 18
ATOM 10115 O O . LYS A 1 38 ? 24.042 32.514 36.440 1.00 0.00 38 LYS A O 18
ATOM 10135 N N . GLU A 1 1 ? 23.588 2.339 15.746 1.00 0.00 1 GLU A N 19
ATOM 10136 C CA . GLU A 1 1 ? 22.159 2.421 15.377 1.00 0.00 1 GLU A CA 19
ATOM 10137 C C . GLU A 1 1 ? 21.939 3.906 15.377 1.00 0.00 1 GLU A C 19
ATOM 10138 O O . GLU A 1 1 ? 22.729 4.622 15.998 1.00 0.00 1 GLU A O 19
ATOM 10152 N N . ALA A 1 2 ? 20.909 4.402 14.661 1.00 0.00 2 ALA A N 19
ATOM 10153 C CA . ALA A 1 2 ? 20.605 5.795 14.534 1.00 0.00 2 ALA A CA 19
ATOM 10154 C C . ALA A 1 2 ? 19.364 5.700 13.705 1.00 0.00 2 ALA A C 19
ATOM 10155 O O . ALA A 1 2 ? 18.826 4.609 13.531 1.00 0.00 2 ALA A O 19
ATOM 10162 N N . TYR A 1 3 ? 18.931 6.828 13.130 1.00 0.00 3 TYR A N 19
ATOM 10163 C CA . TYR A 1 3 ? 17.714 6.978 12.388 1.00 0.00 3 TYR A CA 19
ATOM 10164 C C . TYR A 1 3 ? 18.209 7.962 11.360 1.00 0.00 3 TYR A C 19
ATOM 10165 O O . TYR A 1 3 ? 19.400 8.289 11.354 1.00 0.00 3 TYR A O 19
ATOM 10183 N N . LYS A 1 4 ? 17.310 8.505 10.507 1.00 0.00 4 LYS A N 19
ATOM 10184 C CA . LYS A 1 4 ? 17.625 9.667 9.699 1.00 0.00 4 LYS A CA 19
ATOM 10185 C C . LYS A 1 4 ? 16.395 10.518 9.707 1.00 0.00 4 LYS A C 19
ATOM 10186 O O . LYS A 1 4 ? 16.377 11.590 10.301 1.00 0.00 4 LYS A O 19
ATOM 10205 N N . LYS A 1 5 ? 15.337 10.050 9.009 1.00 0.00 5 LYS A N 19
ATOM 10206 C CA . LYS A 1 5 ? 14.151 10.830 8.752 1.00 0.00 5 LYS A CA 19
ATOM 10207 C C . LYS A 1 5 ? 13.088 9.837 8.360 1.00 0.00 5 LYS A C 19
ATOM 10208 O O . LYS A 1 5 ? 13.018 9.390 7.215 1.00 0.00 5 LYS A O 19
ATOM 10227 N N . ALA A 1 6 ? 12.189 9.487 9.316 1.00 0.00 6 ALA A N 19
ATOM 10228 C CA . ALA A 1 6 ? 11.027 8.640 9.085 1.00 0.00 6 ALA A CA 19
ATOM 10229 C C . ALA A 1 6 ? 9.857 9.512 8.678 1.00 0.00 6 ALA A C 19
ATOM 10230 O O . ALA A 1 6 ? 9.339 10.278 9.485 1.00 0.00 6 ALA A O 19
ATOM 10237 N N . LYS A 1 7 ? 9.470 9.447 7.380 1.00 0.00 7 LYS A N 19
ATOM 10238 C CA . LYS A 1 7 ? 8.406 10.211 6.752 1.00 0.00 7 LYS A CA 19
ATOM 10239 C C . LYS A 1 7 ? 7.183 9.326 6.642 1.00 0.00 7 LYS A C 19
ATOM 10240 O O . LYS A 1 7 ? 7.253 8.210 6.119 1.00 0.00 7 LYS A O 19
ATOM 10259 N N . GLN A 1 8 ? 6.029 9.812 7.147 1.00 0.00 8 GLN A N 19
ATOM 10260 C CA . GLN A 1 8 ? 4.793 9.080 7.209 1.00 0.00 8 GLN A CA 19
ATOM 10261 C C . GLN A 1 8 ? 3.827 10.227 7.282 1.00 0.00 8 GLN A C 19
ATOM 10262 O O . GLN A 1 8 ? 4.220 11.301 7.725 1.00 0.00 8 GLN A O 19
ATOM 10276 N N . ALA A 1 9 ? 2.566 10.044 6.837 1.00 0.00 9 ALA A N 19
ATOM 10277 C CA . ALA A 1 9 ? 1.465 10.981 7.024 1.00 0.00 9 ALA A CA 19
ATOM 10278 C C . ALA A 1 9 ? 0.609 10.451 8.158 1.00 0.00 9 ALA A C 19
ATOM 10279 O O . ALA A 1 9 ? -0.307 9.671 7.911 1.00 0.00 9 ALA A O 19
ATOM 10286 N N . SER A 1 10 ? 0.887 10.792 9.436 1.00 0.00 10 SER A N 19
ATOM 10287 C CA . SER A 1 10 ? 0.173 10.245 10.565 1.00 0.00 10 SER A CA 19
ATOM 10288 C C . SER A 1 10 ? 0.730 11.045 11.702 1.00 0.00 10 SER A C 19
ATOM 10289 O O . SER A 1 10 ? 1.564 11.930 11.485 1.00 0.00 10 SER A O 19
ATOM 10297 N N . GLN A 1 11 ? 0.324 10.652 12.947 1.00 0.00 11 GLN A N 19
ATOM 10298 C CA . GLN A 1 11 ? 0.651 11.218 14.259 1.00 0.00 11 GLN A CA 19
ATOM 10299 C C . GLN A 1 11 ? 2.131 11.189 14.621 1.00 0.00 11 GLN A C 19
ATOM 10300 O O . GLN A 1 11 ? 2.612 12.010 15.401 1.00 0.00 11 GLN A O 19
ATOM 10314 N N . ASP A 1 12 ? 2.901 10.301 13.938 1.00 0.00 12 ASP A N 19
ATOM 10315 C CA . ASP A 1 12 ? 4.357 10.223 13.871 1.00 0.00 12 ASP A CA 19
ATOM 10316 C C . ASP A 1 12 ? 5.014 11.425 13.213 1.00 0.00 12 ASP A C 19
ATOM 10317 O O . ASP A 1 12 ? 6.137 11.785 13.543 1.00 0.00 12 ASP A O 19
ATOM 10326 N N . ALA A 1 13 ? 4.307 12.118 12.278 1.00 0.00 13 ALA A N 19
ATOM 10327 C CA . ALA A 1 13 ? 4.867 13.235 11.519 1.00 0.00 13 ALA A CA 19
ATOM 10328 C C . ALA A 1 13 ? 4.415 14.526 12.115 1.00 0.00 13 ALA A C 19
ATOM 10329 O O . ALA A 1 13 ? 5.134 15.517 12.047 1.00 0.00 13 ALA A O 19
ATOM 10336 N N . GLU A 1 14 ? 3.226 14.518 12.776 1.00 0.00 14 GLU A N 19
ATOM 10337 C CA . GLU A 1 14 ? 2.588 15.610 13.484 1.00 0.00 14 GLU A CA 19
ATOM 10338 C C . GLU A 1 14 ? 3.258 15.861 14.825 1.00 0.00 14 GLU A C 19
ATOM 10339 O O . GLU A 1 14 ? 3.386 17.000 15.259 1.00 0.00 14 GLU A O 19
ATOM 10351 N N . GLN A 1 15 ? 3.784 14.778 15.475 1.00 0.00 15 GLN A N 19
ATOM 10352 C CA . GLN A 1 15 ? 4.608 14.819 16.680 1.00 0.00 15 GLN A CA 19
ATOM 10353 C C . GLN A 1 15 ? 6.049 15.148 16.354 1.00 0.00 15 GLN A C 19
ATOM 10354 O O . GLN A 1 15 ? 6.698 15.895 17.093 1.00 0.00 15 GLN A O 19
ATOM 10368 N N . ALA A 1 16 ? 6.564 14.647 15.188 1.00 0.00 16 ALA A N 19
ATOM 10369 C CA . ALA A 1 16 ? 7.940 14.864 14.729 1.00 0.00 16 ALA A CA 19
ATOM 10370 C C . ALA A 1 16 ? 8.158 16.253 14.153 1.00 0.00 16 ALA A C 19
ATOM 10371 O O . ALA A 1 16 ? 9.227 16.844 14.286 1.00 0.00 16 ALA A O 19
ATOM 10378 N N . ALA A 1 17 ? 7.077 16.859 13.583 1.00 0.00 17 ALA A N 19
ATOM 10379 C CA . ALA A 1 17 ? 6.959 18.263 13.199 1.00 0.00 17 ALA A CA 19
ATOM 10380 C C . ALA A 1 17 ? 6.898 19.224 14.372 1.00 0.00 17 ALA A C 19
ATOM 10381 O O . ALA A 1 17 ? 7.209 20.401 14.227 1.00 0.00 17 ALA A O 19
ATOM 10388 N N . LYS A 1 18 ? 6.521 18.747 15.588 1.00 0.00 18 LYS A N 19
ATOM 10389 C CA . LYS A 1 18 ? 6.244 19.545 16.770 1.00 0.00 18 LYS A CA 19
ATOM 10390 C C . LYS A 1 18 ? 7.512 19.743 17.586 1.00 0.00 18 LYS A C 19
ATOM 10391 O O . LYS A 1 18 ? 7.613 20.636 18.414 1.00 0.00 18 LYS A O 19
ATOM 10410 N N . ASP A 1 19 ? 8.553 18.912 17.347 1.00 0.00 19 ASP A N 19
ATOM 10411 C CA . ASP A 1 19 ? 9.860 18.927 18.011 1.00 0.00 19 ASP A CA 19
ATOM 10412 C C . ASP A 1 19 ? 10.787 19.985 17.403 1.00 0.00 19 ASP A C 19
ATOM 10413 O O . ASP A 1 19 ? 11.825 20.323 17.959 1.00 0.00 19 ASP A O 19
ATOM 10422 N N . ALA A 1 20 ? 10.402 20.595 16.245 1.00 0.00 20 ALA A N 19
ATOM 10423 C CA . ALA A 1 20 ? 11.211 21.516 15.448 1.00 0.00 20 ALA A CA 19
ATOM 10424 C C . ALA A 1 20 ? 11.058 22.956 15.901 1.00 0.00 20 ALA A C 19
ATOM 10425 O O . ALA A 1 20 ? 11.960 23.782 15.737 1.00 0.00 20 ALA A O 19
ATOM 10432 N N . GLU A 1 21 ? 9.872 23.273 16.485 1.00 0.00 21 GLU A N 19
ATOM 10433 C CA . GLU A 1 21 ? 9.496 24.545 17.079 1.00 0.00 21 GLU A CA 19
ATOM 10434 C C . GLU A 1 21 ? 9.829 24.575 18.539 1.00 0.00 21 GLU A C 19
ATOM 10435 O O . GLU A 1 21 ? 10.206 25.607 19.095 1.00 0.00 21 GLU A O 19
ATOM 10447 N N . ASN A 1 22 ? 9.674 23.375 19.176 1.00 0.00 22 ASN A N 19
ATOM 10448 C CA . ASN A 1 22 ? 9.661 23.177 20.616 1.00 0.00 22 ASN A CA 19
ATOM 10449 C C . ASN A 1 22 ? 11.051 22.994 21.107 1.00 0.00 22 ASN A C 19
ATOM 10450 O O . ASN A 1 22 ? 11.320 23.264 22.269 1.00 0.00 22 ASN A O 19
ATOM 10461 N N . ALA A 1 23 ? 12.002 22.670 20.178 1.00 0.00 23 ALA A N 19
ATOM 10462 C CA . ALA A 1 23 ? 13.442 22.537 20.401 1.00 0.00 23 ALA A CA 19
ATOM 10463 C C . ALA A 1 23 ? 14.131 23.782 20.934 1.00 0.00 23 ALA A C 19
ATOM 10464 O O . ALA A 1 23 ? 15.003 23.682 21.793 1.00 0.00 23 ALA A O 19
ATOM 10471 N N . SER A 1 24 ? 13.719 25.005 20.480 1.00 0.00 24 SER A N 19
ATOM 10472 C CA . SER A 1 24 ? 14.151 26.271 21.102 1.00 0.00 24 SER A CA 19
ATOM 10473 C C . SER A 1 24 ? 13.220 26.747 22.202 1.00 0.00 24 SER A C 19
ATOM 10474 O O . SER A 1 24 ? 13.506 27.771 22.824 1.00 0.00 24 SER A O 19
ATOM 10482 N N . LYS A 1 25 ? 12.064 26.065 22.407 1.00 0.00 25 LYS A N 19
ATOM 10483 C CA . LYS A 1 25 ? 11.127 26.271 23.509 1.00 0.00 25 LYS A CA 19
ATOM 10484 C C . LYS A 1 25 ? 11.391 25.365 24.691 1.00 0.00 25 LYS A C 19
ATOM 10485 O O . LYS A 1 25 ? 10.691 25.428 25.690 1.00 0.00 25 LYS A O 19
ATOM 10504 N N . GLU A 1 26 ? 12.420 24.484 24.644 1.00 0.00 26 GLU A N 19
ATOM 10505 C CA . GLU A 1 26 ? 12.579 23.339 25.533 1.00 0.00 26 GLU A CA 19
ATOM 10506 C C . GLU A 1 26 ? 13.218 23.719 26.864 1.00 0.00 26 GLU A C 19
ATOM 10507 O O . GLU A 1 26 ? 13.284 22.945 27.814 1.00 0.00 26 GLU A O 19
ATOM 10519 N N . ALA A 1 27 ? 13.664 25.007 26.964 1.00 0.00 27 ALA A N 19
ATOM 10520 C CA . ALA A 1 27 ? 13.869 25.719 28.227 1.00 0.00 27 ALA A CA 19
ATOM 10521 C C . ALA A 1 27 ? 12.628 26.496 28.684 1.00 0.00 27 ALA A C 19
ATOM 10522 O O . ALA A 1 27 ? 12.450 26.804 29.865 1.00 0.00 27 ALA A O 19
ATOM 10529 N N . GLU A 1 28 ? 11.741 26.872 27.728 1.00 0.00 28 GLU A N 19
ATOM 10530 C CA . GLU A 1 28 ? 10.668 27.854 27.843 1.00 0.00 28 GLU A CA 19
ATOM 10531 C C . GLU A 1 28 ? 9.356 27.241 28.282 1.00 0.00 28 GLU A C 19
ATOM 10532 O O . GLU A 1 28 ? 8.522 27.910 28.889 1.00 0.00 28 GLU A O 19
ATOM 10544 N N . GLU A 1 29 ? 9.206 25.904 28.055 1.00 0.00 29 GLU A N 19
ATOM 10545 C CA . GLU A 1 29 ? 8.162 25.020 28.581 1.00 0.00 29 GLU A CA 19
ATOM 10546 C C . GLU A 1 29 ? 8.384 24.762 30.071 1.00 0.00 29 GLU A C 19
ATOM 10547 O O . GLU A 1 29 ? 7.454 24.519 30.841 1.00 0.00 29 GLU A O 19
ATOM 10559 N N . ALA A 1 30 ? 9.682 24.897 30.486 1.00 0.00 30 ALA A N 19
ATOM 10560 C CA . ALA A 1 30 ? 10.194 24.651 31.826 1.00 0.00 30 ALA A CA 19
ATOM 10561 C C . ALA A 1 30 ? 10.067 25.888 32.685 1.00 0.00 30 ALA A C 19
ATOM 10562 O O . ALA A 1 30 ? 9.695 25.796 33.852 1.00 0.00 30 ALA A O 19
ATOM 10569 N N . ALA A 1 31 ? 10.253 27.109 32.097 1.00 0.00 31 ALA A N 19
ATOM 10570 C CA . ALA A 1 31 ? 9.970 28.386 32.767 1.00 0.00 31 ALA A CA 19
ATOM 10571 C C . ALA A 1 31 ? 8.533 28.828 32.533 1.00 0.00 31 ALA A C 19
ATOM 10572 O O . ALA A 1 31 ? 8.202 30.011 32.473 1.00 0.00 31 ALA A O 19
ATOM 10579 N N . LYS A 1 32 ? 7.638 27.823 32.420 1.00 0.00 32 LYS A N 19
ATOM 10580 C CA . LYS A 1 32 ? 6.215 27.951 32.238 1.00 0.00 32 LYS A CA 19
ATOM 10581 C C . LYS A 1 32 ? 5.529 27.203 33.362 1.00 0.00 32 LYS A C 19
ATOM 10582 O O . LYS A 1 32 ? 5.145 27.789 34.377 1.00 0.00 32 LYS A O 19
ATOM 10601 N N . GLU A 1 33 ? 5.361 25.862 33.231 1.00 0.00 33 GLU A N 19
ATOM 10602 C CA . GLU A 1 33 ? 4.376 25.095 33.987 1.00 0.00 33 GLU A CA 19
ATOM 10603 C C . GLU A 1 33 ? 4.946 24.456 35.228 1.00 0.00 33 GLU A C 19
ATOM 10604 O O . GLU A 1 33 ? 4.221 23.971 36.084 1.00 0.00 33 GLU A O 19
ATOM 10616 N N . ALA A 1 34 ? 6.292 24.503 35.365 1.00 0.00 34 ALA A N 19
ATOM 10617 C CA . ALA A 1 34 ? 7.035 24.123 36.563 1.00 0.00 34 ALA A CA 19
ATOM 10618 C C . ALA A 1 34 ? 7.251 25.305 37.490 1.00 0.00 34 ALA A C 19
ATOM 10619 O O . ALA A 1 34 ? 7.838 25.164 38.564 1.00 0.00 34 ALA A O 19
ATOM 10626 N N . VAL A 1 35 ? 6.808 26.512 37.049 1.00 0.00 35 VAL A N 19
ATOM 10627 C CA . VAL A 1 35 ? 7.096 27.778 37.706 1.00 0.00 35 VAL A CA 19
ATOM 10628 C C . VAL A 1 35 ? 5.799 28.430 38.115 1.00 0.00 35 VAL A C 19
ATOM 10629 O O . VAL A 1 35 ? 5.559 28.648 39.300 1.00 0.00 35 VAL A O 19
ATOM 10642 N N . ASN A 1 36 ? 4.956 28.825 37.127 1.00 0.00 36 ASN A N 19
ATOM 10643 C CA . ASN A 1 36 ? 3.878 29.787 37.335 1.00 0.00 36 ASN A CA 19
ATOM 10644 C C . ASN A 1 36 ? 2.536 29.119 37.202 1.00 0.00 36 ASN A C 19
ATOM 10645 O O . ASN A 1 36 ? 1.602 29.494 37.906 1.00 0.00 36 ASN A O 19
ATOM 10656 N N . LEU A 1 37 ? 2.407 28.124 36.272 1.00 0.00 37 LEU A N 19
ATOM 10657 C CA . LEU A 1 37 ? 1.278 27.199 36.142 1.00 0.00 37 LEU A CA 19
ATOM 10658 C C . LEU A 1 37 ? 0.048 27.825 35.510 1.00 0.00 37 LEU A C 19
ATOM 10659 O O . LEU A 1 37 ? -1.087 27.391 35.715 1.00 0.00 37 LEU A O 19
ATOM 10675 N N . LYS A 1 38 ? 0.270 28.922 34.763 1.00 0.00 38 LYS A N 19
ATOM 10676 C CA . LYS A 1 38 ? -0.763 29.717 34.163 1.00 0.00 38 LYS A CA 19
ATOM 10677 C C . LYS A 1 38 ? -0.188 30.088 32.775 1.00 0.00 38 LYS A C 19
ATOM 10678 O O . LYS A 1 38 ? 0.317 29.161 32.077 1.00 0.00 38 LYS A O 19
ATOM 10698 N N . GLU A 1 1 ? 1.768 -2.964 13.172 1.00 0.00 1 GLU A N 20
ATOM 10699 C CA . GLU A 1 1 ? 0.555 -3.632 13.658 1.00 0.00 1 GLU A CA 20
ATOM 10700 C C . GLU A 1 1 ? -0.564 -2.647 13.489 1.00 0.00 1 GLU A C 20
ATOM 10701 O O . GLU A 1 1 ? -0.922 -1.989 14.460 1.00 0.00 1 GLU A O 20
ATOM 10715 N N . ALA A 1 2 ? -1.118 -2.471 12.247 1.00 0.00 2 ALA A N 20
ATOM 10716 C CA . ALA A 1 2 ? -2.274 -1.618 11.932 1.00 0.00 2 ALA A CA 20
ATOM 10717 C C . ALA A 1 2 ? -1.927 -0.149 11.816 1.00 0.00 2 ALA A C 20
ATOM 10718 O O . ALA A 1 2 ? -2.809 0.693 11.684 1.00 0.00 2 ALA A O 20
ATOM 10725 N N . TYR A 1 3 ? -0.627 0.208 11.862 1.00 0.00 3 TYR A N 20
ATOM 10726 C CA . TYR A 1 3 ? -0.228 1.588 11.933 1.00 0.00 3 TYR A CA 20
ATOM 10727 C C . TYR A 1 3 ? 1.211 1.459 11.573 1.00 0.00 3 TYR A C 20
ATOM 10728 O O . TYR A 1 3 ? 1.724 0.336 11.562 1.00 0.00 3 TYR A O 20
ATOM 10746 N N . LYS A 1 4 ? 1.878 2.592 11.246 1.00 0.00 4 LYS A N 20
ATOM 10747 C CA . LYS A 1 4 ? 3.285 2.636 10.917 1.00 0.00 4 LYS A CA 20
ATOM 10748 C C . LYS A 1 4 ? 3.713 3.929 11.551 1.00 0.00 4 LYS A C 20
ATOM 10749 O O . LYS A 1 4 ? 3.622 4.980 10.923 1.00 0.00 4 LYS A O 20
ATOM 10768 N N . LYS A 1 5 ? 4.129 3.890 12.836 1.00 0.00 5 LYS A N 20
ATOM 10769 C CA . LYS A 1 5 ? 4.524 5.026 13.637 1.00 0.00 5 LYS A CA 20
ATOM 10770 C C . LYS A 1 5 ? 5.419 4.352 14.629 1.00 0.00 5 LYS A C 20
ATOM 10771 O O . LYS A 1 5 ? 5.465 3.122 14.639 1.00 0.00 5 LYS A O 20
ATOM 10790 N N . ALA A 1 6 ? 6.119 5.138 15.486 1.00 0.00 6 ALA A N 20
ATOM 10791 C CA . ALA A 1 6 ? 7.011 4.679 16.539 1.00 0.00 6 ALA A CA 20
ATOM 10792 C C . ALA A 1 6 ? 6.253 4.488 17.839 1.00 0.00 6 ALA A C 20
ATOM 10793 O O . ALA A 1 6 ? 6.385 3.468 18.515 1.00 0.00 6 ALA A O 20
ATOM 10800 N N . LYS A 1 7 ? 5.421 5.504 18.180 1.00 0.00 7 LYS A N 20
ATOM 10801 C CA . LYS A 1 7 ? 4.578 5.605 19.353 1.00 0.00 7 LYS A CA 20
ATOM 10802 C C . LYS A 1 7 ? 3.176 5.207 18.941 1.00 0.00 7 LYS A C 20
ATOM 10803 O O . LYS A 1 7 ? 2.882 5.024 17.762 1.00 0.00 7 LYS A O 20
ATOM 10822 N N . GLN A 1 8 ? 2.288 5.075 19.953 1.00 0.00 8 GLN A N 20
ATOM 10823 C CA . GLN A 1 8 ? 0.942 4.544 19.812 1.00 0.00 8 GLN A CA 20
ATOM 10824 C C . GLN A 1 8 ? -0.082 5.663 19.902 1.00 0.00 8 GLN A C 20
ATOM 10825 O O . GLN A 1 8 ? -1.240 5.485 19.541 1.00 0.00 8 GLN A O 20
ATOM 10839 N N . ALA A 1 9 ? 0.328 6.861 20.398 1.00 0.00 9 ALA A N 20
ATOM 10840 C CA . ALA A 1 9 ? -0.473 8.065 20.464 1.00 0.00 9 ALA A CA 20
ATOM 10841 C C . ALA A 1 9 ? -0.092 8.991 19.326 1.00 0.00 9 ALA A C 20
ATOM 10842 O O . ALA A 1 9 ? 0.508 8.576 18.333 1.00 0.00 9 ALA A O 20
ATOM 10849 N N . SER A 1 10 ? -0.454 10.293 19.445 1.00 0.00 10 SER A N 20
ATOM 10850 C CA . SER A 1 10 ? -0.319 11.244 18.347 1.00 0.00 10 SER A CA 20
ATOM 10851 C C . SER A 1 10 ? 0.293 12.534 18.815 1.00 0.00 10 SER A C 20
ATOM 10852 O O . SER A 1 10 ? 0.059 13.590 18.236 1.00 0.00 10 SER A O 20
ATOM 10860 N N . GLN A 1 11 ? 1.199 12.432 19.826 1.00 0.00 11 GLN A N 20
ATOM 10861 C CA . GLN A 1 11 ? 2.016 13.503 20.408 1.00 0.00 11 GLN A CA 20
ATOM 10862 C C . GLN A 1 11 ? 3.242 13.744 19.552 1.00 0.00 11 GLN A C 20
ATOM 10863 O O . GLN A 1 11 ? 3.796 14.826 19.398 1.00 0.00 11 GLN A O 20
ATOM 10877 N N . ASP A 1 12 ? 3.620 12.625 18.910 1.00 0.00 12 ASP A N 20
ATOM 10878 C CA . ASP A 1 12 ? 4.819 12.287 18.180 1.00 0.00 12 ASP A CA 20
ATOM 10879 C C . ASP A 1 12 ? 4.558 12.620 16.725 1.00 0.00 12 ASP A C 20
ATOM 10880 O O . ASP A 1 12 ? 5.460 12.807 15.921 1.00 0.00 12 ASP A O 20
ATOM 10889 N N . ALA A 1 13 ? 3.246 12.787 16.395 1.00 0.00 13 ALA A N 20
ATOM 10890 C CA . ALA A 1 13 ? 2.700 13.109 15.088 1.00 0.00 13 ALA A CA 20
ATOM 10891 C C . ALA A 1 13 ? 2.651 14.607 14.892 1.00 0.00 13 ALA A C 20
ATOM 10892 O O . ALA A 1 13 ? 2.810 15.093 13.778 1.00 0.00 13 ALA A O 20
ATOM 10899 N N . GLU A 1 14 ? 2.448 15.349 16.014 1.00 0.00 14 GLU A N 20
ATOM 10900 C CA . GLU A 1 14 ? 2.350 16.791 16.113 1.00 0.00 14 GLU A CA 20
ATOM 10901 C C . GLU A 1 14 ? 3.745 17.382 16.206 1.00 0.00 14 GLU A C 20
ATOM 10902 O O . GLU A 1 14 ? 4.075 18.373 15.556 1.00 0.00 14 GLU A O 20
ATOM 10914 N N . GLN A 1 15 ? 4.626 16.725 17.012 1.00 0.00 15 GLN A N 20
ATOM 10915 C CA . GLN A 1 15 ? 5.931 17.264 17.379 1.00 0.00 15 GLN A CA 20
ATOM 10916 C C . GLN A 1 15 ? 7.061 16.924 16.403 1.00 0.00 15 GLN A C 20
ATOM 10917 O O . GLN A 1 15 ? 8.194 17.371 16.572 1.00 0.00 15 GLN A O 20
ATOM 10931 N N . ALA A 1 16 ? 6.746 16.150 15.334 1.00 0.00 16 ALA A N 20
ATOM 10932 C CA . ALA A 1 16 ? 7.622 15.812 14.219 1.00 0.00 16 ALA A CA 20
ATOM 10933 C C . ALA A 1 16 ? 7.534 16.796 13.060 1.00 0.00 16 ALA A C 20
ATOM 10934 O O . ALA A 1 16 ? 8.345 16.764 12.146 1.00 0.00 16 ALA A O 20
ATOM 10941 N N . ALA A 1 17 ? 6.531 17.714 13.050 1.00 0.00 17 ALA A N 20
ATOM 10942 C CA . ALA A 1 17 ? 6.390 18.750 12.026 1.00 0.00 17 ALA A CA 20
ATOM 10943 C C . ALA A 1 17 ? 7.119 20.028 12.416 1.00 0.00 17 ALA A C 20
ATOM 10944 O O . ALA A 1 17 ? 7.548 20.834 11.594 1.00 0.00 17 ALA A O 20
ATOM 10951 N N . LYS A 1 18 ? 7.195 20.226 13.757 1.00 0.00 18 LYS A N 20
ATOM 10952 C CA . LYS A 1 18 ? 7.759 21.358 14.481 1.00 0.00 18 LYS A CA 20
ATOM 10953 C C . LYS A 1 18 ? 9.224 21.178 14.819 1.00 0.00 18 LYS A C 20
ATOM 10954 O O . LYS A 1 18 ? 9.862 22.128 15.253 1.00 0.00 18 LYS A O 20
ATOM 10973 N N . ASP A 1 19 ? 9.782 19.959 14.630 1.00 0.00 19 ASP A N 20
ATOM 10974 C CA . ASP A 1 19 ? 11.131 19.413 14.874 1.00 0.00 19 ASP A CA 20
ATOM 10975 C C . ASP A 1 19 ? 12.379 20.274 14.735 1.00 0.00 19 ASP A C 20
ATOM 10976 O O . ASP A 1 19 ? 13.376 20.048 15.418 1.00 0.00 19 ASP A O 20
ATOM 10985 N N . ALA A 1 20 ? 12.323 21.333 13.900 1.00 0.00 20 ALA A N 20
ATOM 10986 C CA . ALA A 1 20 ? 13.372 22.324 13.694 1.00 0.00 20 ALA A CA 20
ATOM 10987 C C . ALA A 1 20 ? 13.302 23.415 14.754 1.00 0.00 20 ALA A C 20
ATOM 10988 O O . ALA A 1 20 ? 14.322 23.927 15.202 1.00 0.00 20 ALA A O 20
ATOM 10995 N N . GLU A 1 21 ? 12.058 23.744 15.207 1.00 0.00 21 GLU A N 20
ATOM 10996 C CA . GLU A 1 21 ? 11.761 24.686 16.268 1.00 0.00 21 GLU A CA 20
ATOM 10997 C C . GLU A 1 21 ? 11.736 23.959 17.602 1.00 0.00 21 GLU A C 20
ATOM 10998 O O . GLU A 1 21 ? 11.795 24.582 18.664 1.00 0.00 21 GLU A O 20
ATOM 11010 N N . ASN A 1 22 ? 11.685 22.584 17.597 1.00 0.00 22 ASN A N 20
ATOM 11011 C CA . ASN A 1 22 ? 11.582 21.725 18.793 1.00 0.00 22 ASN A CA 20
ATOM 11012 C C . ASN A 1 22 ? 12.769 21.781 19.750 1.00 0.00 22 ASN A C 20
ATOM 11013 O O . ASN A 1 22 ? 12.672 21.441 20.924 1.00 0.00 22 ASN A O 20
ATOM 11024 N N . ALA A 1 23 ? 13.913 22.282 19.233 1.00 0.00 23 ALA A N 20
ATOM 11025 C CA . ALA A 1 23 ? 15.131 22.560 19.995 1.00 0.00 23 ALA A CA 20
ATOM 11026 C C . ALA A 1 23 ? 15.071 23.711 21.004 1.00 0.00 23 ALA A C 20
ATOM 11027 O O . ALA A 1 23 ? 15.703 23.630 22.049 1.00 0.00 23 ALA A O 20
ATOM 11034 N N . SER A 1 24 ? 14.343 24.830 20.706 1.00 0.00 24 SER A N 20
ATOM 11035 C CA . SER A 1 24 ? 14.135 25.928 21.673 1.00 0.00 24 SER A CA 20
ATOM 11036 C C . SER A 1 24 ? 12.896 25.760 22.507 1.00 0.00 24 SER A C 20
ATOM 11037 O O . SER A 1 24 ? 12.885 26.177 23.665 1.00 0.00 24 SER A O 20
ATOM 11045 N N . LYS A 1 25 ? 11.838 25.084 21.963 1.00 0.00 25 LYS A N 20
ATOM 11046 C CA . LYS A 1 25 ? 10.592 24.672 22.585 1.00 0.00 25 LYS A CA 20
ATOM 11047 C C . LYS A 1 25 ? 10.649 23.904 23.904 1.00 0.00 25 LYS A C 20
ATOM 11048 O O . LYS A 1 25 ? 9.742 23.984 24.734 1.00 0.00 25 LYS A O 20
ATOM 11067 N N . GLU A 1 26 ? 11.787 23.211 24.135 1.00 0.00 26 GLU A N 20
ATOM 11068 C CA . GLU A 1 26 ? 12.072 22.223 25.158 1.00 0.00 26 GLU A CA 20
ATOM 11069 C C . GLU A 1 26 ? 12.187 22.801 26.567 1.00 0.00 26 GLU A C 20
ATOM 11070 O O . GLU A 1 26 ? 12.160 22.102 27.578 1.00 0.00 26 GLU A O 20
ATOM 11082 N N . ALA A 1 27 ? 12.248 24.158 26.631 1.00 0.00 27 ALA A N 20
ATOM 11083 C CA . ALA A 1 27 ? 12.132 24.990 27.821 1.00 0.00 27 ALA A CA 20
ATOM 11084 C C . ALA A 1 27 ? 10.685 25.389 28.083 1.00 0.00 27 ALA A C 20
ATOM 11085 O O . ALA A 1 27 ? 10.191 25.239 29.201 1.00 0.00 27 ALA A O 20
ATOM 11092 N N . GLU A 1 28 ? 9.971 25.834 26.990 1.00 0.00 28 GLU A N 20
ATOM 11093 C CA . GLU A 1 28 ? 8.591 26.311 26.868 1.00 0.00 28 GLU A CA 20
ATOM 11094 C C . GLU A 1 28 ? 7.563 25.226 27.159 1.00 0.00 28 GLU A C 20
ATOM 11095 O O . GLU A 1 28 ? 6.425 25.551 27.476 1.00 0.00 28 GLU A O 20
ATOM 11107 N N . GLU A 1 29 ? 7.951 23.909 27.109 1.00 0.00 29 GLU A N 20
ATOM 11108 C CA . GLU A 1 29 ? 7.173 22.737 27.541 1.00 0.00 29 GLU A CA 20
ATOM 11109 C C . GLU A 1 29 ? 6.752 22.783 28.995 1.00 0.00 29 GLU A C 20
ATOM 11110 O O . GLU A 1 29 ? 5.562 22.867 29.297 1.00 0.00 29 GLU A O 20
ATOM 11122 N N . ALA A 1 30 ? 7.763 22.825 29.904 1.00 0.00 30 ALA A N 20
ATOM 11123 C CA . ALA A 1 30 ? 7.653 22.965 31.347 1.00 0.00 30 ALA A CA 20
ATOM 11124 C C . ALA A 1 30 ? 7.435 24.416 31.730 1.00 0.00 30 ALA A C 20
ATOM 11125 O O . ALA A 1 30 ? 6.607 24.743 32.584 1.00 0.00 30 ALA A O 20
ATOM 11132 N N . ALA A 1 31 ? 8.114 25.357 31.013 1.00 0.00 31 ALA A N 20
ATOM 11133 C CA . ALA A 1 31 ? 8.010 26.791 31.278 1.00 0.00 31 ALA A CA 20
ATOM 11134 C C . ALA A 1 31 ? 6.778 27.470 30.687 1.00 0.00 31 ALA A C 20
ATOM 11135 O O . ALA A 1 31 ? 6.692 28.693 30.694 1.00 0.00 31 ALA A O 20
ATOM 11142 N N . LYS A 1 32 ? 5.744 26.687 30.251 1.00 0.00 32 LYS A N 20
ATOM 11143 C CA . LYS A 1 32 ? 4.358 27.136 30.107 1.00 0.00 32 LYS A CA 20
ATOM 11144 C C . LYS A 1 32 ? 3.420 26.306 30.959 1.00 0.00 32 LYS A C 20
ATOM 11145 O O . LYS A 1 32 ? 2.211 26.469 30.855 1.00 0.00 32 LYS A O 20
ATOM 11164 N N . GLU A 1 33 ? 3.918 25.390 31.842 1.00 0.00 33 GLU A N 20
ATOM 11165 C CA . GLU A 1 33 ? 3.047 24.702 32.804 1.00 0.00 33 GLU A CA 20
ATOM 11166 C C . GLU A 1 33 ? 3.116 25.305 34.186 1.00 0.00 33 GLU A C 20
ATOM 11167 O O . GLU A 1 33 ? 2.076 25.476 34.819 1.00 0.00 33 GLU A O 20
ATOM 11179 N N . ALA A 1 34 ? 4.317 25.661 34.713 1.00 0.00 34 ALA A N 20
ATOM 11180 C CA . ALA A 1 34 ? 4.425 26.300 36.018 1.00 0.00 34 ALA A CA 20
ATOM 11181 C C . ALA A 1 34 ? 4.410 27.815 36.006 1.00 0.00 34 ALA A C 20
ATOM 11182 O O . ALA A 1 34 ? 3.984 28.453 36.966 1.00 0.00 34 ALA A O 20
ATOM 11189 N N . VAL A 1 35 ? 4.933 28.436 34.929 1.00 0.00 35 VAL A N 20
ATOM 11190 C CA . VAL A 1 35 ? 5.314 29.837 34.904 1.00 0.00 35 VAL A CA 20
ATOM 11191 C C . VAL A 1 35 ? 4.253 30.653 34.163 1.00 0.00 35 VAL A C 20
ATOM 11192 O O . VAL A 1 35 ? 4.221 31.874 34.257 1.00 0.00 35 VAL A O 20
ATOM 11205 N N . ASN A 1 36 ? 3.342 30.014 33.388 1.00 0.00 36 ASN A N 20
ATOM 11206 C CA . ASN A 1 36 ? 2.210 30.672 32.771 1.00 0.00 36 ASN A CA 20
ATOM 11207 C C . ASN A 1 36 ? 1.303 29.545 32.422 1.00 0.00 36 ASN A C 20
ATOM 11208 O O . ASN A 1 36 ? 1.538 28.428 32.880 1.00 0.00 36 ASN A O 20
ATOM 11219 N N . LEU A 1 37 ? 0.265 29.841 31.606 1.00 0.00 37 LEU A N 20
ATOM 11220 C CA . LEU A 1 37 ? -0.747 28.908 31.185 1.00 0.00 37 LEU A CA 20
ATOM 11221 C C . LEU A 1 37 ? -1.517 29.610 30.077 1.00 0.00 37 LEU A C 20
ATOM 11222 O O . LEU A 1 37 ? -2.745 29.655 30.072 1.00 0.00 37 LEU A O 20
ATOM 11238 N N . LYS A 1 38 ? -0.763 30.184 29.100 1.00 0.00 38 LYS A N 20
ATOM 11239 C CA . LYS A 1 38 ? -1.265 30.755 27.860 1.00 0.00 38 LYS A CA 20
ATOM 11240 C C . LYS A 1 38 ? -1.265 29.674 26.730 1.00 0.00 38 LYS A C 20
ATOM 11241 O O . LYS A 1 38 ? -1.970 29.880 25.710 1.00 0.00 38 LYS A O 20
#

Foldseek 3Di:
DPDPDDDDDCPRVVVVVCVVVVVVCVCVVVCCVPVHPD

Organism: Plasmodium falciparum (NCBI:txid5833)

Nearest PDB structures (foldseek):
  1psm-assembly1_A  TM=1.027E+00  e=9.781E-04  Plasmodium falciparum

Radius of gyration: 16.02 Å; Cα contacts (8 Å, |Δi|>4): 5; chains: 1; bounding box: 15×41×38 Å

Sequence (38 aa):
EAYKKAKQASQDAEQAAKDAENASKEAEEAAKEAVNLKEAYKKAKQASQDAEQAAKDAENASKEAEEAAKEAVNLKEAYKKAKQASQDAEQAAKDAENASKEAEEAAKEAVNLKEAYKKAKQASQDAEQAAKDAENASKEAEEAAKEAVNLKEAYKKAKQASQDAEQAAKDAENASKEAEEAAKEAVNLKEAYKKAKQASQDAEQAAKDAENASKEAEEAAKEAVNLKEAYKKAKQASQDAEQAAKDAENASKEAEEAAKEAVNLKEAYKKAKQASQDAEQAAKDAENASKEAEEAAKEAVNLKEAYKKAKQASQDAEQAAKDAENASKEAEEAAKEAVNLKEAYKKAKQASQDAEQAAKDAENASKEAEEAAKEAVNLKEAYKKAKQASQDAEQAAKDAENASKEAEEAAKEAVNLKEAYKKAKQASQDAEQAAKDAENASKEAEEAAKEAVNLKEAYKKAKQASQDAEQAAKDAENASKEAEEAAKEAVNLKEAYKKAKQASQDAEQAAKDAENASKEAEEAAKEAVNLKEAYKKAKQASQDAEQAAKDAENASKEAEEAAKEAVNLKEAYKKAKQASQDAEQAAKDAENASKEAEEAAKEAVNLKEAYKKAKQASQDAEQAAKDAENASKEAEEAAKEAVNLKEAYKKAKQASQDAEQAAKDAENASKEAEEAAKEAVNLKEAYKKAKQASQDAEQAAKDAENASKEAEEAAKEAVNLKEAYKKAKQASQDAEQAAKDAENASKEAEEAAKEAVNLK

Secondary structure (DSSP, 8-state):
--SSS-SSSSHHHHSTTTTTTHHHHHTTTTT-TTS---

Solvent-accessible surface area: 3912 Å² total; per-residue (Å²): 191,68,148,177,112,55,113,157,71,42,137,113,49,126,101,74,62,120,95,66,79,46,59,78,134,139,91,39,138,118,63,86,107,79,126,64,151,240